Protein AF-0000000065883805 (afdb_homodimer)

Radius of gyration: 25.79 Å; Cα contacts (8 Å, |Δi|>4): 985; chains: 2; bounding box: 108×88×62 Å

InterPro domains:
  IPR001299 Ependymin [PF00811] (71-195)
  IPR001299 Ependymin [PR00317] (25-44)
  IPR001299 Ependymin [PR00317] (50-72)
  IPR001299 Ependymin [PR00317] (79-99)
  IPR001299 Ependymin [PR00317] (107-125)
  IPR001299 Ependymin [PR00317] (144-161)
  IPR001299 Ependymin [PR00317] (172-186)
  IPR001299 Ependymin [PR00317] (187-202)
  IPR001299 Ependymin [PTHR10697] (5-207)
  IPR001299 Ependymin [SM00026] (25-215)
  IPR018224 Ependymin, conserved site [PS00898] (91-102)
  IPR018224 Ependymin, conserved site [PS00899] (189-202)

Foldseek 3Di:
DDPPPPPPPPPPPPPPPPLPLPPDWFDWAFQKKKFWKWKAKPPRRTQFIFIKIAGRVQGKIWTWGDPVVPCPPDTFTWIDRLVQQKIWTADPVVRDIAIAGHQPRDDQQGDPRPWTWNDWDWDADPPDPPGIFTKTKTKDDDVLQQKIKMFIAGPPNRHGAKMWIGGPPMIMIMGGPPMDSDDPDPCSNPDDPSCVPHDYDDDDNNHHPVVSGDD/DDPDPPPPPPPPPPPPPPLPLPPDWFDWAFQKKKFWKWKAKPPRRGQFIFIKIAGRVQGKIWTWGDPVVPPDPDTFTWIDRLVQQKIWTADPVVGDIAIAGHQPRDDQQGDDRPWTWNDWDWDADPPDPPGTFTKTKTKDDDVVQQKIKMFIAGPPNRHGAKMWIGGPPMIMIMGGPPMDSDDPDPCSNPDDPSCVPHDYDDDDNNHHPVVSGDD

Organism: Cyprinus carpio (NCBI:txid7962)

Secondary structure (DSSP, 8-state):
-----------------------PPPP---SEEEEEEEEEEGGGEEEEEEEEEEETTTTEEEEEE-TTT--SSS--EEEEETTTTEEEEEETTTTEEEEEE--B---SSS--TTPEEEEEEEEE-SSSTTSEEEEEEEEEEEGGGTEEEEEEEETTT--EEEEEEE-SS-EEEEEEEEEES--S-GGGGS--GGGTTPPEEP--TT-BGGGGS--/-----------------------PPPP---SEEEEEEEEEEGGGEEEEEEEEEEETTTTEEEEEE-TTT--SS---EEEEETTTTEEEEEETTTTEEEEEE--B---SSS--TTPEEEEEEEEE-SSSTTSEEEEEEEEEEEGGGTEEEEEEEETTT--EEEEEEE-SS-EEEEEEEEEES--S-GGGGS--GGGTTPPEEP--TT-BGGGGS--

Structure (mmCIF, N/CA/C/O backbone):
data_AF-0000000065883805-model_v1
#
loop_
_entity.id
_entity.type
_entity.pdbx_description
1 polymer Ependymin
#
loop_
_atom_site.group_PDB
_atom_site.id
_atom_site.type_symbol
_atom_site.label_atom_id
_atom_site.label_alt_id
_atom_site.label_comp_id
_atom_site.label_asym_id
_atom_site.label_entity_id
_atom_site.label_seq_id
_atom_site.pdbx_PDB_ins_code
_atom_site.Cartn_x
_atom_site.Cartn_y
_atom_site.Cartn_z
_atom_site.occupancy
_atom_site.B_iso_or_equiv
_atom_site.auth_seq_id
_atom_site.auth_comp_id
_atom_site.auth_asym_id
_atom_site.auth_atom_id
_atom_site.pdbx_PDB_model_num
ATOM 1 N N . MET A 1 1 ? 60.625 23.484 33.406 1 34.31 1 MET A N 1
ATOM 2 C CA . MET A 1 1 ? 59.188 23.234 33.5 1 34.31 1 MET A CA 1
ATOM 3 C C . MET A 1 1 ? 58.531 23.359 32.125 1 34.31 1 MET A C 1
ATOM 5 O O . MET A 1 1 ? 58.375 24.453 31.609 1 34.31 1 MET A O 1
ATOM 9 N N . HIS A 1 2 ? 58.812 22.359 31.219 1 42.34 2 HIS A N 1
ATOM 10 C CA . HIS A 1 2 ? 58.375 22.156 29.844 1 42.34 2 HIS A CA 1
ATOM 11 C C . HIS A 1 2 ? 56.844 21.953 29.766 1 42.34 2 HIS A C 1
ATOM 13 O O . HIS A 1 2 ? 56.312 21.078 30.438 1 42.34 2 HIS A O 1
ATOM 19 N N . THR A 1 3 ? 56.094 22.969 29.516 1 40.97 3 THR A N 1
ATOM 20 C CA . THR A 1 3 ? 54.656 23.047 29.25 1 40.97 3 THR A CA 1
ATOM 21 C C . THR A 1 3 ? 54.281 22.188 28.031 1 40.97 3 THR A C 1
ATOM 23 O O . THR A 1 3 ? 54.75 22.438 26.922 1 40.97 3 THR A O 1
ATOM 26 N N . VAL A 1 4 ? 54.094 20.859 28.156 1 40.78 4 VAL A N 1
ATOM 27 C CA . VAL A 1 4 ? 53.531 19.938 27.156 1 40.78 4 VAL A CA 1
ATOM 28 C C . VAL A 1 4 ? 52.156 20.406 26.734 1 40.78 4 VAL A C 1
ATOM 30 O O . VAL A 1 4 ? 51.25 20.5 27.562 1 40.78 4 VAL A O 1
ATOM 33 N N . LYS A 1 5 ? 52.031 21.234 25.656 1 39.56 5 LYS A N 1
ATOM 34 C CA . LYS A 1 5 ? 50.781 21.562 25 1 39.56 5 LYS A CA 1
ATOM 35 C C . LYS A 1 5 ? 50.062 20.281 24.547 1 39.56 5 LYS A C 1
ATOM 37 O O . LYS A 1 5 ? 50.594 19.516 23.75 1 39.56 5 LYS A O 1
ATOM 42 N N . LEU A 1 6 ? 49.156 19.672 25.406 1 35.28 6 LEU A N 1
ATOM 43 C CA . LEU A 1 6 ? 48.25 18.594 25.031 1 35.28 6 LEU A CA 1
ATOM 44 C C . LEU A 1 6 ? 47.312 19.047 23.906 1 35.28 6 LEU A C 1
ATOM 46 O O . LEU A 1 6 ? 46.531 19.984 24.078 1 35.28 6 LEU A O 1
ATOM 50 N N . LEU A 1 7 ? 47.75 18.984 22.625 1 39.5 7 LEU A N 1
ATOM 51 C CA . LEU A 1 7 ? 46.906 19.172 21.453 1 39.5 7 LEU A CA 1
ATOM 52 C C . LEU A 1 7 ? 45.719 18.188 21.453 1 39.5 7 LEU A C 1
ATOM 54 O O . LEU A 1 7 ? 45.938 16.969 21.438 1 39.5 7 LEU A O 1
ATOM 58 N N . CYS A 1 8 ? 44.531 18.609 21.984 1 36.16 8 CYS A N 1
ATOM 59 C CA . CYS A 1 8 ? 43.25 17.922 21.875 1 36.16 8 CYS A CA 1
ATOM 60 C C . CYS A 1 8 ? 42.844 17.797 20.406 1 36.16 8 CYS A C 1
ATOM 62 O O . CYS A 1 8 ? 42.5 18.781 19.766 1 36.16 8 CYS A O 1
ATOM 64 N N . VAL A 1 9 ? 43.344 16.844 19.625 1 41.09 9 VAL A N 1
ATOM 65 C CA . VAL A 1 9 ? 42.781 16.484 18.312 1 41.09 9 VAL A CA 1
ATOM 66 C C . VAL A 1 9 ? 41.344 16.016 18.453 1 41.09 9 VAL A C 1
ATOM 68 O O . VAL A 1 9 ? 41.094 14.984 19.078 1 41.09 9 VAL A O 1
ATOM 71 N N . VAL A 1 10 ? 40.375 16.953 18.469 1 39.5 10 VAL A N 1
ATOM 72 C CA . VAL A 1 10 ? 38.969 16.656 18.328 1 39.5 10 VAL A CA 1
ATOM 73 C C . VAL A 1 10 ? 38.719 15.867 17.047 1 39.5 10 VAL A C 1
ATOM 75 O O . VAL A 1 10 ? 38.969 16.375 15.945 1 39.5 10 VAL A O 1
ATOM 78 N N . PHE A 1 11 ? 38.844 14.508 17.062 1 40.34 11 PHE A N 1
ATOM 79 C CA . PHE A 1 11 ? 38.375 13.609 16.016 1 40.34 11 PHE A CA 1
ATOM 80 C C . PHE A 1 11 ? 36.875 13.797 15.789 1 40.34 11 PHE A C 1
ATOM 82 O O . PHE A 1 11 ? 36.062 13.469 16.656 1 40.34 11 PHE A O 1
ATOM 89 N N . SER A 1 12 ? 36.531 14.828 15.031 1 33.94 12 SER A N 1
ATOM 90 C CA . SER A 1 12 ? 35.156 14.891 14.492 1 33.94 12 SER A CA 1
ATOM 91 C C . SER A 1 12 ? 34.781 13.578 13.812 1 33.94 12 SER A C 1
ATOM 93 O O . SER A 1 12 ? 35.406 13.188 12.82 1 33.94 12 SER A O 1
ATOM 95 N N . CYS A 1 13 ? 34.312 12.633 14.594 1 33.22 13 CYS A N 1
ATOM 96 C CA . CYS A 1 13 ? 33.562 11.477 14.07 1 33.22 13 CYS A CA 1
ATOM 97 C C . CYS A 1 13 ? 32.5 11.914 13.086 1 33.22 13 CYS A C 1
ATOM 99 O O . CYS A 1 13 ? 31.469 12.461 13.484 1 33.22 13 CYS A O 1
ATOM 101 N N . LEU A 1 14 ? 32.875 12.336 11.906 1 34.72 14 LEU A N 1
ATOM 102 C CA . LEU A 1 14 ? 31.906 12.43 10.812 1 34.72 14 LEU A CA 1
ATOM 103 C C . LEU A 1 14 ? 31.078 11.148 10.711 1 34.72 14 LEU A C 1
ATOM 105 O O . LEU A 1 14 ? 31.609 10.094 10.352 1 34.72 14 LEU A O 1
ATOM 109 N N . CYS A 1 15 ? 30.062 10.984 11.547 1 29.72 15 CYS A N 1
ATOM 110 C CA . CYS A 1 15 ? 29.016 9.992 11.336 1 29.72 15 CYS A CA 1
ATOM 111 C C . CYS A 1 15 ? 28.406 10.133 9.945 1 29.72 15 CYS A C 1
ATOM 113 O O . CYS A 1 15 ? 27.609 11.047 9.703 1 29.72 15 CYS A O 1
ATOM 115 N N . ALA A 1 16 ? 29.141 9.891 8.883 1 34.31 16 ALA A N 1
ATOM 116 C CA . ALA A 1 16 ? 28.453 9.695 7.609 1 34.31 16 ALA A CA 1
ATOM 117 C C . ALA A 1 16 ? 27.297 8.711 7.762 1 34.31 16 ALA A C 1
ATOM 119 O O . ALA A 1 16 ? 27.516 7.527 8.023 1 34.31 16 ALA A O 1
ATOM 120 N N . VAL A 1 17 ? 26.172 9.133 8.281 1 35.31 17 VAL A N 1
ATOM 121 C CA . VAL A 1 17 ? 24.984 8.344 8.039 1 35.31 17 VAL A CA 1
ATOM 122 C C . VAL A 1 17 ? 24.859 8.016 6.555 1 35.31 17 VAL A C 1
ATOM 124 O O . VAL A 1 17 ? 24.438 8.852 5.758 1 35.31 17 VAL A O 1
ATOM 127 N N . ALA A 1 18 ? 25.844 7.406 5.922 1 36.59 18 ALA A N 1
ATOM 128 C CA . ALA A 1 18 ? 25.625 6.852 4.59 1 36.59 18 ALA A CA 1
ATOM 129 C C . ALA A 1 18 ? 24.312 6.078 4.527 1 36.59 18 ALA A C 1
ATOM 131 O O . ALA A 1 18 ? 24.094 5.156 5.316 1 36.59 18 ALA A O 1
ATOM 132 N N . TRP A 1 19 ? 23.172 6.66 4.145 1 43.31 19 TRP A N 1
ATOM 133 C CA . TRP A 1 19 ? 22.125 5.797 3.621 1 43.31 19 TRP A CA 1
ATOM 134 C C . TRP A 1 19 ? 22.719 4.617 2.857 1 43.31 19 TRP A C 1
ATOM 136 O O . TRP A 1 19 ? 23.078 4.746 1.688 1 43.31 19 TRP A O 1
ATOM 146 N N . ALA A 1 20 ? 23.656 3.85 3.414 1 40.34 20 ALA A N 1
ATOM 147 C CA . ALA A 1 20 ? 24.234 2.641 2.828 1 40.34 20 ALA A CA 1
ATOM 148 C C . ALA A 1 20 ? 23.156 1.749 2.234 1 40.34 20 ALA A C 1
ATOM 150 O O . ALA A 1 20 ? 22.219 1.34 2.938 1 40.34 20 ALA A O 1
ATOM 151 N N . SER A 1 21 ? 22.688 1.895 1.042 1 53.09 21 SER A N 1
ATOM 152 C CA . SER A 1 21 ? 22.141 0.732 0.35 1 53.09 21 SER A CA 1
ATOM 153 C C . SER A 1 21 ? 22.766 -0.561 0.861 1 53.09 21 SER A C 1
ATOM 155 O O . SER A 1 21 ? 23.969 -0.783 0.695 1 53.09 21 SER A O 1
ATOM 157 N N . SER A 1 22 ? 22.453 -0.974 2.076 1 61.28 22 SER A N 1
ATOM 158 C CA . SER A 1 22 ? 23.031 -2.186 2.646 1 61.28 22 SER A CA 1
ATOM 159 C C . SER A 1 22 ? 22.953 -3.354 1.671 1 61.28 22 SER A C 1
ATOM 161 O O . SER A 1 22 ? 21.969 -3.473 0.924 1 61.28 22 SER A O 1
ATOM 163 N N . ASN A 1 23 ? 24.047 -3.805 1.188 1 76.56 23 ASN A N 1
ATOM 164 C CA . ASN A 1 23 ? 24.312 -5.02 0.429 1 76.56 23 ASN A CA 1
ATOM 165 C C . ASN A 1 23 ? 23.578 -6.223 1.023 1 76.56 23 ASN A C 1
ATOM 167 O O . ASN A 1 23 ? 24.125 -7.328 1.057 1 76.56 23 ASN A O 1
ATOM 171 N N . ARG A 1 24 ? 22.359 -5.902 1.463 1 89.06 24 ARG A N 1
ATOM 172 C CA . ARG A 1 24 ? 21.625 -7.027 2.031 1 89.06 24 ARG A CA 1
ATOM 173 C C . ARG A 1 24 ? 21.094 -7.941 0.934 1 89.06 24 ARG A C 1
ATOM 175 O O . ARG A 1 24 ? 20.609 -7.469 -0.097 1 89.06 24 ARG A O 1
ATOM 182 N N . GLN A 1 25 ? 21.25 -9.211 1.135 1 92.5 25 GLN A N 1
ATOM 183 C CA . GLN A 1 25 ? 20.75 -10.188 0.179 1 92.5 25 GLN A CA 1
ATOM 184 C C . GLN A 1 25 ? 19.266 -10.477 0.41 1 92.5 25 GLN A C 1
ATOM 186 O O . GLN A 1 25 ? 18.797 -10.484 1.552 1 92.5 25 GLN A O 1
ATOM 191 N N . PRO A 1 26 ? 18.578 -10.719 -0.641 1 95.31 26 PRO A N 1
ATOM 192 C CA . PRO A 1 26 ? 17.156 -11.07 -0.491 1 95.31 26 PRO A CA 1
ATOM 193 C C . PRO A 1 26 ? 16.953 -12.328 0.354 1 95.31 26 PRO A C 1
ATOM 195 O O . PRO A 1 26 ? 17.719 -13.281 0.246 1 95.31 26 PRO A O 1
ATOM 198 N N . CYS A 1 27 ? 15.922 -12.258 1.167 1 96.12 27 CYS A N 1
ATOM 199 C CA . CYS A 1 27 ? 15.555 -13.438 1.939 1 96.12 27 CYS A CA 1
ATOM 200 C C . CYS A 1 27 ? 14.734 -14.406 1.097 1 96.12 27 CYS A C 1
ATOM 202 O O . CYS A 1 27 ? 14.336 -14.086 -0.024 1 96.12 27 CYS A O 1
ATOM 204 N N . HIS A 1 28 ? 14.539 -15.625 1.657 1 94.44 28 HIS A N 1
ATOM 205 C CA . HIS A 1 28 ? 13.734 -16.625 0.975 1 94.44 28 HIS A CA 1
ATOM 206 C C . HIS A 1 28 ? 12.406 -16.844 1.691 1 94.44 28 HIS A C 1
ATOM 208 O O . HIS A 1 28 ? 12.367 -16.953 2.918 1 94.44 28 HIS A O 1
ATOM 214 N N . SER A 1 29 ? 11.391 -16.844 0.933 1 94.56 29 SER A N 1
ATOM 215 C CA . SER A 1 29 ? 10.078 -17.141 1.492 1 94.56 29 SER A CA 1
ATOM 216 C C . SER A 1 29 ? 10.031 -18.547 2.082 1 94.56 29 SER A C 1
ATOM 218 O O . SER A 1 29 ? 10.789 -19.422 1.676 1 94.56 29 SER A O 1
ATOM 220 N N . PRO A 1 30 ? 9.125 -18.734 3.053 1 96.69 30 PRO A N 1
ATOM 221 C CA . PRO A 1 30 ? 8.891 -20.125 3.473 1 96.69 30 PRO A CA 1
ATOM 222 C C . PRO A 1 30 ? 8.531 -21.031 2.307 1 96.69 30 PRO A C 1
ATOM 224 O O . PRO A 1 30 ? 8.055 -20.562 1.27 1 96.69 30 PRO A O 1
ATOM 227 N N . PRO A 1 31 ? 8.773 -22.344 2.475 1 97.75 31 PRO A N 1
ATOM 228 C CA . PRO A 1 31 ? 8.516 -23.281 1.369 1 97.75 31 PRO A CA 1
ATOM 229 C C . PRO A 1 31 ? 7.082 -23.188 0.85 1 97.75 31 PRO A C 1
ATOM 231 O O . PRO A 1 31 ? 6.855 -23.266 -0.36 1 97.75 31 PRO A O 1
ATOM 234 N N . LEU A 1 32 ? 6.145 -23.062 1.817 1 98.5 32 LEU A N 1
ATOM 235 C CA . LEU A 1 32 ? 4.738 -22.891 1.473 1 98.5 32 LEU A CA 1
ATOM 236 C C . LEU A 1 32 ? 4.168 -21.641 2.148 1 98.5 32 LEU A C 1
ATOM 238 O O . LEU A 1 32 ? 4.469 -21.375 3.311 1 98.5 32 LEU A O 1
ATOM 242 N N . THR A 1 33 ? 3.451 -20.906 1.403 1 98.31 33 THR A N 1
ATOM 243 C CA . THR A 1 33 ? 2.74 -19.75 1.936 1 98.31 33 THR A CA 1
ATOM 244 C C . THR A 1 33 ? 1.318 -19.688 1.386 1 98.31 33 THR A C 1
ATOM 246 O O . THR A 1 33 ? 1.075 -20.047 0.236 1 98.31 33 THR A O 1
ATOM 249 N N . SER A 1 34 ? 0.377 -19.297 2.205 1 98.75 34 SER A N 1
ATOM 250 C CA . SER A 1 34 ? -1.007 -19.094 1.79 1 98.75 34 SER A CA 1
ATOM 251 C C . SER A 1 34 ? -1.627 -17.906 2.51 1 98.75 34 SER A C 1
ATOM 253 O O . SER A 1 34 ? -1.074 -17.406 3.494 1 98.75 34 SER A O 1
ATOM 255 N N . GLY A 1 35 ? -2.721 -17.391 2.01 1 98.25 35 GLY A N 1
ATOM 256 C CA . GLY A 1 35 ? -3.449 -16.266 2.576 1 98.25 35 GLY A CA 1
ATOM 257 C C . GLY A 1 35 ? -4.406 -15.625 1.596 1 98.25 35 GLY A C 1
ATOM 258 O O . GLY A 1 35 ? -4.91 -16.281 0.686 1 98.25 35 GLY A O 1
ATOM 259 N N . THR A 1 36 ? -4.746 -14.414 1.866 1 97.62 36 THR A N 1
ATOM 260 C CA . THR A 1 36 ? -5.59 -13.625 0.976 1 97.62 36 THR A CA 1
ATOM 261 C C . THR A 1 36 ? -4.77 -12.57 0.245 1 97.62 36 THR A C 1
ATOM 263 O O . THR A 1 36 ? -3.9 -11.93 0.842 1 97.62 36 THR A O 1
ATOM 266 N N . MET A 1 37 ? -5.023 -12.438 -1.009 1 97.69 37 MET A N 1
ATOM 267 C CA . MET A 1 37 ? -4.336 -11.445 -1.832 1 97.69 37 MET A CA 1
ATOM 268 C C . MET A 1 37 ? -5.336 -10.5 -2.496 1 97.69 37 MET A C 1
ATOM 270 O O . MET A 1 37 ? -6.379 -10.938 -2.984 1 97.69 37 MET A O 1
ATOM 274 N N . LYS A 1 38 ? -5.082 -9.258 -2.43 1 96.25 38 LYS A N 1
ATOM 275 C CA . LYS A 1 38 ? -5.859 -8.242 -3.125 1 96.25 38 LYS A CA 1
ATOM 276 C C . LYS A 1 38 ? -5 -7.488 -4.137 1 96.25 38 LYS A C 1
ATOM 278 O O . LYS A 1 38 ? -3.848 -7.156 -3.855 1 96.25 38 LYS A O 1
ATOM 283 N N . VAL A 1 39 ? -5.535 -7.242 -5.355 1 96.88 39 VAL A N 1
ATOM 284 C CA . VAL A 1 39 ? -4.836 -6.492 -6.395 1 96.88 39 VAL A CA 1
ATOM 285 C C . VAL A 1 39 ? -5.68 -5.293 -6.824 1 96.88 39 VAL A C 1
ATOM 287 O O . VAL A 1 39 ? -6.848 -5.445 -7.191 1 96.88 39 VAL A O 1
ATOM 290 N N . VAL A 1 40 ? -5.102 -4.133 -6.684 1 96 40 VAL A N 1
ATOM 291 C CA . VAL A 1 40 ? -5.734 -2.887 -7.102 1 96 40 VAL A CA 1
ATOM 292 C C . VAL A 1 40 ? -4.914 -2.238 -8.211 1 96 40 VAL A C 1
ATOM 294 O O . VAL A 1 40 ? -3.682 -2.297 -8.203 1 96 40 VAL A O 1
ATOM 297 N N . SER A 1 41 ? -5.539 -1.655 -9.188 1 95.31 41 SER A N 1
ATOM 298 C CA . SER A 1 41 ? -4.824 -1.008 -10.281 1 95.31 41 SER A CA 1
ATOM 299 C C . SER A 1 41 ? -5.008 0.506 -10.242 1 95.31 41 SER A C 1
ATOM 301 O O . SER A 1 41 ? -5.586 1.042 -9.297 1 95.31 41 SER A O 1
ATOM 303 N N . THR A 1 42 ? -4.441 1.218 -11.281 1 91.62 42 THR A N 1
ATOM 304 C CA . THR A 1 42 ? -4.57 2.662 -11.445 1 91.62 42 THR A CA 1
ATOM 305 C C . THR A 1 42 ? -6.02 3.098 -11.273 1 91.62 42 THR A C 1
ATOM 307 O O . THR A 1 42 ? -6.934 2.443 -11.781 1 91.62 42 THR A O 1
ATOM 310 N N . GLY A 1 43 ? -6.203 4.141 -10.492 1 91.81 43 GLY A N 1
ATOM 311 C CA . GLY A 1 43 ? -7.543 4.652 -10.25 1 91.81 43 GLY A CA 1
ATOM 312 C C . GLY A 1 43 ? -8.258 3.943 -9.117 1 91.81 43 GLY A C 1
ATOM 313 O O . GLY A 1 43 ? -9.414 4.25 -8.812 1 91.81 43 GLY A O 1
ATOM 314 N N . GLY A 1 44 ? -7.551 2.982 -8.555 1 92.94 44 GLY A N 1
ATOM 315 C CA . GLY A 1 44 ? -8.141 2.258 -7.438 1 92.94 44 GLY A CA 1
ATOM 316 C C . GLY A 1 44 ? -9.109 1.172 -7.879 1 92.94 44 GLY A C 1
ATOM 317 O O . GLY A 1 44 ? -10.008 0.798 -7.129 1 92.94 44 GLY A O 1
ATOM 318 N N . HIS A 1 45 ? -9.008 0.695 -9.055 1 93.12 45 HIS A N 1
ATOM 319 C CA . HIS A 1 45 ? -9.867 -0.382 -9.531 1 93.12 45 HIS A CA 1
ATOM 320 C C . HIS A 1 45 ? -9.539 -1.699 -8.836 1 93.12 45 HIS A C 1
ATOM 322 O O . HIS A 1 45 ? -8.398 -2.164 -8.891 1 93.12 45 HIS A O 1
ATOM 328 N N . ASP A 1 46 ? -10.5 -2.232 -8.234 1 92.12 46 ASP A N 1
ATOM 329 C CA . ASP A 1 46 ? -10.352 -3.541 -7.598 1 92.12 46 ASP A CA 1
ATOM 330 C C . ASP A 1 46 ? -10.312 -4.652 -8.641 1 92.12 46 ASP A C 1
ATOM 332 O O . ASP A 1 46 ? -11.352 -5.035 -9.195 1 92.12 46 ASP A O 1
ATOM 336 N N . LEU A 1 47 ? -9.133 -5.207 -8.883 1 93.31 47 LEU A N 1
ATOM 337 C CA . LEU A 1 47 ? -8.969 -6.164 -9.977 1 93.31 47 LEU A CA 1
ATOM 338 C C . LEU A 1 47 ? -9.195 -7.59 -9.484 1 93.31 47 LEU A C 1
ATOM 340 O O . LEU A 1 47 ? -9.727 -8.43 -10.219 1 93.31 47 LEU A O 1
ATOM 344 N N . ALA A 1 48 ? -8.75 -7.883 -8.281 1 93.44 48 ALA A N 1
ATOM 345 C CA . ALA A 1 48 ? -8.836 -9.25 -7.785 1 93.44 48 ALA A CA 1
ATOM 346 C C . ALA A 1 48 ? -8.734 -9.297 -6.262 1 93.44 48 ALA A C 1
ATOM 348 O O . ALA A 1 48 ? -7.988 -8.516 -5.664 1 93.44 48 ALA A O 1
ATOM 349 N N . SER A 1 49 ? -9.445 -10.141 -5.656 1 94.75 49 SER A N 1
ATOM 350 C CA . SER A 1 49 ? -9.383 -10.5 -4.242 1 94.75 49 SER A CA 1
ATOM 351 C C . SER A 1 49 ? -9.727 -11.969 -4.027 1 94.75 49 SER A C 1
ATOM 353 O O . SER A 1 49 ? -10.75 -12.453 -4.52 1 94.75 49 SER A O 1
ATOM 355 N N . GLY A 1 50 ? -8.828 -12.656 -3.346 1 96.19 50 GLY A N 1
ATOM 356 C CA . GLY A 1 50 ? -9.062 -14.078 -3.148 1 96.19 50 GLY A CA 1
ATOM 357 C C . GLY A 1 50 ? -7.945 -14.773 -2.4 1 96.19 50 GLY A C 1
ATOM 358 O O . GLY A 1 50 ? -7.105 -14.117 -1.779 1 96.19 50 GLY A O 1
ATOM 359 N N . GLU A 1 51 ? -8.039 -16.078 -2.459 1 97.19 51 GLU A N 1
ATOM 360 C CA . GLU A 1 51 ? -7.059 -16.906 -1.758 1 97.19 51 GLU A CA 1
ATOM 361 C C . GLU A 1 51 ? -5.867 -17.234 -2.656 1 97.19 51 GLU A C 1
ATOM 363 O O . GLU A 1 51 ? -6.043 -17.594 -3.818 1 97.19 51 GLU A O 1
ATOM 368 N N . PHE A 1 52 ? -4.723 -17.062 -2.1 1 98.25 52 PHE A N 1
ATOM 369 C CA . PHE A 1 52 ? -3.533 -17.469 -2.842 1 98.25 52 PHE A CA 1
ATOM 370 C C . PHE A 1 52 ? -2.783 -18.562 -2.104 1 98.25 52 PHE A C 1
ATOM 372 O O . PHE A 1 52 ? -2.914 -18.703 -0.886 1 98.25 52 PHE A O 1
ATOM 379 N N . SER A 1 53 ? -2.088 -19.375 -2.773 1 98.75 53 SER A N 1
ATOM 380 C CA . SER A 1 53 ? -1.104 -20.359 -2.318 1 98.75 53 SER A CA 1
ATOM 381 C C . SER A 1 53 ? 0.169 -20.297 -3.156 1 98.75 53 SER A C 1
ATOM 383 O O . SER A 1 53 ? 0.107 -20.125 -4.375 1 98.75 53 SER A O 1
ATOM 385 N N . TYR A 1 54 ? 1.239 -20.359 -2.527 1 98.75 54 TYR A N 1
ATOM 386 C CA . TYR A 1 54 ? 2.521 -20.297 -3.221 1 98.75 54 TYR A CA 1
ATOM 387 C C . TYR A 1 54 ? 3.484 -21.359 -2.697 1 98.75 54 TYR A C 1
ATOM 389 O O . TYR A 1 54 ? 3.68 -21.469 -1.485 1 98.75 54 TYR A O 1
ATOM 397 N N . ASP A 1 55 ? 3.971 -22.156 -3.537 1 98.62 55 ASP A N 1
ATOM 398 C CA . ASP A 1 55 ? 5.047 -23.109 -3.299 1 98.62 55 ASP A CA 1
ATOM 399 C C . ASP A 1 55 ? 6.387 -22.562 -3.787 1 98.62 55 ASP A C 1
ATOM 401 O O . ASP A 1 55 ? 6.668 -22.578 -4.988 1 98.62 55 ASP A O 1
ATOM 405 N N . SER A 1 56 ? 7.195 -22.125 -2.855 1 97.56 56 SER A N 1
ATOM 406 C CA . SER A 1 56 ? 8.422 -21.438 -3.23 1 97.56 56 SER A CA 1
ATOM 407 C C . SER A 1 56 ? 9.469 -22.406 -3.76 1 97.56 56 SER A C 1
ATOM 409 O O . SER A 1 56 ? 10.344 -22.016 -4.543 1 97.56 56 SER A O 1
ATOM 411 N N . LYS A 1 57 ? 9.438 -23.594 -3.322 1 96.56 57 LYS A N 1
ATOM 412 C CA . LYS A 1 57 ? 10.398 -24.578 -3.803 1 96.56 57 LYS A CA 1
ATOM 413 C C . LYS A 1 57 ? 10.109 -24.969 -5.25 1 96.56 57 LYS A C 1
ATOM 415 O O . LYS A 1 57 ? 11.008 -24.984 -6.09 1 96.56 57 LYS A O 1
ATOM 420 N N . ALA A 1 58 ? 8.844 -25.25 -5.449 1 97.62 58 ALA A N 1
ATOM 421 C CA . ALA A 1 58 ? 8.469 -25.672 -6.797 1 97.62 58 ALA A CA 1
ATOM 422 C C . ALA A 1 58 ? 8.148 -24.453 -7.676 1 97.62 58 ALA A C 1
ATOM 424 O O . ALA A 1 58 ? 7.957 -24.594 -8.883 1 97.62 58 ALA A O 1
ATOM 425 N N . ASN A 1 59 ? 8.086 -23.266 -7.113 1 97.94 59 ASN A N 1
ATOM 426 C CA . ASN A 1 59 ? 7.777 -22.016 -7.801 1 97.94 59 ASN A CA 1
ATOM 427 C C . ASN A 1 59 ? 6.43 -22.094 -8.516 1 97.94 59 ASN A C 1
ATOM 429 O O . ASN A 1 59 ? 6.348 -21.828 -9.719 1 97.94 59 ASN A O 1
ATOM 433 N N . LYS A 1 60 ? 5.418 -22.422 -7.75 1 98.69 60 LYS A N 1
ATOM 434 C CA . LYS A 1 60 ? 4.047 -22.562 -8.234 1 98.69 60 LYS A CA 1
ATOM 435 C C . LYS A 1 60 ? 3.1 -21.656 -7.445 1 98.69 60 LYS A C 1
ATOM 437 O O . LYS A 1 60 ? 3.236 -21.516 -6.23 1 98.69 60 LYS A O 1
ATOM 442 N N . PHE A 1 61 ? 2.234 -21.109 -8.133 1 98.75 61 PHE A N 1
ATOM 443 C CA . PHE A 1 61 ? 1.313 -20.141 -7.562 1 98.75 61 PHE A CA 1
ATOM 444 C C . PHE A 1 61 ? -0.128 -20.484 -7.918 1 98.75 61 PHE A C 1
ATOM 446 O O . PHE A 1 61 ? -0.432 -20.781 -9.078 1 98.75 61 PHE A O 1
ATOM 453 N N . ARG A 1 62 ? -1.019 -20.516 -6.906 1 98.62 62 ARG A N 1
ATOM 454 C CA . ARG A 1 62 ? -2.453 -20.719 -7.082 1 98.62 62 ARG A CA 1
ATOM 455 C C . ARG A 1 62 ? -3.244 -19.516 -6.555 1 98.62 62 ARG A C 1
ATOM 457 O O . ARG A 1 62 ? -2.975 -19.031 -5.457 1 98.62 62 ARG A O 1
ATOM 464 N N . PHE A 1 63 ? -4.137 -19 -7.348 1 97.94 63 PHE A N 1
ATOM 465 C CA . PHE A 1 63 ? -5.023 -17.938 -6.91 1 97.94 63 PHE A CA 1
ATOM 466 C C . PHE A 1 63 ? -6.469 -18.234 -7.289 1 97.94 63 PHE A C 1
ATOM 468 O O . PHE A 1 63 ? -6.762 -18.562 -8.438 1 97.94 63 PHE A O 1
ATOM 475 N N . VAL A 1 64 ? -7.328 -18.188 -6.312 1 96.06 64 VAL A N 1
ATOM 476 C CA . VAL A 1 64 ? -8.758 -18.375 -6.516 1 96.06 64 VAL A CA 1
ATOM 477 C C . VAL A 1 64 ? -9.523 -17.156 -6.004 1 96.06 64 VAL A C 1
ATOM 479 O O . VAL A 1 64 ? -9.5 -16.859 -4.805 1 96.06 64 VAL A O 1
ATOM 482 N N . GLU A 1 65 ? -10.141 -16.5 -6.91 1 94.88 65 GLU A N 1
ATOM 483 C CA . GLU A 1 65 ? -10.875 -15.289 -6.566 1 94.88 65 GLU A CA 1
ATOM 484 C C . GLU A 1 65 ? -12.078 -15.602 -5.691 1 94.88 65 GLU A C 1
ATOM 486 O O . GLU A 1 65 ? -12.758 -16.609 -5.891 1 94.88 65 GLU A O 1
ATOM 491 N N . ASP A 1 66 ? -12.305 -14.664 -4.742 1 89.88 66 ASP A N 1
ATOM 492 C CA . ASP A 1 66 ? -13.492 -14.781 -3.896 1 89.88 66 ASP A CA 1
ATOM 493 C C . ASP A 1 66 ? -14.766 -14.547 -4.703 1 89.88 66 ASP A C 1
ATOM 495 O O . ASP A 1 66 ? -14.844 -13.594 -5.484 1 89.88 66 ASP A O 1
ATOM 499 N N . THR A 1 67 ? -15.68 -15.43 -4.562 1 72.44 67 THR A N 1
ATOM 500 C CA . THR A 1 67 ? -16.922 -15.336 -5.309 1 72.44 67 THR A CA 1
ATOM 501 C C . THR A 1 67 ? -17.688 -14.07 -4.93 1 72.44 67 THR A C 1
ATOM 503 O O . THR A 1 67 ? -18.422 -13.508 -5.75 1 72.44 67 THR A O 1
ATOM 506 N N . ALA A 1 68 ? -17.641 -13.648 -3.695 1 63.84 68 ALA A N 1
ATOM 507 C CA . ALA A 1 68 ? -18.359 -12.461 -3.238 1 63.84 68 ALA A CA 1
ATOM 508 C C . ALA A 1 68 ? -17.828 -11.203 -3.918 1 63.84 68 ALA A C 1
ATOM 510 O O . ALA A 1 68 ? -18.547 -10.211 -4.043 1 63.84 68 ALA A O 1
ATOM 511 N N . HIS A 1 69 ? -16.672 -11.07 -4.148 1 57.88 69 HIS A N 1
ATOM 512 C CA . HIS A 1 69 ? -16.047 -9.922 -4.812 1 57.88 69 HIS A CA 1
ATOM 513 C C . HIS A 1 69 ? -16.578 -9.758 -6.23 1 57.88 69 HIS A C 1
ATOM 515 O O . HIS A 1 69 ? -16.656 -8.633 -6.738 1 57.88 69 HIS A O 1
ATOM 521 N N . ALA A 1 70 ? -16.875 -10.906 -6.836 1 53.41 70 ALA A N 1
ATOM 522 C CA . ALA A 1 70 ? -17.125 -10.93 -8.273 1 53.41 70 ALA A CA 1
ATOM 523 C C . ALA A 1 70 ? -18.594 -10.664 -8.586 1 53.41 70 ALA A C 1
ATOM 525 O O . ALA A 1 70 ? -19.453 -11.484 -8.297 1 53.41 70 ALA A O 1
ATOM 526 N N . ASN A 1 71 ? -19.031 -9.438 -8.25 1 52.94 71 ASN A N 1
ATOM 527 C CA . ASN A 1 71 ? -20.328 -9.328 -8.922 1 52.94 71 ASN A CA 1
ATOM 528 C C . ASN A 1 71 ? -20.25 -9.867 -10.352 1 52.94 71 ASN A C 1
ATOM 530 O O . ASN A 1 71 ? -20.984 -9.414 -11.227 1 52.94 71 ASN A O 1
ATOM 534 N N . LYS A 1 72 ? -19.141 -10.539 -10.594 1 58.28 72 LYS A N 1
ATOM 535 C CA . LYS A 1 72 ? -18.938 -10.977 -11.969 1 58.28 72 LYS A CA 1
ATOM 536 C C . LYS A 1 72 ? -19.312 -12.445 -12.141 1 58.28 72 LYS A C 1
ATOM 538 O O . LYS A 1 72 ? -19.297 -13.211 -11.172 1 58.28 72 LYS A O 1
ATOM 543 N N . THR A 1 73 ? -19.969 -12.75 -13.133 1 54.47 73 THR A N 1
ATOM 544 C CA . THR A 1 73 ? -20.359 -14.086 -13.578 1 54.47 73 THR A CA 1
ATOM 545 C C . THR A 1 73 ? -19.141 -15.008 -13.609 1 54.47 73 THR A C 1
ATOM 547 O O . THR A 1 73 ? -19.281 -16.219 -13.43 1 54.47 73 THR A O 1
ATOM 550 N N . SER A 1 74 ? -17.984 -14.438 -13.797 1 62.62 74 SER A N 1
ATOM 551 C CA . SER A 1 74 ? -16.812 -15.297 -13.875 1 62.62 74 SER A CA 1
ATOM 552 C C . SER A 1 74 ? -15.789 -14.922 -12.805 1 62.62 74 SER A C 1
ATOM 554 O O . SER A 1 74 ? -15.664 -13.75 -12.438 1 62.62 74 SER A O 1
ATOM 556 N N . HIS A 1 75 ? -15.352 -16.016 -12.008 1 83.38 75 HIS A N 1
ATOM 557 C CA . HIS A 1 75 ? -14.328 -15.789 -11 1 83.38 75 HIS A CA 1
ATOM 558 C C . HIS A 1 75 ? -12.969 -16.297 -11.469 1 83.38 75 HIS A C 1
ATOM 560 O O . HIS A 1 75 ? -12.891 -17.312 -12.18 1 83.38 75 HIS A O 1
ATOM 566 N N . MET A 1 76 ? -11.969 -15.602 -11.25 1 91.19 76 MET A N 1
ATOM 567 C CA . MET A 1 76 ? -10.602 -15.953 -11.609 1 91.19 76 MET A CA 1
ATOM 568 C C . MET A 1 76 ? -10.109 -17.156 -10.805 1 91.19 76 MET A C 1
ATOM 570 O O . MET A 1 76 ? -10.242 -17.172 -9.578 1 91.19 76 MET A O 1
ATOM 574 N N . ASP A 1 77 ? -9.727 -18.188 -11.438 1 95.94 77 ASP A N 1
ATOM 575 C CA . ASP A 1 77 ? -9.062 -19.359 -10.898 1 95.94 77 ASP A CA 1
ATOM 576 C C . ASP A 1 77 ? -7.852 -19.75 -11.742 1 95.94 77 ASP A C 1
ATOM 578 O O . ASP A 1 77 ? -7.996 -20.297 -12.836 1 95.94 77 ASP A O 1
ATOM 582 N N . VAL A 1 78 ? -6.641 -19.469 -11.148 1 97.5 78 VAL A N 1
ATOM 583 C CA . VAL A 1 78 ? -5.453 -19.625 -11.984 1 97.5 78 VAL A CA 1
ATOM 584 C C . VAL A 1 78 ? -4.387 -20.422 -11.227 1 97.5 78 VAL A C 1
ATOM 586 O O . VAL A 1 78 ? -4.273 -20.297 -10.008 1 97.5 78 VAL A O 1
ATOM 589 N N . LEU A 1 79 ? -3.719 -21.219 -11.938 1 98.38 79 LEU A N 1
ATOM 590 C CA . LEU A 1 79 ? -2.533 -21.938 -11.492 1 98.38 79 LEU A CA 1
ATOM 591 C C . LEU A 1 79 ? -1.335 -21.625 -12.383 1 98.38 79 LEU A C 1
ATOM 593 O O . LEU A 1 79 ? -1.418 -21.734 -13.609 1 98.38 79 LEU A O 1
ATOM 597 N N . VAL A 1 80 ? -0.23 -21.188 -11.766 1 98.38 80 VAL A N 1
ATOM 598 C CA . VAL A 1 80 ? 0.953 -20.828 -12.539 1 98.38 80 VAL A CA 1
ATOM 599 C C . VAL A 1 80 ? 2.131 -21.703 -12.125 1 98.38 80 VAL A C 1
ATOM 601 O O . VAL A 1 80 ? 2.479 -21.766 -10.938 1 98.38 80 VAL A O 1
ATOM 604 N N . HIS A 1 81 ? 2.645 -22.406 -13.016 1 97.88 81 HIS A N 1
ATOM 605 C CA . HIS A 1 81 ? 3.924 -23.094 -12.867 1 97.88 81 HIS A CA 1
ATOM 606 C C . HIS A 1 81 ? 5.059 -22.266 -13.477 1 97.88 81 HIS A C 1
ATOM 608 O O . HIS A 1 81 ? 5.391 -22.438 -14.648 1 97.88 81 HIS A O 1
ATOM 614 N N . PHE A 1 82 ? 5.719 -21.5 -12.664 1 97.5 82 PHE A N 1
ATOM 615 C CA . PHE A 1 82 ? 6.668 -20.516 -13.164 1 97.5 82 PHE A CA 1
ATOM 616 C C . PHE A 1 82 ? 7.879 -21.203 -13.789 1 97.5 82 PHE A C 1
ATOM 618 O O . PHE A 1 82 ? 8.398 -20.75 -14.812 1 97.5 82 PHE A O 1
ATOM 625 N N . GLU A 1 83 ? 8.344 -22.266 -13.156 1 96.12 83 GLU A N 1
ATOM 626 C CA . GLU A 1 83 ? 9.516 -22.938 -13.68 1 96.12 83 GLU A CA 1
ATOM 627 C C . GLU A 1 83 ? 9.258 -23.5 -15.078 1 96.12 83 GLU A C 1
ATOM 629 O O . GLU A 1 83 ? 10.117 -23.391 -15.961 1 96.12 83 GLU A O 1
ATOM 634 N N . GLU A 1 84 ? 8.094 -23.984 -15.25 1 94.88 84 GLU A N 1
ATOM 635 C CA . GLU A 1 84 ? 7.734 -24.594 -16.531 1 94.88 84 GLU A CA 1
ATOM 636 C C . GLU A 1 84 ? 7.242 -23.547 -17.516 1 94.88 84 GLU A C 1
ATOM 638 O O . GLU A 1 84 ? 7.148 -23.812 -18.719 1 94.88 84 GLU A O 1
ATOM 643 N N . GLY A 1 85 ? 6.875 -22.422 -17.016 1 94.94 85 GLY A N 1
ATOM 644 C CA . GLY A 1 85 ? 6.355 -21.359 -17.875 1 94.94 85 GLY A CA 1
ATOM 645 C C . GLY A 1 85 ? 4.957 -21.641 -18.375 1 94.94 85 GLY A C 1
ATOM 646 O O . GLY A 1 85 ? 4.672 -21.469 -19.562 1 94.94 85 GLY A O 1
ATOM 647 N N . VAL A 1 86 ? 4.086 -22.141 -17.5 1 96 86 VAL A N 1
ATOM 648 C CA . VAL A 1 86 ? 2.729 -22.5 -17.906 1 96 86 VAL A CA 1
ATOM 649 C C . VAL A 1 86 ? 1.721 -21.828 -16.984 1 96 86 VAL A C 1
ATOM 651 O O . VAL A 1 86 ? 1.891 -21.828 -15.758 1 96 86 VAL A O 1
ATOM 654 N N . LEU A 1 87 ? 0.746 -21.234 -17.531 1 97.12 87 LEU A N 1
ATOM 655 C CA . LEU A 1 87 ? -0.395 -20.656 -16.828 1 97.12 87 LEU A CA 1
ATOM 656 C C . LEU A 1 87 ? -1.674 -21.422 -17.141 1 97.12 87 LEU A C 1
ATOM 658 O O . LEU A 1 87 ? -2.002 -21.641 -18.312 1 97.12 87 LEU A O 1
ATOM 662 N N . TYR A 1 88 ? -2.371 -21.875 -16.156 1 97.12 88 TYR A N 1
ATOM 663 C CA . TYR A 1 88 ? -3.668 -22.531 -16.281 1 97.12 88 TYR A CA 1
ATOM 664 C C . TYR A 1 88 ? -4.793 -21.609 -15.812 1 97.12 88 TYR A C 1
ATOM 666 O O . TYR A 1 88 ? -4.73 -21.062 -14.719 1 97.12 88 TYR A O 1
ATOM 674 N N . GLU A 1 89 ? -5.754 -21.422 -16.625 1 96.06 89 GLU A N 1
ATOM 675 C CA . GLU A 1 89 ? -7.039 -20.875 -16.188 1 96.06 89 GLU A CA 1
ATOM 676 C C . GLU A 1 89 ? -8.062 -22 -16 1 96.06 89 GLU A C 1
ATOM 678 O O . GLU A 1 89 ? -8.391 -22.703 -16.953 1 96.06 89 GLU A O 1
ATOM 683 N N . ILE A 1 90 ? -8.578 -22.031 -14.812 1 96.31 90 ILE A N 1
ATOM 684 C CA . ILE A 1 90 ? -9.375 -23.203 -14.453 1 96.31 90 ILE A CA 1
ATOM 685 C C . ILE A 1 90 ? -10.82 -22.797 -14.195 1 96.31 90 ILE A C 1
ATOM 687 O O . ILE A 1 90 ? -11.078 -21.797 -13.516 1 96.31 90 ILE A O 1
ATOM 691 N N . ASP A 1 91 ? -11.719 -23.453 -14.812 1 93.56 91 ASP A N 1
ATOM 692 C CA . ASP A 1 91 ? -13.148 -23.359 -14.539 1 93.56 91 ASP A CA 1
ATOM 693 C C . ASP A 1 91 ? -13.688 -24.688 -13.984 1 93.56 91 ASP A C 1
ATOM 695 O O . ASP A 1 91 ? -14.094 -25.562 -14.742 1 93.56 91 ASP A O 1
ATOM 699 N N . SER A 1 92 ? -13.688 -24.703 -12.734 1 90.19 92 SER A N 1
ATOM 700 C CA . SER A 1 92 ? -14.055 -25.953 -12.086 1 90.19 92 SER A CA 1
ATOM 701 C C . SER A 1 92 ? -15.539 -26.266 -12.273 1 90.19 92 SER A C 1
ATOM 703 O O . SER A 1 92 ? -15.945 -27.422 -12.297 1 90.19 92 SER A O 1
ATOM 705 N N . LYS A 1 93 ? -16.344 -25.25 -12.344 1 88.62 93 LYS A N 1
ATOM 706 C CA . LYS A 1 93 ? -17.781 -25.438 -12.531 1 88.62 93 LYS A CA 1
ATOM 707 C C . LYS A 1 93 ? -18.062 -26.203 -13.828 1 88.62 93 LYS A C 1
ATOM 709 O O . LYS A 1 93 ? -18.875 -27.141 -13.844 1 88.62 93 LYS A O 1
ATOM 714 N N . ASN A 1 94 ? -17.391 -25.828 -14.844 1 92.38 94 ASN A N 1
ATOM 715 C CA . ASN A 1 94 ? -17.609 -26.438 -16.156 1 92.38 94 ASN A CA 1
ATOM 716 C C . ASN A 1 94 ? -16.531 -27.453 -16.5 1 92.38 94 ASN A C 1
ATOM 718 O O . ASN A 1 94 ? -16.5 -27.969 -17.609 1 92.38 94 ASN A O 1
ATOM 722 N N . GLU A 1 95 ? -15.656 -27.672 -15.586 1 93.5 95 GLU A N 1
ATOM 723 C CA . GLU A 1 95 ? -14.539 -28.609 -15.773 1 93.5 95 GLU A CA 1
ATOM 724 C C . GLU A 1 95 ? -13.797 -28.312 -17.078 1 93.5 95 GLU A C 1
ATOM 726 O O . GLU A 1 95 ? -13.57 -29.219 -17.875 1 93.5 95 GLU A O 1
ATOM 731 N N . SER A 1 96 ? -13.484 -27.031 -17.281 1 94.94 96 SER A N 1
ATOM 732 C CA . SER A 1 96 ? -12.703 -26.609 -18.453 1 94.94 96 SER A CA 1
ATOM 733 C C . SER A 1 96 ? -11.438 -25.875 -18.031 1 94.94 96 SER A C 1
ATOM 735 O O . SER A 1 96 ? -11.328 -25.422 -16.891 1 94.94 96 SER A O 1
ATOM 737 N N . CYS A 1 97 ? -10.562 -25.906 -19 1 95.5 97 CYS A N 1
ATOM 738 C CA . CYS A 1 97 ? -9.234 -25.375 -18.703 1 95.5 97 CYS A CA 1
ATOM 739 C C . CYS A 1 97 ? -8.641 -24.672 -19.922 1 95.5 97 CYS A C 1
ATOM 741 O O . CYS A 1 97 ? -8.875 -25.094 -21.062 1 95.5 97 CYS A O 1
ATOM 743 N N . LYS A 1 98 ? -7.973 -23.547 -19.672 1 95.44 98 LYS A N 1
ATOM 744 C CA . LYS A 1 98 ? -7.121 -22.922 -20.672 1 95.44 98 LYS A CA 1
ATOM 745 C C . LYS A 1 98 ? -5.652 -22.969 -20.266 1 95.44 98 LYS A C 1
ATOM 747 O O . LYS A 1 98 ? -5.324 -22.781 -19.094 1 95.44 98 LYS A O 1
ATOM 752 N N . LYS A 1 99 ? -4.863 -23.25 -21.25 1 95.56 99 LYS A N 1
ATOM 753 C CA . LYS A 1 99 ? -3.422 -23.312 -21.016 1 95.56 99 LYS A CA 1
ATOM 754 C C . LYS A 1 99 ? -2.686 -22.281 -21.859 1 95.56 99 LYS A C 1
ATOM 756 O O . LYS A 1 99 ? -2.918 -22.172 -23.078 1 95.56 99 LYS A O 1
ATOM 761 N N . GLU A 1 100 ? -1.823 -21.531 -21.203 1 95.44 100 GLU A N 1
ATOM 762 C CA . GLU A 1 100 ? -1.042 -20.531 -21.906 1 95.44 100 GLU A CA 1
ATOM 763 C C . GLU A 1 100 ? 0.435 -20.609 -21.531 1 95.44 100 GLU A C 1
ATOM 765 O O . GLU A 1 100 ? 0.776 -20.969 -20.406 1 95.44 100 GLU A O 1
ATOM 770 N N . THR A 1 101 ? 1.25 -20.297 -22.531 1 93.31 101 THR A N 1
ATOM 771 C CA . THR A 1 101 ? 2.674 -20.188 -22.234 1 93.31 101 THR A CA 1
ATOM 772 C C . THR A 1 101 ? 2.982 -18.875 -21.516 1 93.31 101 THR A C 1
ATOM 774 O O . THR A 1 101 ? 2.445 -17.828 -21.859 1 93.31 101 THR A O 1
ATOM 777 N N . LEU A 1 102 ? 3.783 -18.969 -20.5 1 93.38 102 LEU A N 1
ATOM 778 C CA . LEU A 1 102 ? 4.281 -17.828 -19.766 1 93.38 102 LEU A CA 1
ATOM 779 C C . LEU A 1 102 ? 5.777 -17.625 -20 1 93.38 102 LEU A C 1
ATOM 781 O O . LEU A 1 102 ? 6.602 -18.203 -19.281 1 93.38 102 LEU A O 1
ATOM 785 N N . GLN A 1 103 ? 6.113 -16.781 -20.922 1 88 103 GLN A N 1
ATOM 786 C CA . GLN A 1 103 ? 7.516 -16.625 -21.297 1 88 103 GLN A CA 1
ATOM 787 C C . GLN A 1 103 ? 8.258 -15.766 -20.266 1 88 103 GLN A C 1
ATOM 789 O O . GLN A 1 103 ? 9.422 -16.031 -19.969 1 88 103 GLN A O 1
ATOM 794 N N . PHE A 1 104 ? 7.582 -14.766 -19.859 1 91.5 104 PHE A N 1
ATOM 795 C CA . PHE A 1 104 ? 8.18 -13.969 -18.797 1 91.5 104 PHE A CA 1
ATOM 796 C C . PHE A 1 104 ? 7.805 -14.539 -17.422 1 91.5 104 PHE A C 1
ATOM 798 O O . PHE A 1 104 ? 6.664 -14.398 -16.984 1 91.5 104 PHE A O 1
ATOM 805 N N . ARG A 1 105 ? 8.734 -15.016 -16.688 1 92.06 105 ARG A N 1
ATOM 806 C CA . ARG A 1 105 ? 8.422 -15.883 -15.547 1 92.06 105 ARG A CA 1
ATOM 807 C C . ARG A 1 105 ? 8.672 -15.156 -14.227 1 92.06 105 ARG A C 1
ATOM 809 O O . ARG A 1 105 ? 8.375 -15.695 -13.156 1 92.06 105 ARG A O 1
ATOM 816 N N . LYS A 1 106 ? 9.195 -13.906 -14.297 1 93.69 106 LYS A N 1
ATOM 817 C CA . LYS A 1 106 ? 9.375 -13.148 -13.062 1 93.69 106 LYS A CA 1
ATOM 818 C C . LYS A 1 106 ? 8.031 -12.758 -12.453 1 93.69 106 LYS A C 1
ATOM 820 O O . LYS A 1 106 ? 7.074 -12.484 -13.18 1 93.69 106 LYS A O 1
ATOM 825 N N . HIS A 1 107 ? 7.973 -12.758 -11.148 1 95.75 107 HIS A N 1
ATOM 826 C CA . HIS A 1 107 ? 6.762 -12.438 -10.406 1 95.75 107 HIS A CA 1
ATOM 827 C C . HIS A 1 107 ? 7.094 -11.812 -9.055 1 95.75 107 HIS A C 1
ATOM 829 O O . HIS A 1 107 ? 8.266 -11.586 -8.742 1 95.75 107 HIS A O 1
ATOM 835 N N . LEU A 1 108 ? 6.008 -11.5 -8.258 1 95.19 108 LEU A N 1
ATOM 836 C CA . LEU A 1 108 ? 6.246 -10.773 -7.023 1 95.19 108 LEU A CA 1
ATOM 837 C C . LEU A 1 108 ? 5.961 -11.648 -5.809 1 95.19 108 LEU A C 1
ATOM 839 O O . LEU A 1 108 ? 5.844 -11.148 -4.688 1 95.19 108 LEU A O 1
ATOM 843 N N . MET A 1 109 ? 5.812 -12.984 -6.039 1 96.5 109 MET A N 1
ATOM 844 C CA . MET A 1 109 ? 5.551 -13.875 -4.91 1 96.5 109 MET A CA 1
ATOM 845 C C . MET A 1 109 ? 6.836 -14.18 -4.148 1 96.5 109 MET A C 1
ATOM 847 O O . MET A 1 109 ? 6.793 -14.695 -3.029 1 96.5 109 MET A O 1
ATOM 851 N N . GLU A 1 110 ? 7.926 -13.922 -4.703 1 93.56 110 GLU A N 1
ATOM 852 C CA . GLU A 1 110 ? 9.234 -14.008 -4.059 1 93.56 110 GLU A CA 1
ATOM 853 C C . GLU A 1 110 ? 10.109 -12.82 -4.426 1 93.56 110 GLU A C 1
ATOM 855 O O . GLU A 1 110 ? 9.914 -12.195 -5.473 1 93.56 110 GLU A O 1
ATOM 860 N N . ILE A 1 111 ? 11.016 -12.492 -3.586 1 96.62 111 ILE A N 1
ATOM 861 C CA . ILE A 1 111 ? 11.93 -11.398 -3.875 1 96.62 111 ILE A CA 1
ATOM 862 C C . ILE A 1 111 ? 12.898 -11.805 -4.984 1 96.62 111 ILE A C 1
ATOM 864 O O . ILE A 1 111 ? 13.664 -12.758 -4.824 1 96.62 111 ILE A O 1
ATOM 868 N N . PRO A 1 112 ? 12.867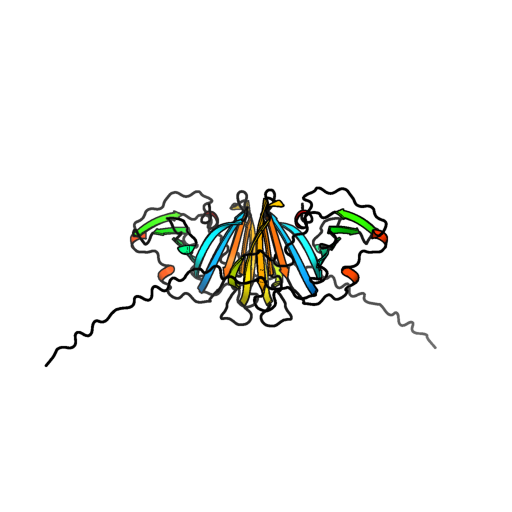 -11.102 -6.113 1 95 112 PRO A N 1
ATOM 869 C CA . PRO A 1 112 ? 13.852 -11.43 -7.148 1 95 112 PRO A CA 1
ATOM 870 C C . PRO A 1 112 ? 15.289 -11.352 -6.641 1 95 112 PRO A C 1
ATOM 872 O O . PRO A 1 112 ? 15.617 -10.492 -5.82 1 95 112 PRO A O 1
ATOM 875 N N . PRO A 1 113 ? 16.172 -12.227 -7.117 1 93.19 113 PRO A N 1
ATOM 876 C CA . PRO A 1 113 ? 17.547 -12.289 -6.613 1 93.19 113 PRO A CA 1
ATOM 877 C C . PRO A 1 113 ? 18.312 -10.984 -6.832 1 93.19 113 PRO A C 1
ATOM 879 O O . PRO A 1 113 ? 19.266 -10.695 -6.109 1 93.19 113 PRO A O 1
ATOM 882 N N . ASP A 1 114 ? 17.938 -10.172 -7.777 1 94 114 ASP A N 1
ATOM 883 C CA . ASP A 1 114 ? 18.672 -8.953 -8.102 1 94 114 ASP A CA 1
ATOM 884 C C . ASP A 1 114 ? 17.984 -7.727 -7.5 1 94 114 ASP A C 1
ATOM 886 O O . ASP A 1 114 ? 18.297 -6.59 -7.871 1 94 114 ASP A O 1
ATOM 890 N N . ALA A 1 115 ? 17.062 -7.957 -6.613 1 96.75 115 ALA A N 1
ATOM 891 C CA . ALA A 1 115 ? 16.391 -6.844 -5.957 1 96.75 115 ALA A CA 1
ATOM 892 C C . ALA A 1 115 ? 17.344 -6.07 -5.055 1 96.75 115 ALA A C 1
ATOM 894 O O . ALA A 1 115 ? 18.312 -6.633 -4.535 1 96.75 115 ALA A O 1
ATOM 895 N N . THR A 1 116 ? 17.109 -4.82 -4.879 1 97 116 THR A N 1
ATOM 896 C CA . THR A 1 116 ? 17.891 -3.951 -4.02 1 97 116 THR A CA 1
ATOM 897 C C . THR A 1 116 ? 17.156 -3.682 -2.705 1 97 116 THR A C 1
ATOM 899 O O . THR A 1 116 ? 15.984 -3.314 -2.707 1 97 116 THR A O 1
ATOM 902 N N . HIS A 1 117 ? 17.891 -3.891 -1.661 1 97.25 117 HIS A N 1
ATOM 903 C CA . HIS A 1 117 ? 17.328 -3.572 -0.356 1 97.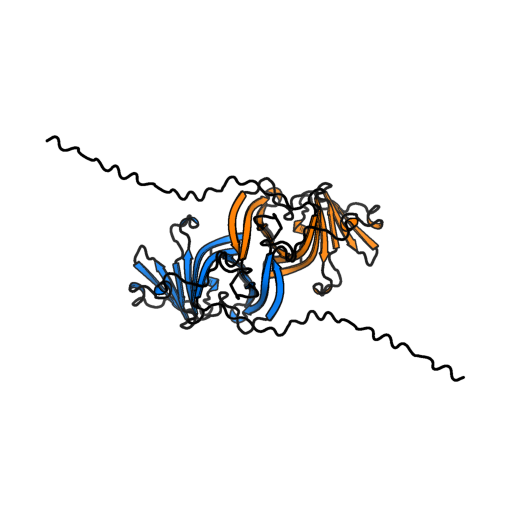25 117 HIS A CA 1
ATOM 904 C C . HIS A 1 117 ? 17.188 -2.064 -0.17 1 97.25 117 HIS A C 1
ATOM 906 O O . HIS A 1 117 ? 18.141 -1.315 -0.38 1 97.25 117 HIS A O 1
ATOM 912 N N . GLU A 1 118 ? 16.016 -1.666 0.182 1 94.62 118 GLU A N 1
ATOM 913 C CA . GLU A 1 118 ? 15.781 -0.238 0.361 1 94.62 118 GLU A CA 1
ATOM 914 C C . GLU A 1 118 ? 15.805 0.145 1.838 1 94.62 118 GLU A C 1
ATOM 916 O O . GLU A 1 118 ? 16.484 1.1 2.229 1 94.62 118 GLU A O 1
ATOM 921 N N . SER A 1 119 ? 15.047 -0.542 2.613 1 94.88 119 SER A N 1
ATOM 922 C CA . SER A 1 119 ? 14.914 -0.142 4.012 1 94.88 119 SER A CA 1
ATOM 923 C C . SER A 1 119 ? 14.367 -1.281 4.863 1 94.88 119 SER A C 1
ATOM 925 O O . SER A 1 119 ? 13.828 -2.254 4.336 1 94.88 119 SER A O 1
ATOM 927 N N . GLU A 1 120 ? 14.656 -1.24 6.086 1 96.94 120 GLU A N 1
ATOM 928 C CA . GLU A 1 120 ? 13.992 -1.986 7.148 1 96.94 120 GLU A CA 1
ATOM 929 C C . GLU A 1 120 ? 13.336 -1.045 8.156 1 96.94 120 GLU A C 1
ATOM 931 O O . GLU A 1 120 ? 14.016 -0.237 8.789 1 96.94 120 GLU A O 1
ATOM 936 N N . ILE A 1 121 ? 12.047 -1.151 8.297 1 97.25 121 ILE A N 1
ATOM 937 C CA . ILE A 1 121 ? 11.32 -0.1 9.008 1 97.25 121 ILE A CA 1
ATOM 938 C C . ILE A 1 121 ? 10.016 -0.66 9.57 1 97.25 121 ILE A C 1
ATOM 940 O O . ILE A 1 121 ? 9.57 -1.734 9.156 1 97.25 121 ILE A O 1
ATOM 944 N N . TYR A 1 122 ? 9.406 -0.015 10.562 1 98.19 122 TYR A N 1
ATOM 945 C CA . TYR A 1 122 ? 8.164 -0.465 11.188 1 98.19 122 TYR A CA 1
ATOM 946 C C . TYR A 1 122 ? 6.957 0.196 10.531 1 98.19 122 TYR A C 1
ATOM 948 O O . TYR A 1 122 ? 6.855 1.425 10.5 1 98.19 122 TYR A O 1
ATOM 956 N N . MET A 1 123 ? 6.059 -0.617 9.953 1 98.06 123 MET A N 1
ATOM 957 C CA . MET A 1 123 ? 4.695 -0.144 9.727 1 98.06 123 MET A CA 1
ATOM 958 C C . MET A 1 123 ? 3.93 -0.034 11.039 1 98.06 123 MET A C 1
ATOM 960 O O . MET A 1 123 ? 3.938 -0.964 11.852 1 98.06 123 MET A O 1
ATOM 964 N N . GLY A 1 124 ? 3.295 1.097 11.266 1 97.56 124 GLY A N 1
ATOM 965 C CA . GLY A 1 124 ? 2.771 1.344 12.602 1 97.56 124 GLY A CA 1
ATOM 966 C C . GLY A 1 124 ? 3.84 1.766 13.594 1 97.56 124 GLY A C 1
ATOM 967 O O . GLY A 1 124 ? 4.73 2.551 13.258 1 97.56 124 GLY A O 1
ATOM 968 N N . SER A 1 125 ? 3.678 1.258 14.797 1 98.19 125 SER A N 1
ATOM 969 C CA . SER A 1 125 ? 4.551 1.743 15.859 1 98.19 125 SER A CA 1
ATOM 970 C C . SER A 1 125 ? 5.605 0.704 16.219 1 98.19 125 SER A C 1
ATOM 972 O O . SER A 1 125 ? 5.285 -0.469 16.422 1 98.19 125 SER A O 1
ATOM 974 N N . PRO A 1 126 ? 6.855 1.135 16.328 1 96.94 126 PRO A N 1
ATOM 975 C CA . PRO A 1 126 ? 7.867 0.223 16.875 1 96.94 126 PRO A CA 1
ATOM 976 C C . PRO A 1 126 ? 7.773 0.062 18.391 1 96.94 126 PRO A C 1
ATOM 978 O O . PRO A 1 126 ? 8.344 -0.879 18.953 1 96.94 126 PRO A O 1
ATOM 981 N N . SER A 1 127 ? 7.039 1 19.062 1 96 127 SER A N 1
ATOM 982 C CA . SER A 1 127 ? 7.137 1.087 20.516 1 96 127 SER A CA 1
ATOM 983 C C . SER A 1 127 ? 5.871 0.569 21.188 1 96 127 SER A C 1
ATOM 985 O O . SER A 1 127 ? 5.855 0.329 22.391 1 96 127 SER A O 1
ATOM 987 N N . ILE A 1 128 ? 4.82 0.489 20.484 1 95 128 ILE A N 1
ATOM 988 C CA . ILE A 1 128 ? 3.562 0.047 21.078 1 95 128 ILE A CA 1
ATOM 989 C C . ILE A 1 128 ? 3.287 -1.402 20.672 1 95 128 ILE A C 1
ATOM 991 O O . ILE A 1 128 ? 3.236 -1.729 19.484 1 95 128 ILE A O 1
ATOM 995 N N . THR A 1 129 ? 3.037 -2.248 21.672 1 92.94 129 THR A N 1
ATOM 996 C CA . THR A 1 129 ? 2.842 -3.68 21.469 1 92.94 129 THR A CA 1
ATOM 997 C C . THR A 1 129 ? 1.662 -3.934 20.531 1 92.94 129 THR A C 1
ATOM 999 O O . THR A 1 129 ? 0.611 -3.303 20.672 1 92.94 129 THR A O 1
ATOM 1002 N N . GLU A 1 130 ? 1.827 -4.812 19.516 1 92.94 130 GLU A N 1
ATOM 1003 C CA . GLU A 1 130 ? 0.819 -5.324 18.594 1 92.94 130 GLU A CA 1
ATOM 1004 C C . GLU A 1 130 ? 0.331 -4.227 17.656 1 92.94 130 GLU A C 1
ATOM 1006 O O . GLU A 1 130 ? -0.733 -4.352 17.047 1 92.94 130 GLU A O 1
ATOM 1011 N N . GLN A 1 131 ? 1.122 -3.182 17.609 1 96 131 GLN A N 1
ATOM 1012 C CA . GLN A 1 131 ? 0.704 -2.088 16.734 1 96 131 GLN A CA 1
ATOM 1013 C C . GLN A 1 131 ? 1.797 -1.739 15.727 1 96 131 GLN A C 1
ATOM 1015 O O . GLN A 1 131 ? 1.856 -0.611 15.234 1 96 131 GLN A O 1
ATOM 1020 N N . GLY A 1 132 ? 2.682 -2.68 15.555 1 97.5 132 GLY A N 1
ATOM 1021 C CA . GLY A 1 132 ? 3.742 -2.51 14.57 1 97.5 132 GLY A CA 1
ATOM 1022 C C . GLY A 1 132 ? 4.145 -3.807 13.891 1 97.5 132 GLY A C 1
ATOM 1023 O O . GLY A 1 132 ? 4.039 -4.883 14.492 1 97.5 132 GLY A O 1
ATOM 1024 N N . LEU A 1 133 ? 4.566 -3.717 12.719 1 98.25 133 LEU A N 1
ATOM 1025 C CA . LEU A 1 133 ? 5.125 -4.809 11.93 1 98.25 133 LEU A CA 1
ATOM 1026 C C . LEU A 1 133 ? 6.422 -4.383 11.258 1 98.25 133 LEU A C 1
ATOM 1028 O O . LEU A 1 133 ? 6.422 -3.488 10.406 1 98.25 133 LEU A O 1
ATOM 1032 N N . ARG A 1 134 ? 7.5 -4.969 11.664 1 98.25 134 ARG A N 1
ATOM 1033 C CA . ARG A 1 134 ? 8.781 -4.672 11.023 1 98.25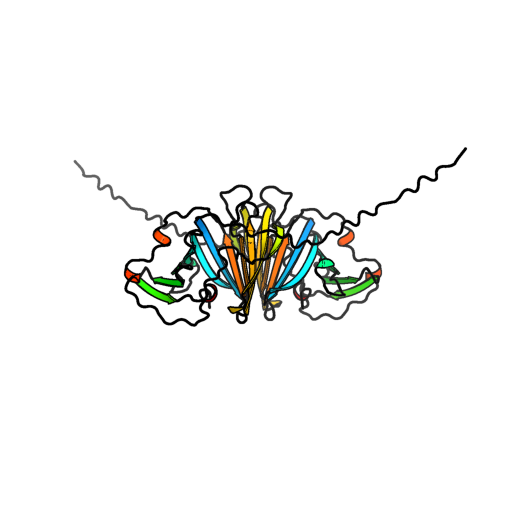 134 ARG A CA 1
ATOM 1034 C C . ARG A 1 134 ? 8.859 -5.297 9.641 1 98.25 134 ARG A C 1
ATOM 1036 O O . ARG A 1 134 ? 8.664 -6.504 9.484 1 98.25 134 ARG A O 1
ATOM 1043 N N . VAL A 1 135 ? 9.133 -4.441 8.625 1 98.19 135 VAL A N 1
ATOM 1044 C CA . VAL A 1 135 ? 9.148 -4.93 7.25 1 98.19 135 VAL A CA 1
ATOM 1045 C C . VAL A 1 135 ? 10.469 -4.559 6.582 1 98.19 135 VAL A C 1
ATOM 1047 O O . VAL A 1 135 ? 11.156 -3.633 7.023 1 98.19 135 VAL A O 1
ATOM 1050 N N . ARG A 1 136 ? 10.812 -5.297 5.609 1 97.69 136 ARG A N 1
ATOM 1051 C CA . ARG A 1 136 ? 11.883 -4.949 4.688 1 97.69 136 ARG A CA 1
ATOM 1052 C C . ARG A 1 136 ? 11.336 -4.621 3.305 1 97.69 136 ARG A C 1
ATOM 1054 O O . ARG A 1 136 ? 10.438 -5.305 2.807 1 97.69 136 ARG A O 1
ATOM 1061 N N . VAL A 1 137 ? 11.836 -3.574 2.764 1 97.44 137 VAL A N 1
ATOM 1062 C CA . VAL A 1 137 ? 11.375 -3.102 1.463 1 97.44 137 VAL A CA 1
ATOM 1063 C C . VAL A 1 137 ? 12.469 -3.314 0.419 1 97.44 137 VAL A C 1
ATOM 1065 O O . VAL A 1 137 ? 13.633 -2.99 0.657 1 97.44 137 VAL A O 1
ATOM 1068 N N . TRP A 1 138 ? 12.078 -3.871 -0.695 1 97.31 138 TRP A N 1
ATOM 1069 C CA . TRP A 1 138 ? 12.961 -4.172 -1.815 1 97.31 138 TRP A CA 1
ATOM 1070 C C . TRP A 1 138 ? 12.453 -3.529 -3.102 1 97.31 138 TRP A C 1
ATOM 1072 O O . TRP A 1 138 ? 11.242 -3.383 -3.291 1 97.31 138 TRP A O 1
ATOM 1082 N N . ASN A 1 139 ? 13.312 -3.086 -3.916 1 97.12 139 ASN A N 1
ATOM 1083 C CA . ASN A 1 139 ? 12.922 -2.549 -5.215 1 97.12 139 ASN A CA 1
ATOM 1084 C C . ASN A 1 139 ? 13.781 -3.117 -6.34 1 97.12 139 ASN A C 1
ATOM 1086 O O . ASN A 1 139 ? 14.82 -3.721 -6.086 1 97.12 139 ASN A O 1
ATOM 1090 N N . GLY A 1 140 ? 13.25 -3.016 -7.531 1 97.31 140 GLY A N 1
ATOM 1091 C CA . GLY A 1 140 ? 13.984 -3.463 -8.703 1 97.31 140 GLY A CA 1
ATOM 1092 C C . GLY A 1 140 ? 13.305 -3.094 -10.008 1 97.31 140 GLY A C 1
ATOM 1093 O O . GLY A 1 140 ? 12.305 -2.379 -10.016 1 97.31 140 GLY A O 1
ATOM 1094 N N . LYS A 1 141 ? 13.977 -3.541 -11.078 1 97.06 141 LYS A N 1
ATOM 1095 C CA . LYS A 1 141 ? 13.484 -3.266 -12.422 1 97.06 141 LYS A CA 1
ATOM 1096 C C . LYS A 1 141 ? 13.141 -4.559 -13.156 1 97.06 141 LYS A C 1
ATOM 1098 O O . LYS A 1 141 ? 13.664 -5.625 -12.828 1 97.06 141 LYS A O 1
ATOM 1103 N N . LEU A 1 142 ? 12.18 -4.438 -14.008 1 95.62 142 LEU A N 1
ATOM 1104 C CA . LEU A 1 142 ? 11.828 -5.453 -14.992 1 95.62 142 LEU A CA 1
ATOM 1105 C C . LEU A 1 142 ? 11.953 -4.906 -16.406 1 95.62 142 LEU A C 1
ATOM 1107 O O . LEU A 1 142 ? 10.945 -4.617 -17.062 1 95.62 142 LEU A O 1
ATOM 1111 N N . PRO A 1 143 ? 13.156 -4.891 -16.875 1 94.06 143 PRO A N 1
ATOM 1112 C CA . PRO A 1 143 ? 13.414 -4.215 -18.141 1 94.06 143 PRO A CA 1
ATOM 1113 C C . PRO A 1 143 ? 12.609 -4.801 -19.297 1 94.06 143 PRO A C 1
ATOM 1115 O O . PRO A 1 143 ? 12.148 -4.066 -20.172 1 94.06 143 PRO A O 1
ATOM 1118 N N . GLU A 1 144 ? 12.438 -6.059 -19.281 1 91.31 144 GLU A N 1
ATOM 1119 C CA . GLU A 1 144 ? 11.719 -6.719 -20.375 1 91.31 144 GLU A CA 1
ATOM 1120 C C . GLU A 1 144 ? 10.266 -6.258 -20.438 1 91.31 144 GLU A C 1
ATOM 1122 O O . GLU A 1 144 ? 9.633 -6.336 -21.484 1 91.31 144 GLU A O 1
ATOM 1127 N N . LEU A 1 145 ? 9.742 -5.844 -19.328 1 93.25 145 LEU A N 1
ATOM 1128 C CA . LEU A 1 145 ? 8.359 -5.383 -19.266 1 93.25 145 LEU A CA 1
ATOM 1129 C C . LEU A 1 145 ? 8.297 -3.861 -19.188 1 93.25 145 LEU A C 1
ATOM 1131 O O . LEU A 1 145 ? 7.215 -3.287 -19.031 1 93.25 145 LEU A O 1
ATOM 1135 N N . HIS A 1 146 ? 9.469 -3.18 -19.281 1 94.5 146 HIS A N 1
ATOM 1136 C CA . HIS A 1 146 ? 9.555 -1.734 -19.109 1 94.5 146 HIS A CA 1
ATOM 1137 C C . HIS A 1 146 ? 8.852 -1.291 -17.828 1 94.5 146 HIS A C 1
ATOM 1139 O O . HIS A 1 146 ? 8.039 -0.364 -17.844 1 94.5 146 HIS A O 1
ATOM 1145 N N . ALA A 1 147 ? 9.18 -2.066 -16.797 1 96.62 147 ALA A N 1
ATOM 1146 C CA . ALA A 1 147 ? 8.492 -1.843 -15.531 1 96.62 147 ALA A CA 1
ATOM 1147 C C . ALA A 1 147 ? 9.484 -1.862 -14.367 1 96.62 147 ALA A C 1
ATOM 1149 O O . ALA A 1 147 ? 10.641 -2.254 -14.531 1 96.62 147 ALA A O 1
ATOM 1150 N N . HIS A 1 148 ? 9.133 -1.301 -13.258 1 97.81 148 HIS A N 1
ATOM 1151 C CA . HIS A 1 148 ? 9.844 -1.45 -11.992 1 97.81 148 HIS A CA 1
ATOM 1152 C C . HIS A 1 148 ? 8.898 -1.853 -10.867 1 97.81 148 HIS A C 1
ATOM 1154 O O . HIS A 1 148 ? 7.68 -1.806 -11.031 1 97.81 148 HIS A O 1
ATOM 1160 N N . TYR A 1 149 ? 9.445 -2.377 -9.859 1 97.75 149 TYR A N 1
ATOM 1161 C CA . TYR A 1 149 ? 8.617 -2.926 -8.789 1 97.75 149 TYR A CA 1
ATOM 1162 C C . TYR A 1 149 ? 9.18 -2.576 -7.422 1 97.75 149 TYR A C 1
ATOM 1164 O O . TYR A 1 149 ? 10.336 -2.15 -7.309 1 97.75 149 TYR A O 1
ATOM 1172 N N . SER A 1 150 ? 8.359 -2.609 -6.434 1 97.62 150 SER A N 1
ATOM 1173 C CA . SER A 1 150 ? 8.711 -2.602 -5.02 1 97.62 150 SER A CA 1
ATOM 1174 C C . SER A 1 150 ? 8 -3.717 -4.262 1 97.62 150 SER A C 1
ATOM 1176 O O . SER A 1 150 ? 6.855 -4.055 -4.578 1 97.62 150 SER A O 1
ATOM 1178 N N . LEU A 1 151 ? 8.672 -4.328 -3.316 1 97.62 151 LEU A N 1
ATOM 1179 C CA . LEU A 1 151 ? 8.117 -5.398 -2.496 1 97.62 151 LEU A CA 1
ATOM 1180 C C . LEU A 1 151 ? 8.453 -5.184 -1.024 1 97.62 151 LEU A C 1
ATOM 1182 O O . LEU A 1 151 ? 9.516 -4.66 -0.696 1 97.62 151 LEU A O 1
ATOM 1186 N N . SER A 1 152 ? 7.531 -5.617 -0.205 1 98 152 SER A N 1
ATOM 1187 C CA . SER A 1 152 ? 7.828 -5.637 1.224 1 98 152 SER A CA 1
ATOM 1188 C C . SER A 1 152 ? 7.52 -7 1.836 1 98 152 SER A C 1
ATOM 1190 O O . SER A 1 152 ? 6.543 -7.648 1.456 1 98 152 SER A O 1
ATOM 1192 N N . THR A 1 153 ? 8.344 -7.445 2.689 1 98.38 153 THR A N 1
ATOM 1193 C CA . THR A 1 153 ? 8.188 -8.672 3.461 1 98.38 153 THR A CA 1
ATOM 1194 C C . THR A 1 153 ? 8.359 -8.398 4.953 1 98.38 153 THR A C 1
ATOM 1196 O O . THR A 1 153 ? 8.898 -7.363 5.34 1 98.38 153 THR A O 1
ATOM 1199 N N . THR A 1 154 ? 7.789 -9.352 5.699 1 98.19 154 THR A N 1
ATOM 1200 C CA . THR A 1 154 ? 8.156 -9.281 7.109 1 98.19 154 THR A CA 1
ATOM 1201 C C . THR A 1 154 ? 9.672 -9.438 7.281 1 98.19 154 THR A C 1
ATOM 1203 O O . THR A 1 154 ? 10.305 -10.188 6.539 1 98.19 154 THR A O 1
ATOM 1206 N N . SER A 1 155 ? 10.281 -8.766 8.227 1 95.38 155 SER A N 1
ATOM 1207 C CA . SER A 1 155 ? 11.727 -8.727 8.422 1 95.38 155 SER A CA 1
ATOM 1208 C C . SER A 1 155 ? 12.25 -10.07 8.906 1 95.38 155 SER A C 1
ATOM 1210 O O . SER A 1 155 ? 13.344 -10.5 8.516 1 95.38 155 SER A O 1
ATOM 1212 N N . CYS A 1 156 ? 11.625 -10.805 9.773 1 89.69 156 CYS A N 1
ATOM 1213 C CA . CYS A 1 156 ? 12.133 -12.055 10.328 1 89.69 156 CYS A CA 1
ATOM 1214 C C . CYS A 1 156 ? 11.648 -13.25 9.516 1 89.69 156 CYS A C 1
ATOM 1216 O O . CYS A 1 156 ? 12.438 -14.125 9.172 1 89.69 156 CYS A O 1
ATOM 1218 N N . GLY A 1 157 ? 10.477 -13.32 9 1 94.38 157 GLY A N 1
ATOM 1219 C CA . GLY A 1 157 ? 9.883 -14.516 8.406 1 94.38 157 GLY A CA 1
ATOM 1220 C C . GLY A 1 157 ? 9.773 -14.438 6.898 1 94.38 157 GLY A C 1
ATOM 1221 O O . GLY A 1 157 ? 9.453 -15.43 6.242 1 94.38 157 GLY A O 1
ATOM 1222 N N . CYS A 1 158 ? 10.141 -13.359 6.363 1 97.31 158 CYS A N 1
ATOM 1223 C CA . CYS A 1 158 ? 10.102 -13.141 4.922 1 97.31 158 CYS A CA 1
ATOM 1224 C C . CYS A 1 158 ? 8.727 -13.453 4.352 1 97.31 158 CYS A C 1
ATOM 1226 O O . CYS A 1 158 ? 8.617 -14.078 3.295 1 97.31 158 CYS A O 1
ATOM 1228 N N . LEU A 1 159 ? 7.691 -13.148 5.09 1 98.44 159 LEU A N 1
ATOM 1229 C CA . LEU A 1 159 ? 6.324 -13.273 4.602 1 98.44 159 LEU A CA 1
ATOM 1230 C C . LEU A 1 159 ? 5.941 -12.086 3.727 1 98.44 159 LEU A C 1
ATOM 1232 O O . LEU A 1 159 ? 6.297 -10.945 4.035 1 98.44 159 LEU A O 1
ATOM 1236 N N . PRO A 1 160 ? 5.266 -12.359 2.629 1 98.5 160 PRO A N 1
ATOM 1237 C CA . PRO A 1 160 ? 4.859 -11.219 1.806 1 98.5 160 PRO A CA 1
ATOM 1238 C C . PRO A 1 160 ? 3.908 -10.273 2.539 1 98.5 160 PRO A C 1
ATOM 1240 O O . PRO A 1 160 ? 3.031 -10.719 3.279 1 98.5 160 PRO A O 1
ATOM 1243 N N . VAL A 1 161 ? 4.102 -8.984 2.348 1 98.44 161 VAL A N 1
ATOM 1244 C CA . VAL A 1 161 ? 3.24 -7.98 2.963 1 98.44 161 VAL A CA 1
ATOM 1245 C C . VAL A 1 161 ? 2.562 -7.145 1.88 1 98.44 161 VAL A C 1
ATOM 1247 O O . VAL A 1 161 ? 1.341 -6.984 1.885 1 98.44 161 VAL A O 1
ATOM 1250 N N . SER A 1 162 ? 3.326 -6.613 0.942 1 98.06 162 SER A N 1
ATOM 1251 C CA . SER A 1 162 ? 2.775 -5.832 -0.16 1 98.06 162 SER A CA 1
ATOM 1252 C C . SER A 1 162 ? 3.729 -5.805 -1.351 1 98.06 162 SER A C 1
ATOM 1254 O O . SER A 1 162 ? 4.895 -6.191 -1.229 1 98.06 162 SER A O 1
ATOM 1256 N N . GLY A 1 163 ? 3.219 -5.484 -2.506 1 97.88 163 GLY A N 1
ATOM 1257 C CA . GLY A 1 163 ? 3.99 -5.312 -3.727 1 97.88 163 GLY A CA 1
ATOM 1258 C C . GLY A 1 163 ? 3.371 -4.316 -4.688 1 97.88 163 GLY A C 1
ATOM 1259 O O . GLY A 1 163 ? 2.16 -4.086 -4.656 1 97.88 163 GLY A O 1
ATOM 1260 N N . SER A 1 164 ? 4.25 -3.703 -5.426 1 98.31 164 SER A N 1
ATOM 1261 C CA . SER A 1 164 ? 3.789 -2.807 -6.48 1 98.31 164 SER A CA 1
ATOM 1262 C C . SER A 1 164 ? 4.52 -3.074 -7.793 1 98.31 164 SER A C 1
ATOM 1264 O O . SER A 1 164 ? 5.711 -3.393 -7.793 1 98.31 164 SER A O 1
ATOM 1266 N N . TYR A 1 165 ? 3.775 -3.033 -8.82 1 97.75 165 TYR A N 1
ATOM 1267 C CA . TYR A 1 165 ? 4.254 -3.129 -10.195 1 97.75 165 TYR A CA 1
ATOM 1268 C C . TYR A 1 165 ? 3.859 -1.895 -11 1 97.75 165 TYR A C 1
ATOM 1270 O O . TYR A 1 165 ? 2.676 -1.567 -11.109 1 97.75 165 TYR A O 1
ATOM 1278 N N . TYR A 1 166 ? 4.824 -1.189 -11.5 1 97.38 166 TYR A N 1
ATOM 1279 C CA . TYR A 1 166 ? 4.598 0.006 -12.312 1 97.38 166 TYR A CA 1
ATOM 1280 C C . TYR A 1 166 ? 5.055 -0.212 -13.75 1 97.38 166 TYR A C 1
ATOM 1282 O O . TYR A 1 166 ? 6.25 -0.157 -14.039 1 97.38 166 TYR A O 1
ATOM 1290 N N . GLY A 1 167 ? 4.094 -0.464 -14.555 1 94.38 167 GLY A N 1
ATOM 1291 C CA . GLY A 1 167 ? 4.367 -0.681 -15.961 1 94.38 167 GLY A CA 1
ATOM 1292 C C . GLY A 1 167 ? 3.934 0.48 -16.844 1 94.38 167 GLY A C 1
ATOM 1293 O O . GLY A 1 167 ? 3.486 1.512 -16.328 1 94.38 167 GLY A O 1
ATOM 1294 N N . ASP A 1 168 ? 4.074 0.294 -18.188 1 88.5 168 ASP A N 1
ATOM 1295 C CA . ASP A 1 168 ? 3.76 1.353 -19.141 1 88.5 168 ASP A CA 1
ATOM 1296 C C . ASP A 1 168 ? 2.258 1.631 -19.172 1 88.5 168 ASP A C 1
ATOM 1298 O O . ASP A 1 168 ? 1.838 2.781 -19.297 1 88.5 168 ASP A O 1
ATOM 1302 N N . LYS A 1 169 ? 1.53 0.562 -18.953 1 84.69 169 LYS A N 1
ATOM 1303 C CA . LYS A 1 169 ? 0.097 0.712 -19.188 1 84.69 169 LYS A CA 1
ATOM 1304 C C . LYS A 1 169 ? -0.671 0.803 -17.875 1 84.69 169 LYS A C 1
ATOM 1306 O O . LYS A 1 169 ? -1.735 1.421 -17.812 1 84.69 169 LYS A O 1
ATOM 1311 N N . LYS A 1 170 ? -0.17 0.171 -16.891 1 90.44 170 LYS A N 1
ATOM 1312 C CA . LYS A 1 170 ? -0.935 0.14 -15.648 1 90.44 170 LYS A CA 1
ATOM 1313 C C . LYS A 1 170 ? -0.017 -0.045 -14.445 1 90.44 170 LYS A C 1
ATOM 1315 O O . LYS A 1 170 ? 1.075 -0.602 -14.57 1 90.44 170 LYS A O 1
ATOM 1320 N N . ASP A 1 171 ? -0.498 0.434 -13.367 1 95.94 171 ASP A N 1
ATOM 1321 C CA . ASP A 1 171 ? 0.079 0.106 -12.07 1 95.94 171 ASP A CA 1
ATOM 1322 C C . ASP A 1 171 ? -0.721 -0.992 -11.375 1 95.94 171 ASP A C 1
ATOM 1324 O O . ASP A 1 171 ? -1.948 -1.037 -11.484 1 95.94 171 ASP A O 1
ATOM 1328 N N . LEU A 1 172 ? -0.05 -1.932 -10.734 1 97.69 172 LEU A N 1
ATOM 1329 C CA . LEU A 1 172 ? -0.682 -2.957 -9.914 1 97.69 172 LEU A CA 1
ATOM 1330 C C . LEU A 1 172 ? -0.186 -2.881 -8.469 1 97.69 172 LEU A C 1
ATOM 1332 O O . LEU A 1 172 ? 1.021 -2.814 -8.227 1 97.69 172 LEU A O 1
ATOM 1336 N N . LEU A 1 173 ? -1.115 -2.836 -7.582 1 97.88 173 LEU A N 1
ATOM 1337 C CA . LEU A 1 173 ? -0.8 -2.85 -6.156 1 97.88 173 LEU A CA 1
ATOM 1338 C C . LEU A 1 173 ? -1.295 -4.137 -5.504 1 97.88 173 LEU A C 1
ATOM 1340 O O . LEU A 1 173 ? -2.492 -4.43 -5.531 1 97.88 173 LEU A O 1
ATOM 1344 N N . PHE A 1 174 ? -0.369 -4.883 -4.941 1 98.06 174 PHE A N 1
ATOM 1345 C CA . PHE A 1 174 ? -0.665 -6.148 -4.277 1 98.06 174 PHE A CA 1
ATOM 1346 C C . PHE A 1 174 ? -0.646 -5.984 -2.764 1 98.06 174 PHE A C 1
ATOM 1348 O O . PHE A 1 174 ? 0.227 -5.305 -2.219 1 98.06 174 PHE A O 1
ATOM 1355 N N . SER A 1 175 ? -1.568 -6.531 -2.078 1 97.94 175 SER A N 1
ATOM 1356 C CA . SER A 1 175 ? -1.587 -6.641 -0.624 1 97.94 175 SER A CA 1
ATOM 1357 C C . SER A 1 175 ? -1.856 -8.078 -0.184 1 97.94 175 SER A C 1
ATOM 1359 O O . SER A 1 175 ? -2.699 -8.766 -0.769 1 97.94 175 SER A O 1
ATOM 1361 N N . PHE A 1 176 ? -1.166 -8.508 0.8 1 98.38 176 PHE A N 1
ATOM 1362 C CA . PHE A 1 176 ? -1.292 -9.867 1.299 1 98.38 176 PHE A CA 1
ATOM 1363 C C . PHE A 1 176 ? -1.734 -9.875 2.758 1 98.38 176 PHE A C 1
ATOM 1365 O O . PHE A 1 176 ? -1.186 -9.133 3.58 1 98.38 176 PHE A O 1
ATOM 1372 N N . PHE A 1 177 ? -2.662 -10.719 3.076 1 98.38 177 PHE A N 1
ATOM 1373 C CA . PHE A 1 177 ? -3.244 -10.719 4.414 1 98.38 177 PHE A CA 1
ATOM 1374 C C . PHE A 1 177 ? -3.377 -12.141 4.941 1 98.38 177 PHE A C 1
ATOM 1376 O O . PHE A 1 177 ? -3.51 -13.086 4.164 1 98.38 177 PHE A O 1
ATOM 1383 N N . GLY A 1 178 ? -3.395 -12.211 6.266 1 98.31 178 GLY A N 1
ATOM 1384 C CA . GLY A 1 178 ? -3.609 -13.508 6.883 1 98.31 178 GLY A CA 1
ATOM 1385 C C . GLY A 1 178 ? -2.648 -14.57 6.391 1 98.31 178 GLY A C 1
ATOM 1386 O O . GLY A 1 178 ? -3.053 -15.703 6.117 1 98.31 178 GLY A O 1
ATOM 1387 N N . VAL A 1 179 ? -1.432 -14.242 6.258 1 98.56 179 VAL A N 1
ATOM 1388 C CA . VAL A 1 179 ? -0.459 -15.117 5.605 1 98.56 179 VAL A CA 1
ATOM 1389 C C . VAL A 1 179 ? -0.052 -16.234 6.551 1 98.56 179 VAL A C 1
ATOM 1391 O O . VAL A 1 179 ? 0.274 -15.992 7.715 1 98.56 179 VAL A O 1
ATOM 1394 N N . GLU A 1 180 ? -0.125 -17.438 6.074 1 98.31 180 GLU A N 1
ATOM 1395 C CA . GLU A 1 180 ? 0.309 -18.641 6.785 1 98.31 180 GLU A CA 1
ATOM 1396 C C . GLU A 1 180 ? 1.475 -19.312 6.066 1 98.31 180 GLU A C 1
ATOM 1398 O O . GLU A 1 180 ? 1.659 -19.125 4.863 1 98.31 180 GLU A O 1
ATOM 1403 N N . THR A 1 181 ? 2.223 -20.094 6.84 1 98.06 181 THR A N 1
ATOM 1404 C CA . THR A 1 181 ? 3.381 -20.766 6.262 1 98.06 181 THR A CA 1
ATOM 1405 C C . THR A 1 181 ? 3.051 -22.203 5.918 1 98.06 181 THR A C 1
ATOM 1407 O O . THR A 1 181 ? 3.918 -23.078 5.992 1 98.06 181 THR A O 1
ATOM 1410 N N . GLU A 1 182 ? 1.83 -22.422 5.723 1 97.88 182 GLU A N 1
ATOM 1411 C CA . GLU A 1 182 ? 1.338 -23.734 5.316 1 97.88 182 GLU A CA 1
ATOM 1412 C C . GLU A 1 182 ? 0.264 -23.625 4.238 1 97.88 182 GLU A C 1
ATOM 1414 O O . GLU A 1 182 ? -0.33 -22.547 4.062 1 97.88 182 GLU A O 1
ATOM 1419 N N . VAL A 1 183 ? 0.129 -24.594 3.475 1 98.06 183 VAL A N 1
ATOM 1420 C CA . VAL A 1 183 ? -0.959 -24.781 2.52 1 98.06 183 VAL A CA 1
ATOM 1421 C C . VAL A 1 183 ? -1.74 -26.047 2.855 1 98.06 183 VAL A C 1
ATOM 1423 O O . VAL A 1 183 ? -1.172 -27.141 2.896 1 98.06 183 VAL A O 1
ATOM 1426 N N . ASP A 1 184 ? -3.014 -25.922 3.08 1 95.81 184 ASP A N 1
ATOM 1427 C CA . ASP A 1 184 ? -3.83 -27.031 3.588 1 95.81 184 ASP A CA 1
ATOM 1428 C C . ASP A 1 184 ? -3.852 -28.188 2.605 1 95.81 184 ASP A C 1
ATOM 1430 O O . ASP A 1 184 ? -3.707 -29.359 3.006 1 95.81 184 ASP A O 1
ATOM 1434 N N . ASP A 1 185 ? -4.055 -27.922 1.34 1 96.31 185 ASP A N 1
ATOM 1435 C CA . ASP A 1 185 ? -4.145 -28.953 0.303 1 96.31 185 ASP A CA 1
ATOM 1436 C C . ASP A 1 185 ? -3.09 -28.734 -0.778 1 96.31 185 ASP A C 1
ATOM 1438 O O . ASP A 1 185 ? -3.301 -27.953 -1.71 1 96.31 185 ASP A O 1
ATOM 1442 N N . PRO A 1 186 ? -2.043 -29.5 -0.726 1 95.19 186 PRO A N 1
ATOM 1443 C CA . PRO A 1 186 ? -0.989 -29.312 -1.728 1 95.19 186 PRO A CA 1
ATOM 1444 C C . PRO A 1 186 ? -1.47 -29.609 -3.148 1 95.19 186 PRO A C 1
ATOM 1446 O O . PRO A 1 186 ? -0.792 -29.266 -4.117 1 95.19 186 PRO A O 1
ATOM 1449 N N . GLN A 1 187 ? -2.666 -30.203 -3.264 1 96.75 187 GLN A N 1
ATOM 1450 C CA . GLN A 1 187 ? -3.201 -30.531 -4.582 1 96.75 187 GLN A CA 1
ATOM 1451 C C . GLN A 1 187 ? -3.578 -29.266 -5.344 1 96.75 187 GLN A C 1
ATOM 1453 O O . GLN A 1 187 ? -3.82 -29.297 -6.551 1 96.75 187 GLN A O 1
ATOM 1458 N N . VAL A 1 188 ? -3.541 -28.156 -4.656 1 98.12 188 VAL A N 1
ATOM 1459 C CA . VAL A 1 188 ? -3.895 -26.891 -5.309 1 98.12 188 VAL A CA 1
ATOM 1460 C C . VAL A 1 188 ? -2.855 -26.562 -6.375 1 98.12 188 VAL A C 1
ATOM 1462 O O . VAL A 1 188 ? -3.113 -25.75 -7.266 1 98.12 188 VAL A O 1
ATOM 1465 N N . PHE A 1 189 ? -1.639 -27.203 -6.289 1 98.62 189 PHE A N 1
ATOM 1466 C CA . PHE A 1 189 ? -0.555 -26.875 -7.211 1 98.62 189 PHE A CA 1
ATOM 1467 C C . PHE A 1 189 ? -0.512 -27.891 -8.359 1 98.62 189 PHE A C 1
ATOM 1469 O O . PHE A 1 189 ? 0.42 -27.875 -9.164 1 98.62 189 PHE A O 1
ATOM 1476 N N . VAL A 1 190 ? -1.499 -28.766 -8.367 1 98.12 190 VAL A N 1
ATOM 1477 C CA . VAL A 1 190 ? -1.6 -29.766 -9.43 1 98.12 190 VAL A CA 1
ATOM 1478 C C . VAL A 1 190 ? -2.777 -29.438 -10.336 1 98.12 190 VAL A C 1
ATOM 1480 O O . VAL A 1 190 ? -3.912 -29.297 -9.875 1 98.12 190 VAL A O 1
ATOM 1483 N N . PRO A 1 191 ? -2.469 -29.234 -11.617 1 97.69 191 PRO A N 1
ATOM 1484 C CA . PRO A 1 191 ? -3.607 -28.984 -12.5 1 97.69 191 PRO A CA 1
ATOM 1485 C C . PRO A 1 191 ? -4.633 -30.109 -12.492 1 97.69 191 PRO A C 1
ATOM 1487 O O . PRO A 1 191 ? -4.262 -31.281 -12.406 1 97.69 191 PRO A O 1
ATOM 1490 N N . PRO A 1 192 ? -5.852 -29.766 -12.547 1 97.25 192 PRO A N 1
ATOM 1491 C CA . PRO A 1 192 ? -6.875 -30.812 -12.664 1 97.25 192 PRO A CA 1
ATOM 1492 C C . PRO A 1 192 ? -6.672 -31.703 -13.883 1 97.25 192 PRO A C 1
ATOM 1494 O O . PRO A 1 192 ? -6.062 -31.281 -14.867 1 97.25 192 PRO A O 1
ATOM 1497 N N . ALA A 1 193 ? -7.32 -32.812 -13.82 1 96.44 193 ALA A N 1
ATOM 1498 C CA . ALA A 1 193 ? -7.117 -33.844 -14.859 1 96.44 193 ALA A CA 1
ATOM 1499 C C . ALA A 1 193 ? -7.594 -33.312 -16.219 1 96.44 193 ALA A C 1
ATOM 1501 O O . ALA A 1 193 ? -6.984 -33.625 -17.25 1 96.44 193 ALA A O 1
ATOM 1502 N N . TYR A 1 194 ? -8.633 -32.531 -16.219 1 96.62 194 TYR A N 1
ATOM 1503 C CA . TYR A 1 194 ? -9.219 -32.094 -17.484 1 96.62 194 TYR A CA 1
ATOM 1504 C C . TYR A 1 194 ? -8.352 -31.031 -18.141 1 96.62 194 TYR A C 1
ATOM 1506 O O . TYR A 1 194 ? -8.633 -30.594 -19.266 1 96.62 194 TYR A O 1
ATOM 1514 N N . CYS A 1 195 ? -7.262 -30.609 -17.469 1 96.81 195 CYS A N 1
ATOM 1515 C CA . CYS A 1 195 ? -6.328 -29.672 -18.078 1 96.81 195 CYS A CA 1
ATOM 1516 C C . CYS A 1 195 ? -5.27 -30.406 -18.891 1 96.81 195 CYS A C 1
ATOM 1518 O O . CYS A 1 195 ? -4.562 -29.781 -19.688 1 96.81 195 CYS A O 1
ATOM 1520 N N . GLU A 1 196 ? -5.023 -31.656 -18.703 1 92.5 196 GLU A N 1
ATOM 1521 C CA . GLU A 1 196 ? -3.906 -32.438 -19.234 1 92.5 196 GLU A CA 1
ATOM 1522 C C . GLU A 1 196 ? -3.893 -32.406 -20.766 1 92.5 196 GLU A C 1
ATOM 1524 O O . GLU A 1 196 ? -2.857 -32.125 -21.375 1 92.5 196 GLU A O 1
ATOM 1529 N N . ALA A 1 197 ? -4.996 -32.625 -21.375 1 91.19 197 ALA A N 1
ATOM 1530 C CA . ALA A 1 197 ? -5.023 -32.781 -22.828 1 91.19 197 ALA A CA 1
ATOM 1531 C C . ALA A 1 197 ? -5.277 -31.453 -23.531 1 91.19 197 ALA A C 1
ATOM 1533 O O . ALA A 1 197 ? -5.371 -31.391 -24.75 1 91.19 197 ALA A O 1
ATOM 1534 N N . VAL A 1 198 ? -5.348 -30.422 -22.75 1 94.75 198 VAL A N 1
ATOM 1535 C CA . VAL A 1 198 ? -5.66 -29.125 -23.344 1 94.75 198 VAL A CA 1
ATOM 1536 C C . VAL A 1 198 ? -4.418 -28.547 -24.016 1 94.75 198 VAL A C 1
ATOM 1538 O O . VAL A 1 198 ? -3.316 -28.609 -23.469 1 94.75 198 VAL A O 1
ATOM 1541 N N . ALA A 1 199 ? -4.582 -28.078 -25.281 1 93.88 199 ALA A N 1
ATOM 1542 C CA . ALA A 1 199 ? -3.471 -27.516 -26.031 1 93.88 199 ALA A CA 1
ATOM 1543 C C . ALA A 1 199 ? -3.146 -26.109 -25.547 1 93.88 199 ALA A C 1
ATOM 1545 O O . ALA A 1 199 ? -4.027 -25.391 -25.047 1 93.88 199 ALA A O 1
ATOM 1546 N N . PHE A 1 200 ? -1.913 -25.719 -25.766 1 93.75 200 PHE A N 1
ATOM 1547 C CA . PHE A 1 200 ? -1.477 -24.375 -25.391 1 93.75 200 PHE A CA 1
ATOM 1548 C C . PHE A 1 200 ? -2.109 -23.344 -26.297 1 93.75 200 PHE A C 1
ATOM 1550 O O . PHE A 1 200 ? -2.197 -23.531 -27.516 1 93.75 200 PHE A O 1
ATOM 1557 N N . GLU A 1 201 ? -2.596 -22.375 -25.672 1 90.75 201 GLU A N 1
ATOM 1558 C CA . GLU A 1 201 ? -3.062 -21.234 -26.438 1 90.75 201 GLU A CA 1
ATOM 1559 C C . GLU A 1 201 ? -1.929 -20.25 -26.703 1 90.75 201 GLU A C 1
ATOM 1561 O O . GLU A 1 201 ? -1.038 -20.078 -25.875 1 90.75 201 GLU A O 1
ATOM 1566 N N . GLU A 1 202 ? -1.972 -19.641 -27.844 1 83.56 202 GLU A N 1
ATOM 1567 C CA . GLU A 1 202 ? -0.978 -18.625 -28.188 1 83.56 202 GLU A CA 1
ATOM 1568 C C . GLU A 1 202 ? -1.027 -17.453 -27.219 1 83.56 202 GLU A C 1
ATOM 1570 O O . GLU A 1 202 ? -2.107 -16.953 -26.906 1 83.56 202 GLU A O 1
ATOM 1575 N N . ALA A 1 203 ? 0.117 -17.156 -26.672 1 85.62 203 ALA A N 1
ATOM 1576 C CA . ALA A 1 203 ? 0.247 -15.977 -25.812 1 85.62 203 ALA A CA 1
ATOM 1577 C C . ALA A 1 203 ? 1.386 -15.078 -26.281 1 85.62 203 ALA A C 1
ATOM 1579 O O . ALA A 1 203 ? 2.344 -15.547 -26.891 1 85.62 203 ALA A O 1
ATOM 1580 N N . PRO A 1 204 ? 1.189 -13.789 -26.109 1 84.12 204 PRO A N 1
ATOM 1581 C CA . PRO A 1 204 ? 2.279 -12.898 -26.5 1 84.12 204 PRO A CA 1
ATOM 1582 C C . PRO A 1 204 ? 3.6 -13.234 -25.812 1 84.12 204 PRO A C 1
ATOM 1584 O O . PRO A 1 204 ? 3.604 -13.859 -24.75 1 84.12 204 PRO A O 1
ATOM 1587 N N . ASP A 1 205 ? 4.715 -12.773 -26.453 1 81.25 205 ASP A N 1
ATOM 1588 C CA . ASP A 1 205 ? 6.051 -13.062 -25.938 1 81.25 205 ASP A CA 1
ATOM 1589 C C . ASP A 1 205 ? 6.262 -12.422 -24.578 1 81.25 205 ASP A C 1
ATOM 1591 O O . ASP A 1 205 ? 7.07 -12.898 -23.781 1 81.25 205 ASP A O 1
ATOM 1595 N N . ASP A 1 206 ? 5.504 -11.414 -24.328 1 82.19 206 ASP A N 1
ATOM 1596 C CA . ASP A 1 206 ? 5.707 -10.711 -23.062 1 82.19 206 ASP A CA 1
ATOM 1597 C C . ASP A 1 206 ? 4.582 -11.031 -22.078 1 82.19 206 ASP A C 1
ATOM 1599 O O . ASP A 1 206 ? 4.367 -10.289 -21.109 1 82.19 206 ASP A O 1
ATOM 1603 N N . HIS A 1 207 ? 3.891 -12.164 -22.359 1 89.06 207 HIS A N 1
ATOM 1604 C CA . HIS A 1 207 ? 2.877 -12.602 -21.406 1 89.06 207 HIS A CA 1
ATOM 1605 C C . HIS A 1 207 ? 3.488 -12.875 -20.031 1 89.06 207 HIS A C 1
ATOM 1607 O O . HIS A 1 207 ? 4.504 -13.562 -19.922 1 89.06 207 HIS A O 1
ATOM 1613 N N . SER A 1 208 ? 2.941 -12.219 -19.031 1 92.5 208 SER A N 1
ATOM 1614 C CA . SER A 1 208 ? 3.551 -12.258 -17.703 1 92.5 208 SER A CA 1
ATOM 1615 C C . SER A 1 208 ? 2.502 -12.477 -16.609 1 92.5 208 SER A C 1
ATOM 1617 O O . SER A 1 208 ? 1.301 -12.375 -16.875 1 92.5 208 SER A O 1
ATOM 1619 N N . PHE A 1 209 ? 2.93 -12.789 -15.445 1 95.38 209 PHE A N 1
ATOM 1620 C CA . PHE A 1 209 ? 2.139 -12.867 -14.227 1 95.38 209 PHE A CA 1
ATOM 1621 C C . PHE A 1 209 ? 1.274 -11.625 -14.055 1 95.38 209 PHE A C 1
ATOM 1623 O O . PHE A 1 209 ? 0.117 -11.719 -13.641 1 95.38 209 PHE A O 1
ATOM 1630 N N . PHE A 1 210 ? 1.764 -10.523 -14.422 1 95.81 210 PHE A N 1
ATOM 1631 C CA . PHE A 1 210 ? 1.11 -9.234 -14.211 1 95.81 210 PHE A CA 1
ATOM 1632 C C . PHE A 1 210 ? -0.061 -9.062 -15.164 1 95.81 210 PHE A C 1
ATOM 1634 O O . PHE A 1 210 ? -0.973 -8.273 -14.898 1 95.81 210 PHE A O 1
ATOM 1641 N N . ASP A 1 211 ? -0.087 -9.82 -16.203 1 93.38 211 ASP A N 1
ATOM 1642 C CA . ASP A 1 211 ? -1.15 -9.75 -17.188 1 93.38 211 ASP A CA 1
ATOM 1643 C C . ASP A 1 211 ? -2.414 -10.445 -16.703 1 93.38 211 ASP A C 1
ATOM 1645 O O . ASP A 1 211 ? -3.492 -10.273 -17.266 1 93.38 211 ASP A O 1
ATOM 1649 N N . LEU A 1 212 ? -2.289 -11.242 -15.648 1 92.69 212 LEU A N 1
ATOM 1650 C CA . LEU A 1 212 ? -3.43 -11.93 -15.055 1 92.69 212 LEU A CA 1
ATOM 1651 C C . LEU A 1 212 ? -4.445 -10.93 -14.516 1 92.69 212 LEU A C 1
ATOM 1653 O O . LEU A 1 212 ? -5.645 -11.219 -14.469 1 92.69 212 LEU A O 1
ATOM 1657 N N . PHE A 1 213 ? -3.932 -9.773 -14.102 1 92.69 213 PHE A N 1
ATOM 1658 C CA . PHE A 1 213 ? -4.773 -8.805 -13.414 1 92.69 213 PHE A CA 1
ATOM 1659 C C . PHE A 1 213 ? -5.141 -7.648 -14.344 1 92.69 213 PHE A C 1
ATOM 1661 O O . PHE A 1 213 ? -4.363 -6.707 -14.508 1 92.69 213 PHE A O 1
ATOM 1668 N N . HIS A 1 214 ? -6.234 -7.805 -15.008 1 82.31 214 HIS A N 1
ATOM 1669 C CA . HIS A 1 214 ? -6.719 -6.801 -15.945 1 82.31 214 HIS A CA 1
ATOM 1670 C C . HIS A 1 214 ? -8.227 -6.598 -15.805 1 82.31 214 HIS A C 1
ATOM 1672 O O . HIS A 1 214 ? -8.914 -7.418 -15.195 1 82.31 214 HIS A O 1
ATOM 1678 N N . ASP A 1 215 ? -8.688 -5.363 -16.172 1 67.94 215 ASP A N 1
ATOM 1679 C CA . ASP A 1 215 ? -10.102 -5.02 -16.125 1 67.94 215 ASP A CA 1
ATOM 1680 C C . ASP A 1 215 ? -10.898 -5.824 -17.156 1 67.94 215 ASP A C 1
ATOM 1682 O O . ASP A 1 215 ? -10.359 -6.207 -18.188 1 67.94 215 ASP A O 1
ATOM 1686 N N . MET B 1 1 ? -49.375 -48.812 20.969 1 34.16 1 MET B N 1
ATOM 1687 C CA . MET B 1 1 ? -48.062 -48.75 20.391 1 34.16 1 MET B CA 1
ATOM 1688 C C . MET B 1 1 ? -47.969 -47.656 19.328 1 34.16 1 MET B C 1
ATOM 1690 O O . MET B 1 1 ? -48.25 -47.906 18.156 1 34.16 1 MET B O 1
ATOM 1694 N N . HIS B 1 2 ? -48.438 -46.406 19.672 1 44.44 2 HIS B N 1
ATOM 1695 C CA . HIS B 1 2 ? -48.5 -45.188 18.844 1 44.44 2 HIS B CA 1
ATOM 1696 C C . HIS B 1 2 ? -47.125 -44.719 18.438 1 44.44 2 HIS B C 1
ATOM 1698 O O . HIS B 1 2 ? -46.25 -44.562 19.297 1 44.44 2 HIS B O 1
ATOM 1704 N N . THR B 1 3 ? -46.656 -45.062 17.234 1 41.56 3 THR B N 1
ATOM 1705 C CA . THR B 1 3 ? -45.469 -44.625 16.5 1 41.56 3 THR B CA 1
ATOM 1706 C C . THR B 1 3 ? -45.375 -43.125 16.422 1 41.56 3 THR B C 1
ATOM 1708 O O . THR B 1 3 ? -46.281 -42.469 15.906 1 41.56 3 THR B O 1
ATOM 1711 N N . VAL B 1 4 ? -44.656 -42.406 17.375 1 40.06 4 VAL B N 1
ATOM 1712 C CA . VAL B 1 4 ? -44.219 -41.031 17.438 1 40.06 4 VAL B CA 1
ATOM 1713 C C . VAL B 1 4 ? -43.406 -40.656 16.203 1 40.06 4 VAL B C 1
ATOM 1715 O O . VAL B 1 4 ? -42.375 -41.281 15.93 1 40.06 4 VAL B O 1
ATOM 1718 N N . LYS B 1 5 ? -44.062 -40.094 15.148 1 41.25 5 LYS B N 1
ATOM 1719 C CA . LYS B 1 5 ? -43.438 -39.5 13.977 1 41.25 5 LYS B CA 1
ATOM 1720 C C . LYS B 1 5 ? -42.438 -38.406 14.391 1 41.25 5 LYS B C 1
ATOM 1722 O O . LYS B 1 5 ? -42.844 -37.344 14.914 1 41.25 5 LYS B O 1
ATOM 1727 N N . LEU B 1 6 ? -41.156 -38.781 14.836 1 34.41 6 LEU B N 1
ATOM 1728 C CA . LEU B 1 6 ? -40.125 -37.781 15.062 1 34.41 6 LEU B CA 1
ATOM 1729 C C . LEU B 1 6 ? -39.812 -37 13.781 1 34.41 6 LEU B C 1
ATOM 1731 O O . LEU B 1 6 ? -39.312 -37.562 12.805 1 34.41 6 LEU B O 1
ATOM 1735 N N . LEU B 1 7 ? -40.656 -36.062 13.352 1 39.56 7 LEU B N 1
ATOM 1736 C CA . LEU B 1 7 ? -40.344 -35.125 12.266 1 39.56 7 LEU B CA 1
ATOM 1737 C C . LEU B 1 7 ? -39.062 -34.344 12.555 1 39.56 7 LEU B C 1
ATOM 1739 O O . LEU B 1 7 ? -38.969 -33.594 13.531 1 39.56 7 LEU B O 1
ATOM 1743 N N . CYS B 1 8 ? -37.875 -34.844 12.055 1 34.66 8 CYS B N 1
ATOM 1744 C CA . CYS B 1 8 ? -36.594 -34.156 12.031 1 34.66 8 CYS B CA 1
ATOM 1745 C C . CYS B 1 8 ? -36.656 -32.906 11.172 1 34.66 8 CYS B C 1
ATOM 1747 O O . CYS B 1 8 ? -36.781 -32.969 9.945 1 34.66 8 CYS B O 1
ATOM 1749 N N . VAL B 1 9 ? -37.25 -31.797 11.609 1 41 9 VAL B N 1
ATOM 1750 C CA . VAL B 1 9 ? -37.125 -30.5 10.945 1 41 9 VAL B CA 1
ATOM 1751 C C . VAL B 1 9 ? -35.656 -30.078 10.906 1 41 9 VAL B C 1
ATOM 1753 O O . VAL B 1 9 ? -35.031 -29.859 11.953 1 41 9 VAL B O 1
ATOM 1756 N N . VAL B 1 10 ? -34.906 -30.516 9.859 1 39.31 10 VAL B N 1
ATOM 1757 C CA . VAL B 1 10 ? -33.562 -30 9.531 1 39.31 10 VAL B CA 1
ATOM 1758 C C . VAL B 1 10 ? -33.656 -28.484 9.32 1 39.31 10 VAL B C 1
ATOM 1760 O O . VAL B 1 10 ? -34.281 -28.016 8.383 1 39.31 10 VAL B O 1
ATOM 1763 N N . PHE B 1 11 ? -33.562 -27.656 10.383 1 41.09 11 PHE B N 1
ATOM 1764 C CA . PHE B 1 11 ? -33.312 -26.219 10.312 1 41.09 11 PHE B CA 1
ATOM 1765 C C . PHE B 1 11 ? -31.984 -25.938 9.594 1 41.09 11 PHE B C 1
ATOM 1767 O O . PHE B 1 11 ? -30.906 -26.266 10.109 1 41.09 11 PHE B O 1
ATOM 1774 N N . SER B 1 12 ? -32.031 -25.969 8.25 1 35.19 12 SER B N 1
ATOM 1775 C CA . SER B 1 12 ? -30.922 -25.406 7.484 1 35.19 12 SER B CA 1
ATOM 1776 C C . SER B 1 12 ? -30.562 -24.016 7.977 1 35.19 12 SER B C 1
ATOM 1778 O O . SER B 1 12 ? -31.375 -23.094 7.902 1 35.19 12 SER B O 1
ATOM 1780 N N . CYS B 1 13 ? -29.734 -23.922 8.992 1 34.03 13 CYS B N 1
ATOM 1781 C CA . CYS B 1 13 ? -29.016 -22.703 9.359 1 34.03 13 CYS B CA 1
ATOM 1782 C C . CYS B 1 13 ? -28.344 -22.078 8.148 1 34.03 13 CYS B C 1
ATOM 1784 O O . CYS B 1 13 ? -27.312 -22.562 7.68 1 34.03 13 CYS B O 1
ATOM 1786 N N . LEU B 1 14 ? -29.125 -21.531 7.23 1 35.19 14 LEU B N 1
ATOM 1787 C CA . LEU B 1 14 ? -28.547 -20.625 6.254 1 35.19 14 LEU B CA 1
ATOM 1788 C C . LEU B 1 14 ? -27.656 -19.578 6.941 1 35.19 14 LEU B C 1
ATOM 1790 O O . LEU B 1 14 ? -28.156 -18.703 7.641 1 35.19 14 LEU B O 1
ATOM 1794 N N . CYS B 1 15 ? -26.438 -19.938 7.344 1 29.89 15 CYS B N 1
ATOM 1795 C CA . CYS B 1 15 ? -25.406 -18.969 7.676 1 29.89 15 CYS B CA 1
ATOM 1796 C C . CYS B 1 15 ? -25.219 -17.953 6.555 1 29.89 15 CYS B C 1
ATOM 1798 O O . CYS B 1 15 ? -24.609 -18.266 5.527 1 29.89 15 CYS B O 1
ATOM 1800 N N . ALA B 1 16 ? -26.188 -17.109 6.277 1 34.06 16 ALA B N 1
ATOM 1801 C CA . ALA B 1 16 ? -25.859 -15.945 5.453 1 34.06 16 ALA B CA 1
ATOM 1802 C C . ALA B 1 16 ? -24.594 -15.25 5.965 1 34.06 16 ALA B C 1
ATOM 1804 O O . ALA B 1 16 ? -24.594 -14.703 7.07 1 34.06 16 ALA B O 1
ATOM 1805 N N . VAL B 1 17 ? -23.406 -15.742 5.676 1 35.22 17 VAL B N 1
ATOM 1806 C CA . VAL B 1 17 ? -22.234 -14.883 5.797 1 35.22 17 VAL B CA 1
ATOM 1807 C C . VAL B 1 17 ? -22.531 -13.531 5.133 1 35.22 17 VAL B C 1
ATOM 1809 O O . VAL B 1 17 ? -22.453 -13.406 3.908 1 35.22 17 VAL B O 1
ATOM 1812 N N . ALA B 1 18 ? -23.547 -12.797 5.527 1 36.56 18 ALA B N 1
ATOM 1813 C CA . ALA B 1 18 ? -23.625 -11.406 5.094 1 36.56 18 ALA B CA 1
ATOM 1814 C C . ALA B 1 18 ? -22.281 -10.703 5.27 1 36.56 18 ALA B C 1
ATOM 1816 O O . ALA B 1 18 ? -21.719 -10.664 6.371 1 36.56 18 ALA B O 1
ATOM 1817 N N . TRP B 1 19 ? -21.375 -10.656 4.289 1 43.09 19 TRP B N 1
ATOM 1818 C CA . TRP B 1 19 ? -20.375 -9.586 4.32 1 43.09 19 TRP B CA 1
ATOM 1819 C C . TRP B 1 19 ? -20.969 -8.312 4.922 1 43.09 19 TRP B C 1
ATOM 1821 O O . TRP B 1 19 ? -21.688 -7.566 4.238 1 43.09 19 TRP B O 1
ATOM 1831 N N . ALA B 1 20 ? -21.594 -8.359 6.113 1 40.28 20 ALA B N 1
ATOM 1832 C CA . ALA B 1 20 ? -22.094 -7.195 6.84 1 40.28 20 ALA B CA 1
ATOM 1833 C C . ALA B 1 20 ? -21.094 -6.039 6.785 1 40.28 20 ALA B C 1
ATOM 1835 O O . ALA B 1 20 ? -19.953 -6.18 7.223 1 40.28 20 ALA B O 1
ATOM 1836 N N . SER B 1 21 ? -21.031 -5.203 5.824 1 52.97 21 SER B N 1
ATOM 1837 C CA . SER B 1 21 ? -20.531 -3.854 6.078 1 52.97 21 SER B CA 1
ATOM 1838 C C . SER B 1 21 ? -20.781 -3.439 7.523 1 52.97 21 SER B C 1
ATOM 1840 O O . SER B 1 21 ? -21.922 -3.316 7.953 1 52.97 21 SER B O 1
ATOM 1842 N N . SER B 1 22 ? -20.078 -4.012 8.469 1 61.34 22 SER B N 1
ATOM 1843 C CA . SER B 1 22 ? -20.281 -3.703 9.883 1 61.34 22 SER B CA 1
ATOM 1844 C C . SER B 1 22 ? -20.328 -2.197 10.117 1 61.34 22 SER B C 1
ATOM 1846 O O . SER B 1 22 ? -19.609 -1.438 9.469 1 61.34 22 SER B O 1
ATOM 1848 N N . ASN B 1 23 ? -21.469 -1.695 10.484 1 76.75 23 ASN B N 1
ATOM 1849 C CA . ASN B 1 23 ? -21.781 -0.366 11 1 76.75 23 ASN B CA 1
ATOM 1850 C C . ASN B 1 23 ? -20.75 0.099 12.016 1 76.75 23 ASN B C 1
ATOM 1852 O O . ASN B 1 23 ? -21.094 0.745 13.008 1 76.75 23 ASN B O 1
ATOM 1856 N N . ARG B 1 24 ? -19.516 -0.268 11.703 1 89.25 24 ARG B N 1
ATOM 1857 C CA . ARG B 1 24 ? -18.5 0.168 12.656 1 89.25 24 ARG B CA 1
ATOM 1858 C C . ARG B 1 24 ? -18.188 1.651 12.484 1 89.25 24 ARG B C 1
ATOM 1860 O O . ARG B 1 24 ? -18.109 2.148 11.359 1 89.25 24 ARG B O 1
ATOM 1867 N N . GLN B 1 25 ? -18.094 2.334 13.578 1 92.62 25 GLN B N 1
ATOM 1868 C CA . GLN B 1 25 ? -17.766 3.756 13.555 1 92.62 25 GLN B CA 1
ATOM 1869 C C . GLN B 1 25 ? -16.266 3.979 13.469 1 92.62 25 GLN B C 1
ATOM 1871 O O . GLN B 1 25 ? -15.484 3.211 14.039 1 92.62 25 GLN B O 1
ATOM 1876 N N . PRO B 1 26 ? -15.883 4.992 12.797 1 95.38 26 PRO B N 1
ATOM 1877 C CA . PRO B 1 26 ? -14.453 5.316 12.727 1 95.38 26 PRO B CA 1
ATOM 1878 C C . PRO B 1 26 ? -13.836 5.566 14.102 1 95.38 26 PRO B C 1
ATOM 1880 O O . PRO B 1 26 ? -14.477 6.18 14.969 1 95.38 26 PRO B O 1
ATOM 1883 N N . CYS B 1 27 ? -12.625 5.078 14.242 1 96.19 27 CYS B N 1
ATOM 1884 C CA . CYS B 1 27 ? -11.891 5.359 15.469 1 96.19 27 CYS B CA 1
ATOM 1885 C C . CYS B 1 27 ? -11.234 6.734 15.414 1 96.19 27 CYS B C 1
ATOM 1887 O O . CYS B 1 27 ? -11.242 7.383 14.367 1 96.19 27 CYS B O 1
ATOM 1889 N N . HIS B 1 28 ? -10.727 7.164 16.578 1 94.44 28 HIS B N 1
ATOM 1890 C CA . HIS B 1 28 ? -10.031 8.445 16.656 1 94.44 28 HIS B CA 1
ATOM 1891 C C . HIS B 1 28 ? -8.531 8.25 16.859 1 94.44 28 HIS B C 1
ATOM 1893 O O . HIS B 1 28 ? -8.117 7.434 17.688 1 94.44 28 HIS B O 1
ATOM 1899 N N . SER B 1 29 ? -7.801 8.938 16.094 1 94.5 29 SER B N 1
ATOM 1900 C CA . SER B 1 29 ? -6.352 8.898 16.266 1 94.5 29 SER B CA 1
ATOM 1901 C C . SER B 1 29 ? -5.941 9.422 17.625 1 94.5 29 SER B C 1
ATOM 1903 O O . SER B 1 29 ? -6.664 10.203 18.25 1 94.5 29 SER B O 1
ATOM 1905 N N . PRO B 1 30 ? -4.766 8.969 18.094 1 96.75 30 PRO B N 1
ATOM 1906 C CA . PRO B 1 30 ? -4.234 9.617 19.297 1 96.75 30 PRO B CA 1
ATOM 1907 C C . PRO B 1 30 ? -4.117 11.133 19.141 1 96.75 30 PRO B C 1
ATOM 1909 O O . PRO B 1 30 ? -4.039 11.641 18.016 1 96.75 30 PRO B O 1
ATOM 1912 N N . PRO B 1 31 ? -4.121 11.859 20.266 1 97.75 31 PRO B N 1
ATOM 1913 C CA . PRO B 1 31 ? -4.078 13.32 20.188 1 97.75 31 PRO B CA 1
ATOM 1914 C C . PRO B 1 31 ? -2.891 13.836 19.375 1 97.75 31 PRO B C 1
ATOM 1916 O O . PRO B 1 31 ? -3.025 14.797 18.625 1 97.75 31 PRO B O 1
ATOM 1919 N N . LEU B 1 32 ? -1.739 13.18 19.625 1 98.5 32 LEU B N 1
ATOM 1920 C CA . LEU B 1 32 ? -0.536 13.5 18.859 1 98.5 32 LEU B CA 1
ATOM 1921 C C . LEU B 1 32 ? 0.041 12.25 18.203 1 98.5 32 LEU B C 1
ATOM 1923 O O . LEU B 1 32 ? 0.069 11.18 18.812 1 98.5 32 LEU B O 1
ATOM 1927 N N . THR B 1 33 ? 0.401 12.391 16.969 1 98.31 33 THR B N 1
ATOM 1928 C CA . THR B 1 33 ? 1.07 11.312 16.25 1 98.31 33 THR B CA 1
ATOM 1929 C C . THR B 1 33 ? 2.242 11.867 15.438 1 98.31 33 THR B C 1
ATOM 1931 O O . THR B 1 33 ? 2.178 12.977 14.914 1 98.31 33 THR B O 1
ATOM 1934 N N . SER B 1 34 ? 3.324 11.141 15.391 1 98.69 34 SER B N 1
ATOM 1935 C CA . SER B 1 34 ? 4.48 11.484 14.57 1 98.69 34 SER B CA 1
ATOM 1936 C C . SER B 1 34 ? 5.121 10.242 13.961 1 98.69 34 SER B C 1
ATOM 1938 O O . SER B 1 34 ? 4.82 9.117 14.375 1 98.69 34 SER B O 1
ATOM 1940 N N . GLY B 1 35 ? 5.934 10.414 12.969 1 98.25 35 GLY B N 1
ATOM 1941 C CA . GLY B 1 35 ? 6.641 9.344 12.281 1 98.25 35 GLY B CA 1
ATOM 1942 C C . GLY B 1 35 ? 7.168 9.758 10.914 1 98.25 35 GLY B C 1
ATOM 1943 O O . GLY B 1 35 ? 7.457 10.938 10.688 1 98.25 35 GLY B O 1
ATOM 1944 N N . THR B 1 36 ? 7.406 8.789 10.102 1 97.56 36 THR B N 1
ATOM 1945 C CA . THR B 1 36 ? 7.832 9.031 8.727 1 97.56 36 THR B CA 1
ATOM 1946 C C . THR B 1 36 ? 6.695 8.742 7.754 1 97.56 36 THR B C 1
ATOM 1948 O O . THR B 1 36 ? 5.965 7.758 7.918 1 97.56 36 THR B O 1
ATOM 1951 N N . MET B 1 37 ? 6.547 9.594 6.805 1 97.69 37 MET B N 1
ATOM 1952 C CA . MET B 1 37 ? 5.523 9.438 5.777 1 97.69 37 MET B CA 1
ATOM 1953 C C . MET B 1 37 ? 6.141 9.43 4.383 1 97.69 37 MET B C 1
ATOM 1955 O O . MET B 1 37 ? 7.039 10.219 4.094 1 97.69 37 MET B O 1
ATOM 1959 N N . LYS B 1 38 ? 5.75 8.516 3.58 1 96.19 38 LYS B N 1
ATOM 1960 C CA . LYS B 1 38 ? 6.141 8.438 2.178 1 96.19 38 LYS B CA 1
ATOM 1961 C C . LYS B 1 38 ? 4.93 8.555 1.26 1 96.19 38 LYS B C 1
ATOM 1963 O O . LYS B 1 38 ? 3.879 7.965 1.53 1 96.19 38 LYS B O 1
ATOM 1968 N N . VAL B 1 39 ? 5.035 9.352 0.181 1 96.88 39 VAL B N 1
ATOM 1969 C CA . VAL B 1 39 ? 3.963 9.516 -0.797 1 96.88 39 VAL B CA 1
ATOM 1970 C C . VAL B 1 39 ? 4.469 9.133 -2.188 1 96.88 39 VAL B C 1
ATOM 1972 O O . VAL B 1 39 ? 5.48 9.672 -2.652 1 96.88 39 VAL B O 1
ATOM 1975 N N . VAL B 1 40 ? 3.814 8.172 -2.777 1 96 40 VAL B N 1
ATOM 1976 C CA . VAL B 1 40 ? 4.121 7.727 -4.129 1 96 40 VAL B CA 1
ATOM 1977 C C . VAL B 1 40 ? 2.928 7.988 -5.047 1 96 40 VAL B C 1
ATOM 1979 O O . VAL B 1 40 ? 1.775 7.852 -4.629 1 96 40 VAL B O 1
ATOM 1982 N N . SER B 1 41 ? 3.145 8.391 -6.254 1 95.31 41 SER B N 1
ATOM 1983 C CA . SER B 1 41 ? 2.061 8.656 -7.191 1 95.31 41 SER B CA 1
ATOM 1984 C C . SER B 1 41 ? 2.047 7.633 -8.32 1 95.31 41 SER B C 1
ATOM 1986 O O . SER B 1 41 ? 2.803 6.656 -8.297 1 95.31 41 SER B O 1
ATOM 1988 N N . THR B 1 42 ? 1.104 7.82 -9.312 1 91.5 42 THR B N 1
ATOM 1989 C CA . THR B 1 42 ? 0.988 6.984 -10.508 1 91.5 42 THR B CA 1
ATOM 1990 C C . THR B 1 42 ? 2.355 6.773 -11.148 1 91.5 42 THR B C 1
ATOM 1992 O O . THR B 1 42 ? 3.148 7.707 -11.258 1 91.5 42 THR B O 1
ATOM 1995 N N . GLY B 1 43 ? 2.615 5.531 -11.492 1 91.69 43 GLY B N 1
ATOM 1996 C CA . GLY B 1 43 ? 3.889 5.199 -12.109 1 91.69 43 GLY B CA 1
ATOM 1997 C C . GLY B 1 43 ? 4.992 4.941 -11.109 1 91.69 43 GLY B C 1
ATOM 1998 O O . GLY B 1 43 ? 6.133 4.664 -11.484 1 91.69 43 GLY B O 1
ATOM 1999 N N . GLY B 1 44 ? 4.625 5.082 -9.859 1 92.81 44 GLY B N 1
ATOM 2000 C CA . GLY B 1 44 ? 5.613 4.836 -8.82 1 92.81 44 GLY B CA 1
ATOM 2001 C C . GLY B 1 44 ? 6.539 6.012 -8.578 1 92.81 44 GLY B C 1
ATOM 2002 O O . GLY B 1 44 ? 7.668 5.84 -8.117 1 92.81 44 GLY B O 1
ATOM 2003 N N . HIS B 1 45 ? 6.16 7.188 -8.922 1 93 45 HIS B N 1
ATOM 2004 C CA . HIS B 1 45 ? 6.973 8.375 -8.688 1 93 45 HIS B CA 1
ATOM 2005 C C . HIS B 1 45 ? 7.047 8.711 -7.203 1 93 45 HIS B C 1
ATOM 2007 O O . HIS B 1 45 ? 6.016 8.898 -6.555 1 93 45 HIS B O 1
ATOM 2013 N N . ASP B 1 46 ? 8.211 8.75 -6.723 1 92 46 ASP B N 1
ATOM 2014 C CA . ASP B 1 46 ? 8.438 9.148 -5.336 1 92 46 ASP B CA 1
ATOM 2015 C C . ASP B 1 46 ? 8.234 10.648 -5.156 1 92 46 ASP B C 1
ATOM 2017 O O . ASP B 1 46 ? 9.109 11.445 -5.512 1 92 46 ASP B O 1
ATOM 2021 N N . LEU B 1 47 ? 7.113 11.039 -4.559 1 93.25 47 LEU B N 1
ATOM 2022 C CA . LEU B 1 47 ? 6.762 12.453 -4.488 1 93.25 47 LEU B CA 1
ATOM 2023 C C . LEU B 1 47 ? 7.312 13.086 -3.217 1 93.25 47 LEU B C 1
ATOM 2025 O O . LEU B 1 47 ? 7.715 14.25 -3.223 1 93.25 47 LEU B O 1
ATOM 2029 N N . ALA B 1 48 ? 7.289 12.359 -2.127 1 93.5 48 ALA B N 1
ATOM 2030 C CA . ALA B 1 48 ? 7.703 12.93 -0.848 1 93.5 48 ALA B CA 1
ATOM 2031 C C . ALA B 1 48 ? 8.062 11.836 0.152 1 93.5 48 ALA B C 1
ATOM 2033 O O . ALA B 1 48 ? 7.418 10.781 0.184 1 93.5 48 ALA B O 1
ATOM 2034 N N . SER B 1 49 ? 9.031 12.047 0.926 1 94.69 49 SER B N 1
ATOM 2035 C CA . SER B 1 49 ? 9.438 11.242 2.076 1 94.69 49 SER B CA 1
ATOM 2036 C C . SER B 1 49 ? 10.031 12.117 3.178 1 94.69 49 SER B C 1
ATOM 2038 O O . SER B 1 49 ? 10.914 12.93 2.92 1 94.69 49 SER B O 1
ATOM 2040 N N . GLY B 1 50 ? 9.477 11.953 4.383 1 96.12 50 GLY B N 1
ATOM 2041 C CA . GLY B 1 50 ? 9.953 12.789 5.473 1 96.12 50 GLY B CA 1
ATOM 2042 C C . GLY B 1 50 ? 9.211 12.562 6.773 1 96.12 50 GLY B C 1
ATOM 2043 O O . GLY B 1 50 ? 8.523 11.555 6.93 1 96.12 50 GLY B O 1
ATOM 2044 N N . GLU B 1 51 ? 9.453 13.5 7.66 1 97.12 51 GLU B N 1
ATOM 2045 C CA . GLU B 1 51 ? 8.844 13.406 8.984 1 97.12 51 GLU B CA 1
ATOM 2046 C C . GLU B 1 51 ? 7.496 14.117 9.016 1 97.12 51 GLU B C 1
ATOM 2048 O O . GLU B 1 51 ? 7.367 15.242 8.523 1 97.12 51 GLU B O 1
ATOM 2053 N N . PHE B 1 52 ? 6.559 13.445 9.586 1 98.19 52 PHE B N 1
ATOM 2054 C CA . PHE B 1 52 ? 5.27 14.102 9.773 1 98.19 52 PHE B CA 1
ATOM 2055 C C . PHE B 1 52 ? 4.93 14.203 11.258 1 98.19 52 PHE B C 1
ATOM 2057 O O . PHE B 1 52 ? 5.438 13.43 12.07 1 98.19 52 PHE B O 1
ATOM 2064 N N . SER B 1 53 ? 4.191 15.148 11.641 1 98.75 53 SER B N 1
ATOM 2065 C CA . SER B 1 53 ? 3.527 15.344 12.93 1 98.75 53 SER B CA 1
ATOM 2066 C C . SER B 1 53 ? 2.068 15.742 12.742 1 98.75 53 SER B C 1
ATOM 2068 O O . SER B 1 53 ? 1.741 16.531 11.852 1 98.75 53 SER B O 1
ATOM 2070 N N . TYR B 1 54 ? 1.253 15.18 13.508 1 98.75 54 TYR B N 1
ATOM 2071 C CA . TYR B 1 54 ? -0.174 15.469 13.406 1 98.75 54 TYR B CA 1
ATOM 2072 C C . TYR B 1 54 ? -0.787 15.664 14.789 1 98.75 54 TYR B C 1
ATOM 2074 O O . TYR B 1 54 ? -0.596 14.844 15.688 1 98.75 54 TYR B O 1
ATOM 2082 N N . ASP B 1 55 ? -1.377 16.766 15 1 98.62 55 ASP B N 1
ATOM 2083 C CA . ASP B 1 55 ? -2.195 17.078 16.172 1 98.62 55 ASP B CA 1
ATOM 2084 C C . ASP B 1 55 ? -3.68 16.891 15.867 1 98.62 55 ASP B C 1
ATOM 2086 O O . ASP B 1 55 ? -4.301 17.734 15.211 1 98.62 55 ASP B O 1
ATOM 2090 N N . SER B 1 56 ? -4.246 15.805 16.359 1 97.5 56 SER B N 1
ATOM 2091 C CA . SER B 1 56 ? -5.605 15.445 15.984 1 97.5 56 SER B CA 1
ATOM 2092 C C . SER B 1 56 ? -6.629 16.344 16.672 1 97.5 56 SER B C 1
ATOM 2094 O O . SER B 1 56 ? -7.734 16.531 16.172 1 97.5 56 SER B O 1
ATOM 2096 N N . LYS B 1 57 ? -6.309 16.828 17.812 1 96.56 57 LYS B N 1
ATOM 2097 C CA . LYS B 1 57 ? -7.234 17.719 18.516 1 96.56 57 LYS B CA 1
ATOM 2098 C C . LYS B 1 57 ? -7.336 19.078 17.812 1 96.56 57 LYS B C 1
ATOM 2100 O O . LYS B 1 57 ? -8.438 19.562 17.562 1 96.56 57 LYS B O 1
ATOM 2105 N N . ALA B 1 58 ? -6.156 19.578 17.531 1 97.62 58 ALA B N 1
ATOM 2106 C CA . ALA B 1 58 ? -6.145 20.891 16.891 1 97.62 58 ALA B CA 1
ATOM 2107 C C . ALA B 1 58 ? -6.273 20.75 15.375 1 97.62 58 ALA B C 1
ATOM 2109 O O . ALA B 1 58 ? -6.441 21.75 14.672 1 97.62 58 ALA B O 1
ATOM 2110 N N . ASN B 1 59 ? -6.199 19.562 14.836 1 97.94 59 ASN B N 1
ATOM 2111 C CA . ASN B 1 59 ? -6.277 19.266 13.406 1 97.94 59 ASN B CA 1
ATOM 2112 C C . ASN B 1 59 ? -5.211 20.016 12.617 1 97.94 59 ASN B C 1
ATOM 2114 O O . ASN B 1 59 ? -5.527 20.734 11.664 1 97.94 59 ASN B O 1
ATOM 2118 N N . LYS B 1 60 ? -3.977 19.812 13.031 1 98.69 60 LYS B N 1
ATOM 2119 C CA . LYS B 1 60 ? -2.809 20.438 12.422 1 98.69 60 LYS B CA 1
ATOM 2120 C C . LYS B 1 60 ? -1.798 19.391 11.969 1 98.69 60 LYS B C 1
ATOM 2122 O O . LYS B 1 60 ? -1.584 18.391 12.656 1 98.69 60 LYS B O 1
ATOM 2127 N N . PHE B 1 61 ? -1.266 19.641 10.898 1 98.75 61 PHE B N 1
ATOM 2128 C CA . PHE B 1 61 ? -0.357 18.688 10.258 1 98.75 61 PHE B CA 1
ATOM 2129 C C . PHE B 1 61 ? 0.946 19.375 9.859 1 98.75 61 PHE B C 1
ATOM 2131 O O . PHE B 1 61 ? 0.931 20.469 9.289 1 98.75 61 PHE B O 1
ATOM 2138 N N . ARG B 1 62 ? 2.096 18.781 10.242 1 98.62 62 ARG B N 1
ATOM 2139 C CA . ARG B 1 62 ? 3.426 19.25 9.852 1 98.62 62 ARG B CA 1
ATOM 2140 C C . ARG B 1 62 ? 4.172 18.156 9.078 1 98.62 62 ARG B C 1
ATOM 2142 O O . ARG B 1 62 ? 4.176 17 9.477 1 98.62 62 ARG B O 1
ATOM 2149 N N . PHE B 1 63 ? 4.711 18.516 7.949 1 97.88 63 PHE B N 1
ATOM 2150 C CA . PHE B 1 63 ? 5.535 17.594 7.172 1 97.88 63 PHE B CA 1
ATOM 2151 C C . PHE B 1 63 ? 6.828 18.266 6.734 1 97.88 63 PHE B C 1
ATOM 2153 O O . PHE B 1 63 ? 6.809 19.359 6.172 1 97.88 63 PHE B O 1
ATOM 2160 N N . VAL B 1 64 ? 7.918 17.625 7.031 1 96.06 64 VAL B N 1
ATOM 2161 C CA . VAL B 1 64 ? 9.234 18.094 6.617 1 96.06 64 VAL B CA 1
ATOM 2162 C C . VAL B 1 64 ? 9.945 17 5.816 1 96.06 64 VAL B C 1
ATOM 2164 O O . VAL B 1 64 ? 10.234 15.93 6.348 1 96.06 64 VAL B O 1
ATOM 2167 N N . GLU B 1 65 ? 10.188 17.297 4.602 1 94.81 65 GLU B N 1
ATOM 2168 C CA . GLU B 1 65 ? 10.82 16.344 3.703 1 94.81 65 GLU B CA 1
ATOM 2169 C C . GLU B 1 65 ? 12.266 16.062 4.113 1 94.81 65 GLU B C 1
ATOM 2171 O O . GLU B 1 65 ? 12.977 16.984 4.527 1 94.81 65 GLU B O 1
ATOM 2176 N N . ASP B 1 66 ? 12.625 14.766 3.951 1 89.56 66 ASP B N 1
ATOM 2177 C CA . ASP B 1 66 ? 14.008 14.383 4.211 1 89.56 66 ASP B CA 1
ATOM 2178 C C . ASP B 1 66 ? 14.953 14.977 3.168 1 89.56 66 ASP B C 1
ATOM 2180 O O . ASP B 1 66 ? 14.664 14.93 1.97 1 89.56 66 ASP B O 1
ATOM 2184 N N . THR B 1 67 ? 15.969 15.547 3.656 1 72.12 67 THR B N 1
ATOM 2185 C CA . THR B 1 67 ? 16.922 16.188 2.766 1 72.12 67 THR B CA 1
ATOM 2186 C C . THR B 1 67 ? 17.578 15.172 1.843 1 72.12 67 THR B C 1
ATOM 2188 O O . THR B 1 67 ? 17.969 15.5 0.722 1 72.12 67 THR B O 1
ATOM 2191 N N . ALA B 1 68 ? 17.828 13.977 2.334 1 65.31 68 ALA B N 1
ATOM 2192 C CA . ALA B 1 68 ? 18.484 12.938 1.537 1 65.31 68 ALA B CA 1
ATOM 2193 C C . ALA B 1 68 ? 17.609 12.531 0.354 1 65.31 68 ALA B C 1
ATOM 2195 O O . ALA B 1 68 ? 18.109 12.039 -0.66 1 65.31 68 ALA B O 1
ATOM 2196 N N . HIS B 1 69 ? 16.391 12.445 0.45 1 55.88 69 HIS B N 1
ATOM 2197 C CA . HIS B 1 69 ? 15.461 12.102 -0.62 1 55.88 69 HIS B CA 1
ATOM 2198 C C . HIS B 1 69 ? 15.531 13.109 -1.761 1 55.88 69 HIS B C 1
ATOM 2200 O O . HIS B 1 69 ? 15.312 12.766 -2.922 1 55.88 69 HIS B O 1
ATOM 2206 N N . ALA B 1 70 ? 15.789 14.383 -1.374 1 55.19 70 ALA B N 1
ATOM 2207 C CA . ALA B 1 70 ? 15.594 15.492 -2.307 1 55.19 70 ALA B CA 1
ATOM 2208 C C . ALA B 1 70 ? 16.844 15.719 -3.154 1 55.19 70 ALA B C 1
ATOM 2210 O O . ALA B 1 70 ? 17.891 16.094 -2.631 1 55.19 70 ALA B O 1
ATOM 2211 N N . ASN B 1 71 ? 17.125 14.727 -4.008 1 53.25 71 ASN B N 1
ATOM 2212 C CA . ASN B 1 71 ? 18.125 15.273 -4.906 1 53.25 71 ASN B CA 1
ATOM 2213 C C . ASN B 1 71 ? 17.75 16.672 -5.395 1 53.25 71 ASN B C 1
ATOM 2215 O O . ASN B 1 71 ? 18.141 17.078 -6.492 1 53.25 71 ASN B O 1
ATOM 2219 N N . LYS B 1 72 ? 16.75 17.188 -4.723 1 58.72 72 LYS B N 1
ATOM 2220 C CA . LYS B 1 72 ? 16.25 18.469 -5.199 1 58.72 72 LYS B CA 1
ATOM 2221 C C . LYS B 1 72 ? 16.766 19.625 -4.332 1 58.72 72 LYS B C 1
ATOM 2223 O O . LYS B 1 72 ? 17.156 19.406 -3.18 1 58.72 72 LYS B O 1
ATOM 2228 N N . THR B 1 73 ? 17.078 20.641 -4.922 1 54.75 73 THR B N 1
ATOM 2229 C CA . THR B 1 73 ? 17.484 21.906 -4.328 1 54.75 73 THR B CA 1
ATOM 2230 C C . THR B 1 73 ? 16.453 22.391 -3.312 1 54.75 73 THR B C 1
ATOM 2232 O O . THR B 1 73 ? 16.797 23.094 -2.355 1 54.75 73 THR B O 1
ATOM 2235 N N . SER B 1 74 ? 15.227 22 -3.508 1 62.78 74 SER B N 1
ATOM 2236 C CA . SER B 1 74 ? 14.195 22.469 -2.586 1 62.78 74 SER B CA 1
ATOM 2237 C C . SER B 1 74 ? 13.508 21.297 -1.884 1 62.78 74 SER B C 1
ATOM 2239 O O . SER B 1 74 ? 13.352 20.219 -2.463 1 62.78 74 SER B O 1
ATOM 2241 N N . HIS B 1 75 ? 13.492 21.422 -0.484 1 83.81 75 HIS B N 1
ATOM 2242 C CA . HIS B 1 75 ? 12.812 20.406 0.317 1 83.81 75 HIS B CA 1
ATOM 2243 C C . HIS B 1 75 ? 11.453 20.906 0.801 1 83.81 75 HIS B C 1
ATOM 2245 O O . HIS B 1 75 ? 11.297 22.078 1.112 1 83.81 75 HIS B O 1
ATOM 2251 N N . MET B 1 76 ? 10.484 20.141 0.734 1 91.38 76 MET B N 1
ATOM 2252 C CA . MET B 1 76 ? 9.133 20.453 1.175 1 91.38 76 MET B CA 1
ATOM 2253 C C . MET B 1 76 ? 9.078 20.609 2.691 1 91.38 76 MET B C 1
ATOM 2255 O O . MET B 1 76 ? 9.57 19.75 3.424 1 91.38 76 MET B O 1
ATOM 2259 N N . ASP B 1 77 ? 8.664 21.688 3.168 1 95.88 77 ASP B N 1
ATOM 2260 C CA . ASP B 1 77 ? 8.359 22 4.559 1 95.88 77 ASP B CA 1
ATOM 2261 C C . ASP B 1 77 ? 7.016 22.703 4.684 1 95.88 77 ASP B C 1
ATOM 2263 O O . ASP B 1 77 ? 6.898 23.891 4.363 1 95.88 77 ASP B O 1
ATOM 2267 N N . VAL B 1 78 ? 6.012 21.938 5.199 1 97.5 78 VAL B N 1
ATOM 2268 C CA . VAL B 1 78 ? 4.66 22.484 5.148 1 97.5 78 VAL B CA 1
ATOM 2269 C C . VAL B 1 78 ? 3.982 22.312 6.504 1 97.5 78 VAL B C 1
ATOM 2271 O O . VAL B 1 78 ? 4.223 21.328 7.211 1 97.5 78 VAL B O 1
ATOM 2274 N N . LEU B 1 79 ? 3.256 23.281 6.859 1 98.38 79 LEU B N 1
ATOM 2275 C CA . LEU B 1 79 ? 2.363 23.297 8.008 1 98.38 79 LEU B CA 1
ATOM 2276 C C . LEU B 1 79 ? 0.925 23.562 7.582 1 98.38 79 LEU B C 1
ATOM 2278 O O . LEU B 1 79 ? 0.653 24.547 6.883 1 98.38 79 LEU B O 1
ATOM 2282 N N . VAL B 1 80 ? -0.001 22.688 7.98 1 98.38 80 VAL B N 1
ATOM 2283 C CA . VAL B 1 80 ? -1.397 22.844 7.594 1 98.38 80 VAL B CA 1
ATOM 2284 C C . VAL B 1 80 ? -2.271 22.969 8.836 1 98.38 80 VAL B C 1
ATOM 2286 O O . VAL B 1 80 ? -2.238 22.094 9.711 1 98.38 80 VAL B O 1
ATOM 2289 N N . HIS B 1 81 ? -2.924 24.016 8.953 1 97.88 81 HIS B N 1
ATOM 2290 C CA . HIS B 1 81 ? -3.998 24.203 9.922 1 97.88 81 HIS B CA 1
ATOM 2291 C C . HIS B 1 81 ? -5.359 23.938 9.289 1 97.88 81 HIS B C 1
ATOM 2293 O O . HIS B 1 81 ? -6.004 24.875 8.789 1 97.88 81 HIS B O 1
ATOM 2299 N N . PHE B 1 82 ? -5.848 22.734 9.414 1 97.5 82 PHE B N 1
ATOM 2300 C CA . PHE B 1 82 ? -7.027 22.312 8.672 1 97.5 82 PHE B CA 1
ATOM 2301 C C . PHE B 1 82 ? -8.266 23.062 9.148 1 97.5 82 PHE B C 1
ATOM 2303 O O . PHE B 1 82 ? -9.117 23.438 8.336 1 97.5 82 PHE B O 1
ATOM 2310 N N . GLU B 1 83 ? -8.367 23.25 10.453 1 96.12 83 GLU B N 1
ATOM 2311 C CA . GLU B 1 83 ? -9.547 23.938 10.977 1 96.12 83 GLU B CA 1
ATOM 2312 C C . GLU B 1 83 ? -9.641 25.359 1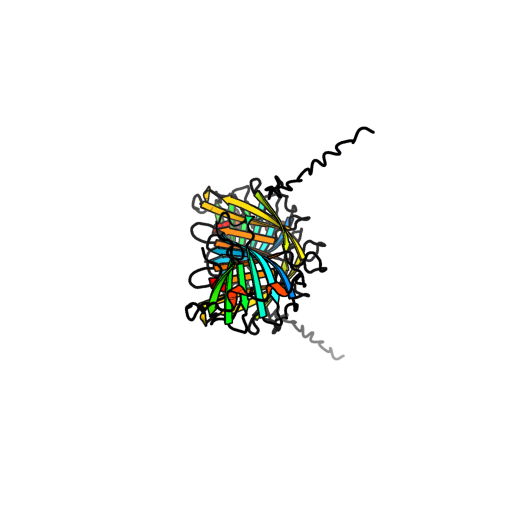0.445 1 96.12 83 GLU B C 1
ATOM 2314 O O . GLU B 1 83 ? -10.727 25.828 10.078 1 96.12 83 GLU B O 1
ATOM 2319 N N . GLU B 1 84 ? -8.531 25.969 10.344 1 94.81 84 GLU B N 1
ATOM 2320 C CA . GLU B 1 84 ? -8.484 27.359 9.898 1 94.81 84 GLU B CA 1
ATOM 2321 C C . GLU B 1 84 ? -8.461 27.453 8.375 1 94.81 84 GLU B C 1
ATOM 2323 O O . GLU B 1 84 ? -8.695 28.516 7.809 1 94.81 84 GLU B O 1
ATOM 2328 N N . GLY B 1 85 ? -8.117 26.375 7.754 1 94.94 85 GLY B N 1
ATOM 2329 C CA . GLY B 1 85 ? -8.023 26.359 6.301 1 94.94 85 GLY B CA 1
ATOM 2330 C C . GLY B 1 85 ? -6.812 27.109 5.773 1 94.94 85 GLY B C 1
ATOM 2331 O O . GLY B 1 85 ? -6.926 27.891 4.824 1 94.94 85 GLY B O 1
ATOM 2332 N N . VAL B 1 86 ? -5.664 26.922 6.426 1 95.94 86 VAL B N 1
ATOM 2333 C CA . VAL B 1 86 ? -4.453 27.625 6.031 1 95.94 86 VAL B CA 1
ATOM 2334 C C . VAL B 1 86 ? -3.316 26.625 5.809 1 95.94 86 VAL B C 1
ATOM 2336 O O . VAL B 1 86 ? -3.113 25.719 6.613 1 95.94 86 VAL B O 1
ATOM 2339 N N . LEU B 1 87 ? -2.645 26.781 4.746 1 97.06 87 LEU B N 1
ATOM 2340 C CA . LEU B 1 87 ? -1.436 26.031 4.418 1 97.06 87 LEU B CA 1
ATOM 2341 C C . LEU B 1 87 ? -0.217 26.938 4.395 1 97.06 87 LEU B C 1
ATOM 2343 O O . LEU B 1 87 ? -0.226 27.969 3.725 1 97.06 87 LEU B O 1
ATOM 2347 N N . TYR B 1 88 ? 0.808 26.625 5.133 1 97.12 88 TYR B N 1
ATOM 2348 C CA . TYR B 1 88 ? 2.082 27.328 5.141 1 97.12 88 TYR B CA 1
ATOM 2349 C C . TYR B 1 88 ? 3.16 26.516 4.426 1 97.12 88 TYR B C 1
ATOM 2351 O O . TYR B 1 88 ? 3.354 25.344 4.719 1 97.12 88 TYR B O 1
ATOM 2359 N N . GLU B 1 89 ? 3.793 27.094 3.494 1 96 89 GLU B N 1
ATOM 2360 C CA . GLU B 1 89 ? 5.066 26.594 2.99 1 96 89 GLU B CA 1
ATOM 2361 C C . GLU B 1 89 ? 6.242 27.344 3.607 1 96 89 GLU B C 1
ATOM 2363 O O . GLU B 1 89 ? 6.359 28.562 3.447 1 96 89 GLU B O 1
ATOM 2368 N N . ILE B 1 90 ? 7.09 26.578 4.223 1 96.25 90 ILE B N 1
ATOM 2369 C CA . ILE B 1 90 ? 8.102 27.203 5.062 1 96.25 90 ILE B CA 1
ATOM 2370 C C . ILE B 1 90 ? 9.492 26.938 4.484 1 96.25 90 ILE B C 1
ATOM 2372 O O . ILE B 1 90 ? 9.805 25.812 4.105 1 96.25 90 ILE B O 1
ATOM 2376 N N . ASP B 1 91 ? 10.242 27.953 4.32 1 93.5 91 ASP B N 1
ATOM 2377 C CA . ASP B 1 91 ? 11.664 27.891 4 1 93.5 91 ASP B CA 1
ATOM 2378 C C . ASP B 1 91 ? 12.516 28.422 5.145 1 93.5 91 ASP B C 1
ATOM 2380 O O . ASP B 1 91 ? 12.797 29.625 5.203 1 93.5 91 ASP B O 1
ATOM 2384 N N . SER B 1 92 ? 12.898 27.547 5.93 1 89.94 92 SER B N 1
ATOM 2385 C CA . SER B 1 92 ? 13.609 27.953 7.137 1 89.94 92 SER B CA 1
ATOM 2386 C C . SER B 1 92 ? 14.992 28.5 6.809 1 89.94 92 SER B C 1
ATOM 2388 O O . SER B 1 92 ? 15.523 29.344 7.531 1 89.94 92 SER B O 1
ATOM 2390 N N . LYS B 1 93 ? 15.602 27.969 5.789 1 88.44 93 LYS B N 1
ATOM 2391 C CA . LYS B 1 93 ? 16.922 28.438 5.387 1 88.44 93 LYS B CA 1
ATOM 2392 C C . LYS B 1 93 ? 16.906 29.922 5.059 1 88.44 93 LYS B C 1
ATOM 2394 O O . LYS B 1 93 ? 17.781 30.672 5.492 1 88.44 93 LYS B O 1
ATOM 2399 N N . ASN B 1 94 ? 15.922 30.344 4.359 1 92.38 94 ASN B N 1
ATOM 2400 C CA . ASN B 1 94 ? 15.828 31.734 3.926 1 92.38 94 ASN B CA 1
ATOM 2401 C C . ASN B 1 94 ? 14.828 32.531 4.777 1 92.38 94 ASN B C 1
ATOM 2403 O O . ASN B 1 94 ? 14.547 33.688 4.488 1 92.38 94 ASN B O 1
ATOM 2407 N N . GLU B 1 95 ? 14.297 31.859 5.766 1 93.56 95 GLU B N 1
ATOM 2408 C CA . GLU B 1 95 ? 13.312 32.469 6.656 1 93.56 95 GLU B CA 1
ATOM 2409 C C . GLU B 1 95 ? 12.188 33.125 5.871 1 93.56 95 GLU B C 1
ATOM 2411 O O . GLU B 1 95 ? 11.852 34.281 6.105 1 93.56 95 GLU B O 1
ATOM 2416 N N . SER B 1 96 ? 11.648 32.375 4.883 1 94.88 96 SER B N 1
ATOM 2417 C CA . SER B 1 96 ? 10.516 32.844 4.102 1 94.88 96 SER B CA 1
ATOM 2418 C C . SER B 1 96 ? 9.344 31.875 4.191 1 94.88 96 SER B C 1
ATOM 2420 O O . SER B 1 96 ? 9.516 30.719 4.602 1 94.88 96 SER B O 1
ATOM 2422 N N . CYS B 1 97 ? 8.227 32.5 3.885 1 95.44 97 CYS B N 1
ATOM 2423 C CA . CYS B 1 97 ? 6.992 31.734 4.074 1 95.44 97 CYS B CA 1
ATOM 2424 C C . CYS B 1 97 ? 5.973 32.094 2.992 1 95.44 97 CYS B C 1
ATOM 2426 O O . CYS B 1 97 ? 5.91 33.219 2.535 1 95.44 97 CYS B O 1
ATOM 2428 N N . LYS B 1 98 ? 5.285 31.047 2.521 1 95.38 98 LYS B N 1
ATOM 2429 C CA . LYS B 1 98 ? 4.098 31.25 1.693 1 95.38 98 LYS B CA 1
ATOM 2430 C C . LYS B 1 98 ? 2.838 30.781 2.42 1 95.38 98 LYS B C 1
ATOM 2432 O O . LYS B 1 98 ? 2.85 29.75 3.096 1 95.38 98 LYS B O 1
ATOM 2437 N N . LYS B 1 99 ? 1.831 31.594 2.26 1 95.5 99 LYS B N 1
ATOM 2438 C CA . LYS B 1 99 ? 0.545 31.266 2.875 1 95.5 99 LYS B CA 1
ATOM 2439 C C . LYS B 1 99 ? -0.541 31.094 1.818 1 95.5 99 LYS B C 1
ATOM 2441 O O . LYS B 1 99 ? -0.693 31.938 0.929 1 95.5 99 LYS B O 1
ATOM 2446 N N . GLU B 1 100 ? -1.265 29.984 1.95 1 95.38 100 GLU B N 1
ATOM 2447 C CA . GLU B 1 100 ? -2.352 29.734 1.01 1 95.38 100 GLU B CA 1
ATOM 2448 C C . GLU B 1 100 ? -3.625 29.312 1.739 1 95.38 100 GLU B C 1
ATOM 2450 O O . GLU B 1 100 ? -3.562 28.688 2.795 1 95.38 100 GLU B O 1
ATOM 2455 N N . THR B 1 101 ? -4.727 29.719 1.142 1 93.38 101 THR B N 1
ATOM 2456 C CA . THR B 1 101 ? -6 29.25 1.672 1 93.38 101 THR B CA 1
ATOM 2457 C C . THR B 1 101 ? -6.25 27.797 1.253 1 93.38 101 THR B C 1
ATOM 2459 O O . THR B 1 101 ? -5.992 27.422 0.107 1 93.38 101 THR B O 1
ATOM 2462 N N . LEU B 1 102 ? -6.684 27.016 2.182 1 93.38 102 LEU B N 1
ATOM 2463 C CA . LEU B 1 102 ? -7.09 25.625 1.948 1 93.38 102 LEU B CA 1
ATOM 2464 C C . LEU B 1 102 ? -8.594 25.484 2.1 1 93.38 102 LEU B C 1
ATOM 2466 O O . LEU B 1 102 ? -9.094 25.234 3.201 1 93.38 102 LEU B O 1
ATOM 2470 N N . GLN B 1 103 ? -9.297 25.531 0.999 1 88.06 103 GLN B N 1
ATOM 2471 C CA . GLN B 1 103 ? -10.758 25.516 1.062 1 88.06 103 GLN B CA 1
ATOM 2472 C C . GLN B 1 103 ? -11.273 24.094 1.297 1 88.06 103 GLN B C 1
ATOM 2474 O O . GLN B 1 103 ? -12.25 23.891 2.023 1 88.06 103 GLN B O 1
ATOM 2479 N N . PHE B 1 104 ? -10.656 23.203 0.614 1 91.5 104 PHE B N 1
ATOM 2480 C CA . PHE B 1 104 ? -11.008 21.828 0.875 1 91.5 104 PHE B CA 1
ATOM 2481 C C . PHE B 1 104 ? -10.172 21.25 2.018 1 91.5 104 PHE B C 1
ATOM 2483 O O . PHE B 1 104 ? -8.984 20.984 1.849 1 91.5 104 PHE B O 1
ATOM 2490 N N . ARG B 1 105 ? -10.758 20.906 3.111 1 91.94 105 ARG B N 1
ATOM 2491 C CA . ARG B 1 105 ? -10.008 20.688 4.348 1 91.94 105 ARG B CA 1
ATOM 2492 C C . ARG B 1 105 ? -9.953 19.219 4.711 1 91.94 105 ARG B C 1
ATOM 2494 O O . ARG B 1 105 ? -9.297 18.828 5.684 1 91.94 105 ARG B O 1
ATOM 2501 N N . LYS B 1 106 ? -10.633 18.359 3.912 1 93.69 106 LYS B N 1
ATOM 2502 C CA . LYS B 1 106 ? -10.539 16.922 4.18 1 93.69 106 LYS B CA 1
ATOM 2503 C C . LYS B 1 106 ? -9.141 16.391 3.871 1 93.69 106 LYS B C 1
ATOM 2505 O O . LYS B 1 106 ? -8.484 16.875 2.939 1 93.69 106 LYS B O 1
ATOM 2510 N N . HIS B 1 107 ? -8.703 15.445 4.648 1 95.81 107 HIS B N 1
ATOM 2511 C CA . HIS B 1 107 ? -7.379 14.852 4.52 1 95.81 107 HIS B CA 1
ATOM 2512 C C . HIS B 1 107 ? -7.379 13.398 5 1 95.81 107 HIS B C 1
ATOM 2514 O O . HIS B 1 107 ? -8.422 12.867 5.383 1 95.81 107 HIS B O 1
ATOM 2520 N N . LEU B 1 108 ? -6.156 12.766 4.941 1 95.12 108 LEU B N 1
ATOM 2521 C CA . LEU B 1 108 ? -6.117 11.336 5.246 1 95.12 108 LEU B CA 1
ATOM 2522 C C . LEU B 1 108 ? -5.359 11.086 6.547 1 95.12 108 LEU B C 1
ATOM 2524 O O . LEU B 1 108 ? -4.977 9.945 6.832 1 95.12 108 LEU B O 1
ATOM 2528 N N . MET B 1 109 ? -5.117 12.156 7.336 1 96.5 109 MET B N 1
ATOM 2529 C CA . MET B 1 109 ? -4.414 11.969 8.602 1 96.5 109 MET B CA 1
ATOM 2530 C C . MET B 1 109 ? -5.363 11.453 9.68 1 96.5 109 MET B C 1
ATOM 2532 O O . MET B 1 109 ? -4.922 10.992 10.734 1 96.5 109 MET B O 1
ATOM 2536 N N . GLU B 1 110 ? -6.59 11.547 9.469 1 93.44 110 GLU B N 1
ATOM 2537 C CA . GLU B 1 110 ? -7.621 10.961 10.32 1 93.44 110 GLU B CA 1
ATOM 2538 C C . GLU B 1 110 ? -8.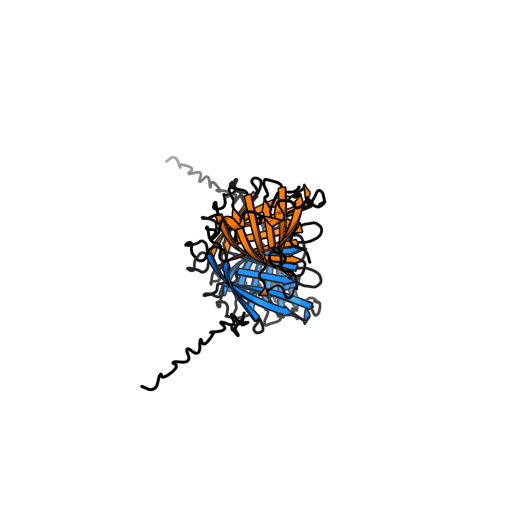719 10.312 9.484 1 93.44 110 GLU B C 1
ATOM 2540 O O . GLU B 1 110 ? -8.93 10.68 8.32 1 93.44 110 GLU B O 1
ATOM 2545 N N . ILE B 1 111 ? -9.367 9.352 10.039 1 96.62 111 ILE B N 1
ATOM 2546 C CA . ILE B 1 111 ? -10.469 8.703 9.336 1 96.62 111 ILE B CA 1
ATOM 2547 C C . ILE B 1 111 ? -11.656 9.656 9.242 1 96.62 111 ILE B C 1
ATOM 2549 O O . ILE B 1 111 ? -12.203 10.078 10.266 1 96.62 111 ILE B O 1
ATOM 2553 N N . PRO B 1 112 ? -12.07 10.016 8.039 1 95 112 PRO B N 1
ATOM 2554 C CA . PRO B 1 112 ? -13.266 10.859 7.938 1 95 112 PRO B CA 1
ATOM 2555 C C . PRO B 1 112 ? -14.477 10.234 8.617 1 95 112 PRO B C 1
ATOM 2557 O O . PRO B 1 112 ? -14.656 9.016 8.586 1 95 112 PRO B O 1
ATOM 2560 N N . PRO B 1 113 ? -15.336 11.055 9.227 1 93.12 113 PRO B N 1
ATOM 2561 C CA . PRO B 1 113 ? -16.484 10.531 9.984 1 93.12 113 PRO B CA 1
ATOM 2562 C C . PRO B 1 113 ? -17.438 9.727 9.125 1 93.12 113 PRO B C 1
ATOM 2564 O O . PRO B 1 113 ? -18.172 8.867 9.641 1 93.12 113 PRO B O 1
ATOM 2567 N N . ASP B 1 114 ? -17.484 9.922 7.836 1 94.06 114 ASP B N 1
ATOM 2568 C CA . ASP B 1 114 ? -18.438 9.242 6.961 1 94.06 114 ASP B CA 1
ATOM 2569 C C . ASP B 1 114 ? -17.781 8.078 6.23 1 94.06 114 ASP B C 1
ATOM 2571 O O . ASP B 1 114 ? -18.328 7.543 5.27 1 94.06 114 ASP B O 1
ATOM 2575 N N . ALA B 1 115 ? -16.609 7.703 6.668 1 96.81 115 ALA B N 1
ATOM 2576 C CA . ALA B 1 115 ? -15.922 6.57 6.055 1 96.81 115 ALA B CA 1
ATOM 2577 C C . ALA B 1 115 ? -16.656 5.262 6.332 1 96.81 115 ALA B C 1
ATOM 2579 O O . ALA B 1 115 ? -17.344 5.133 7.352 1 96.81 115 ALA B O 1
ATOM 2580 N N . THR B 1 116 ? -16.547 4.336 5.457 1 97.06 116 THR B N 1
ATOM 2581 C CA . THR B 1 116 ? -17.156 3.018 5.586 1 97.06 116 THR B CA 1
ATOM 2582 C C . THR B 1 116 ? -16.109 1.979 5.98 1 97.06 116 THR B C 1
ATOM 2584 O O . THR B 1 116 ? -15.047 1.896 5.363 1 97.06 116 THR B O 1
ATOM 2587 N N . HIS B 1 117 ? -16.469 1.247 6.988 1 97.31 117 HIS B N 1
ATOM 2588 C CA . HIS B 1 117 ? -15.578 0.159 7.391 1 97.31 117 HIS B CA 1
ATOM 2589 C C . HIS B 1 117 ? -15.586 -0.967 6.363 1 97.31 117 HIS B C 1
ATOM 2591 O O . HIS B 1 117 ? -16.656 -1.447 5.973 1 97.31 117 HIS B O 1
ATOM 2597 N N . GLU B 1 118 ? -14.438 -1.336 5.941 1 94.75 118 GLU B N 1
ATOM 2598 C CA . GLU B 1 118 ? -14.344 -2.391 4.938 1 94.75 118 GLU B CA 1
ATOM 2599 C C . GLU B 1 118 ? -13.977 -3.727 5.57 1 94.75 118 GLU B C 1
ATOM 2601 O O . GLU B 1 118 ? -14.617 -4.746 5.309 1 94.75 118 GLU B O 1
ATOM 2606 N N . SER B 1 119 ? -12.938 -3.729 6.332 1 95 119 SER B N 1
ATOM 2607 C CA . SER B 1 119 ? -12.453 -5 6.859 1 95 119 SER B CA 1
ATOM 2608 C C . SER B 1 119 ? -11.531 -4.785 8.055 1 95 119 SER B C 1
ATOM 2610 O O . SER B 1 119 ? -11.047 -3.672 8.281 1 95 119 SER B O 1
ATOM 2612 N N . GLU B 1 120 ? -11.445 -5.742 8.867 1 97 120 GLU B N 1
ATOM 2613 C CA . GLU B 1 120 ? -10.398 -5.926 9.867 1 97 120 GLU B CA 1
ATOM 2614 C C . GLU B 1 120 ? -9.602 -7.203 9.609 1 97 120 GLU B C 1
ATOM 2616 O O . GLU B 1 120 ? -10.164 -8.297 9.617 1 97 120 GLU B O 1
ATOM 2621 N N . ILE B 1 121 ? -8.328 -7.062 9.391 1 97.25 121 ILE B N 1
ATOM 2622 C CA . ILE B 1 121 ? -7.57 -8.188 8.844 1 97.25 121 ILE B CA 1
ATOM 2623 C C . ILE B 1 121 ? -6.098 -8.047 9.211 1 97.25 121 ILE B C 1
ATOM 2625 O O . ILE B 1 121 ? -5.648 -6.965 9.609 1 97.25 121 ILE B O 1
ATOM 2629 N N . TYR B 1 122 ? -5.312 -9.117 9.18 1 98.19 122 TYR B N 1
ATOM 2630 C CA . TYR B 1 122 ? -3.893 -9.102 9.523 1 98.19 122 TYR B CA 1
ATOM 2631 C C . TYR B 1 122 ? -3.037 -8.898 8.281 1 98.19 122 TYR B C 1
ATOM 2633 O O . TYR B 1 122 ? -3.107 -9.695 7.336 1 98.19 122 TYR B O 1
ATOM 2641 N N . MET B 1 123 ? -2.26 -7.812 8.234 1 98.06 123 MET B N 1
ATOM 2642 C CA . MET B 1 123 ? -1.104 -7.781 7.34 1 98.06 123 MET B CA 1
ATOM 2643 C C . MET B 1 123 ? -0.004 -8.711 7.84 1 98.06 123 MET B C 1
ATOM 2645 O O . MET B 1 123 ? 0.354 -8.68 9.016 1 98.06 123 MET B O 1
ATOM 2649 N N . GLY B 1 124 ? 0.519 -9.555 6.965 1 97.62 124 GLY B N 1
ATOM 2650 C CA . GLY B 1 124 ? 1.378 -10.617 7.445 1 97.62 124 GLY B CA 1
ATOM 2651 C C . GLY B 1 124 ? 0.609 -11.766 8.078 1 97.62 124 GLY B C 1
ATOM 2652 O O . GLY B 1 124 ? -0.442 -12.164 7.57 1 97.62 124 GLY B O 1
ATOM 2653 N N . SER B 1 125 ? 1.187 -12.281 9.133 1 98.19 125 SER B N 1
ATOM 2654 C CA . SER B 1 125 ? 0.617 -13.5 9.703 1 98.19 125 SER B CA 1
ATOM 2655 C C . SER B 1 125 ? -0.127 -13.211 11 1 98.19 125 SER B C 1
ATOM 2657 O O . SER B 1 125 ? 0.398 -12.531 11.883 1 98.19 125 SER B O 1
ATOM 2659 N N . PRO B 1 126 ? -1.33 -13.75 11.133 1 97.06 126 PRO B N 1
ATOM 2660 C CA . PRO B 1 126 ? -2 -13.664 12.438 1 97.06 126 PRO B CA 1
ATOM 2661 C C . PRO B 1 126 ? -1.439 -14.656 13.453 1 97.06 126 PRO B C 1
ATOM 2663 O O . PRO B 1 126 ? -1.676 -14.508 14.656 1 97.06 126 PRO B O 1
ATOM 2666 N N . SER B 1 127 ? -0.684 -15.68 12.961 1 96.06 127 SER B N 1
ATOM 2667 C CA . SER B 1 127 ? -0.357 -16.812 13.82 1 96.06 127 SER B CA 1
ATOM 2668 C C . SER B 1 127 ? 1.11 -16.781 14.227 1 96.06 127 SER B C 1
ATOM 2670 O O . SER B 1 127 ? 1.516 -17.5 15.141 1 96.06 127 SER B O 1
ATOM 2672 N N . ILE B 1 128 ? 1.906 -16.078 13.547 1 95 128 ILE B N 1
ATOM 2673 C CA . ILE B 1 128 ? 3.332 -16.047 13.859 1 95 128 ILE B CA 1
ATOM 2674 C C . ILE B 1 128 ? 3.668 -14.742 14.586 1 95 128 ILE B C 1
ATOM 2676 O O . ILE B 1 128 ? 3.406 -13.648 14.078 1 95 128 ILE B O 1
ATOM 2680 N N . THR B 1 129 ? 4.32 -14.875 15.75 1 92.88 129 THR B N 1
ATOM 2681 C CA . THR B 1 129 ? 4.633 -13.734 16.609 1 92.88 129 THR B CA 1
ATOM 2682 C C . THR B 1 129 ? 5.5 -12.727 15.859 1 92.88 129 THR B C 1
ATOM 2684 O O . THR B 1 129 ? 6.449 -13.102 15.172 1 92.88 129 THR B O 1
ATOM 2687 N N . GLU B 1 130 ? 5.152 -11.422 15.938 1 92.94 130 GLU B N 1
ATOM 2688 C CA . GLU B 1 130 ? 5.898 -10.273 15.438 1 92.94 130 GLU B CA 1
ATOM 2689 C C . GLU B 1 130 ? 5.934 -10.25 13.914 1 92.94 130 GLU B C 1
ATOM 2691 O O . GLU B 1 130 ? 6.777 -9.578 13.312 1 92.94 130 GLU B O 1
ATOM 2696 N N . GLN B 1 131 ? 5.039 -11.023 13.359 1 96 131 GLN B N 1
ATOM 2697 C CA . GLN B 1 131 ? 5.027 -11.062 11.898 1 96 131 GLN B CA 1
ATOM 2698 C C . GLN B 1 131 ? 3.65 -10.711 11.352 1 96 131 GLN B C 1
ATOM 2700 O O . GLN B 1 131 ? 3.293 -11.125 10.242 1 96 131 GLN B O 1
ATOM 2705 N N . GLY B 1 132 ? 2.883 -10.055 12.188 1 97.56 132 GLY B N 1
ATOM 2706 C CA . GLY B 1 132 ? 1.566 -9.594 11.773 1 97.56 132 GLY B CA 1
ATOM 2707 C C . GLY B 1 132 ? 1.159 -8.281 12.422 1 97.56 132 GLY B C 1
ATOM 2708 O O . GLY B 1 132 ? 1.578 -7.984 13.539 1 97.56 132 GLY B O 1
ATOM 2709 N N . LEU B 1 133 ? 0.402 -7.547 11.766 1 98.25 133 LEU B N 1
ATOM 2710 C CA . LEU B 1 133 ? -0.214 -6.312 12.242 1 98.25 133 LEU B CA 1
ATOM 2711 C C . LEU B 1 133 ? -1.701 -6.281 11.906 1 98.25 133 LEU B C 1
ATOM 2713 O O . LEU B 1 133 ? -2.076 -6.266 10.727 1 98.25 133 LEU B O 1
ATOM 2717 N N . ARG B 1 134 ? -2.516 -6.336 12.898 1 98.25 134 ARG B N 1
ATOM 2718 C CA . ARG B 1 134 ? -3.955 -6.242 12.672 1 98.25 134 ARG B CA 1
ATOM 2719 C C . ARG B 1 134 ? -4.355 -4.82 12.297 1 98.25 134 ARG B C 1
ATOM 2721 O O . ARG B 1 134 ? -4.059 -3.871 13.023 1 98.25 134 ARG B O 1
ATOM 2728 N N . VAL B 1 135 ? -5.023 -4.695 11.133 1 98.19 135 VAL B N 1
ATOM 2729 C CA . VAL B 1 135 ? -5.383 -3.369 10.648 1 98.19 135 VAL B CA 1
ATOM 2730 C C . VAL B 1 135 ? -6.879 -3.311 10.352 1 98.19 135 VAL B C 1
ATOM 2732 O O . VAL B 1 135 ? -7.52 -4.344 10.156 1 98.19 135 VAL B O 1
ATOM 2735 N N . ARG B 1 136 ? -7.402 -2.146 10.391 1 97.69 136 ARG B N 1
ATOM 2736 C CA . ARG B 1 136 ? -8.742 -1.852 9.891 1 97.69 136 ARG B CA 1
ATOM 2737 C C . ARG B 1 136 ? -8.672 -0.993 8.633 1 97.69 136 ARG B C 1
ATOM 2739 O O . ARG B 1 136 ? -7.887 -0.048 8.555 1 97.69 136 ARG B O 1
ATOM 2746 N N . VAL B 1 137 ? -9.445 -1.373 7.676 1 97.44 137 VAL B N 1
ATOM 2747 C CA . VAL B 1 137 ? -9.461 -0.679 6.395 1 97.44 137 VAL B CA 1
ATOM 2748 C C . VAL B 1 137 ? -10.781 0.074 6.23 1 97.44 137 VAL B C 1
ATOM 2750 O O . VAL B 1 137 ? -11.852 -0.476 6.484 1 97.44 137 VAL B O 1
ATOM 2753 N N . TRP B 1 138 ? -10.664 1.32 5.836 1 97.31 138 TRP B N 1
ATOM 2754 C CA . TRP B 1 138 ? -11.797 2.217 5.629 1 97.31 138 TRP B CA 1
ATOM 2755 C C . TRP B 1 138 ? -11.781 2.797 4.219 1 97.31 138 TRP B C 1
ATOM 2757 O O . TRP B 1 138 ? -10.719 3.002 3.637 1 97.31 138 TRP B O 1
ATOM 2767 N N . ASN B 1 139 ? -12.906 2.979 3.643 1 97.19 139 ASN B N 1
ATOM 2768 C CA . ASN B 1 139 ? -12.992 3.625 2.338 1 97.19 139 ASN B CA 1
ATOM 2769 C C . ASN B 1 139 ? -14.062 4.707 2.312 1 97.19 139 ASN B C 1
ATOM 2771 O O . ASN B 1 139 ? -14.898 4.781 3.219 1 97.19 139 ASN B O 1
ATOM 2775 N N . GLY B 1 140 ? -13.938 5.586 1.359 1 97.31 140 GLY B N 1
ATOM 2776 C CA . GLY B 1 140 ? -14.914 6.645 1.186 1 97.31 140 GLY B CA 1
ATOM 2777 C C . GLY B 1 140 ? -14.719 7.441 -0.089 1 97.31 140 GLY B C 1
ATOM 2778 O O . GLY B 1 140 ? -13.859 7.105 -0.91 1 97.31 140 GLY B O 1
ATOM 2779 N N . LYS B 1 141 ? -15.609 8.414 -0.229 1 97.06 141 LYS B N 1
ATOM 2780 C CA . LYS B 1 141 ? -15.586 9.281 -1.405 1 97.06 141 LYS B CA 1
ATOM 2781 C C . LYS B 1 141 ? -15.305 10.727 -1.017 1 97.06 141 LYS B C 1
ATOM 2783 O O . LYS B 1 141 ? -15.547 11.133 0.122 1 97.06 141 LYS B O 1
ATOM 2788 N N . LEU B 1 142 ? -14.664 11.398 -1.906 1 95.56 142 LEU B N 1
ATOM 2789 C CA . LEU B 1 142 ? -14.492 12.852 -1.874 1 95.56 142 LEU B CA 1
ATOM 2790 C C . LEU B 1 142 ? -15.102 13.5 -3.109 1 95.56 142 LEU B C 1
ATOM 2792 O O . LEU B 1 142 ? -14.383 13.922 -4.016 1 95.56 142 LEU B O 1
ATOM 2796 N N . PRO B 1 143 ? -16.391 13.672 -3.043 1 94 143 PRO B N 1
ATOM 2797 C CA . PRO B 1 143 ? -17.094 14.109 -4.242 1 94 143 PRO B CA 1
ATOM 2798 C C . PRO B 1 143 ? -16.609 15.461 -4.766 1 94 143 PRO B C 1
ATOM 2800 O O . PRO B 1 143 ? -16.531 15.664 -5.98 1 94 143 PRO B O 1
ATOM 2803 N N . GLU B 1 144 ? -16.266 16.312 -3.891 1 91.12 144 GLU B N 1
ATOM 2804 C CA . GLU B 1 144 ? -15.828 17.641 -4.293 1 91.12 144 GLU B CA 1
ATOM 2805 C C . GLU B 1 144 ? -14.539 17.578 -5.105 1 91.12 144 GLU B C 1
ATOM 2807 O O . GLU B 1 144 ? -14.25 18.469 -5.895 1 91.12 144 GLU B O 1
ATOM 2812 N N . LEU B 1 145 ? -13.758 16.562 -4.887 1 93.06 145 LEU B N 1
ATOM 2813 C CA . LEU B 1 145 ? -12.492 16.391 -5.594 1 93.06 145 LEU B CA 1
ATOM 2814 C C . LEU B 1 145 ? -12.609 15.32 -6.676 1 93.06 145 LEU B C 1
ATOM 2816 O O . LEU B 1 145 ? -11.625 14.969 -7.32 1 93.06 145 LEU B O 1
ATOM 2820 N N . HIS B 1 146 ? -13.844 14.766 -6.871 1 94.5 146 HIS B N 1
ATOM 2821 C CA . HIS B 1 146 ? -14.07 13.656 -7.789 1 94.5 146 HIS B CA 1
ATOM 2822 C C . HIS B 1 146 ? -13.086 12.523 -7.535 1 94.5 146 HIS B C 1
ATOM 2824 O O . HIS B 1 146 ? -12.445 12.031 -8.469 1 94.5 146 HIS B O 1
ATOM 2830 N N . ALA B 1 147 ? -12.977 12.258 -6.254 1 96.62 147 ALA B N 1
ATOM 2831 C CA . ALA B 1 147 ? -11.984 11.273 -5.836 1 96.62 147 ALA B CA 1
ATOM 2832 C C . ALA B 1 147 ? -12.57 10.305 -4.812 1 96.62 147 ALA B C 1
ATOM 2834 O O . ALA B 1 147 ? -13.656 10.531 -4.285 1 96.62 147 ALA B O 1
ATOM 2835 N N . HIS B 1 148 ? -11.977 9.164 -4.641 1 97.81 148 HIS B N 1
ATOM 2836 C CA . HIS B 1 148 ? -12.258 8.242 -3.541 1 97.81 148 HIS B CA 1
ATOM 2837 C C . HIS B 1 148 ? -10.977 7.816 -2.838 1 97.81 148 HIS B C 1
ATOM 2839 O O . HIS B 1 148 ? -9.875 8.07 -3.334 1 97.81 148 HIS B O 1
ATOM 2845 N N . TYR B 1 149 ? -11.117 7.363 -1.677 1 97.81 149 TYR B N 1
ATOM 2846 C CA . TYR B 1 149 ? -9.945 7.066 -0.867 1 97.81 149 TYR B CA 1
ATOM 2847 C C . TYR B 1 149 ? -10.117 5.754 -0.112 1 97.81 149 TYR B C 1
ATOM 2849 O O . TYR B 1 149 ? -11.234 5.234 -0.01 1 97.81 149 TYR B O 1
ATOM 2857 N N . SER B 1 150 ? -9.047 5.168 0.292 1 97.69 150 SER B N 1
ATOM 2858 C CA . SER B 1 150 ? -8.961 4.078 1.262 1 97.69 150 SER B CA 1
ATOM 2859 C C . SER B 1 150 ? -7.91 4.367 2.326 1 97.69 150 SER B C 1
ATOM 2861 O O . SER B 1 150 ? -6.875 4.973 2.035 1 97.69 150 SER B O 1
ATOM 2863 N N . LEU B 1 151 ? -8.188 4 3.547 1 97.62 151 LEU B N 1
ATOM 2864 C CA . LEU B 1 151 ? -7.266 4.195 4.664 1 97.62 151 LEU B CA 1
ATOM 2865 C C . LEU B 1 151 ? -7.172 2.934 5.516 1 97.62 151 LEU B C 1
ATOM 2867 O O . LEU B 1 151 ? -8.148 2.195 5.648 1 97.62 151 LEU B O 1
ATOM 2871 N N . SER B 1 152 ? -6 2.752 6.062 1 98.06 152 SER B N 1
ATOM 2872 C CA . SER B 1 152 ? -5.852 1.682 7.043 1 98.06 152 SER B CA 1
ATOM 2873 C C . SER B 1 152 ? -5.195 2.191 8.32 1 98.06 152 SER B C 1
ATOM 2875 O O . SER B 1 152 ? -4.301 3.037 8.273 1 98.06 152 SER B O 1
ATOM 2877 N N . THR B 1 153 ? -5.652 1.751 9.43 1 98.44 153 THR B N 1
ATOM 2878 C CA . THR B 1 153 ? -5.109 2.035 10.75 1 98.44 153 THR B CA 1
ATOM 2879 C C . THR B 1 153 ? -4.863 0.741 11.523 1 98.44 153 THR B C 1
ATOM 2881 O O . THR B 1 153 ? -5.398 -0.311 11.172 1 98.44 153 THR B O 1
ATOM 2884 N N . THR B 1 154 ? -3.979 0.91 12.5 1 98.19 154 THR B N 1
ATOM 2885 C CA . THR B 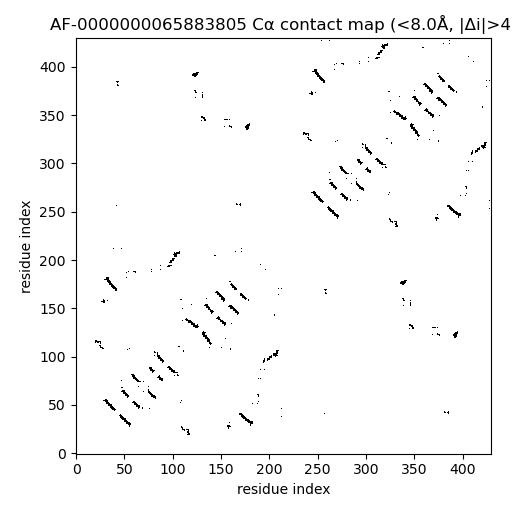1 154 ? -3.918 -0.216 13.422 1 98.19 154 THR B CA 1
ATOM 2886 C C . THR B 1 154 ? -5.273 -0.443 14.086 1 98.19 154 THR B C 1
ATOM 2888 O O . THR B 1 154 ? -5.996 0.512 14.383 1 98.19 154 THR B O 1
ATOM 2891 N N . SER B 1 155 ? -5.664 -1.664 14.367 1 95.44 155 SER B N 1
ATOM 2892 C CA . SER B 1 155 ? -6.977 -2.027 14.891 1 95.44 155 SER B CA 1
ATOM 2893 C C . SER B 1 155 ? -7.148 -1.553 16.328 1 95.44 155 SER B C 1
ATOM 2895 O O . SER B 1 155 ? -8.242 -1.138 16.719 1 95.44 155 SER B O 1
ATOM 2897 N N . CYS B 1 156 ? -6.223 -1.608 17.234 1 89.31 156 CYS B N 1
ATOM 2898 C CA . CYS B 1 156 ? -6.379 -1.24 18.641 1 89.31 156 CYS B CA 1
ATOM 2899 C C . CYS B 1 156 ? -5.992 0.216 18.859 1 89.31 156 CYS B C 1
ATOM 2901 O O . CYS B 1 156 ? -6.727 0.962 19.516 1 89.31 156 CYS B O 1
ATOM 2903 N N . GLY B 1 157 ? -5.047 0.83 18.25 1 94.31 157 GLY B N 1
ATOM 2904 C CA . GLY B 1 157 ? -4.477 2.131 18.547 1 94.31 157 GLY B CA 1
ATOM 2905 C C . GLY B 1 157 ? -4.836 3.195 17.531 1 94.31 157 GLY B C 1
ATOM 2906 O O . GLY B 1 157 ? -4.594 4.383 17.75 1 94.31 157 GLY B O 1
ATOM 2907 N N . CYS B 1 158 ? -5.473 2.826 16.531 1 97.31 158 CYS B N 1
ATOM 2908 C CA . CYS B 1 158 ? -5.902 3.73 15.469 1 97.31 158 CYS B CA 1
ATOM 2909 C C . CYS B 1 158 ? -4.727 4.543 14.938 1 97.31 158 CYS B C 1
ATOM 2911 O O . CYS B 1 158 ? -4.852 5.746 14.711 1 97.31 158 CYS B O 1
ATOM 2913 N N . LEU B 1 159 ? -3.561 3.928 14.867 1 98.44 159 LEU B N 1
ATOM 2914 C CA . LEU B 1 159 ? -2.395 4.555 14.25 1 98.44 159 LEU B CA 1
ATOM 2915 C C . LEU B 1 159 ? -2.455 4.445 12.734 1 98.44 159 LEU B C 1
ATOM 2917 O O . LEU B 1 159 ? -2.852 3.406 12.195 1 98.44 159 LEU B O 1
ATOM 2921 N N . PRO B 1 160 ? -2.111 5.523 12.047 1 98.5 160 PRO B N 1
ATOM 2922 C CA . PRO B 1 160 ? -2.121 5.406 10.594 1 98.5 160 PRO B CA 1
ATOM 2923 C C . PRO B 1 160 ? -1.133 4.367 10.07 1 98.5 160 PRO B C 1
ATOM 2925 O O . PRO B 1 160 ? -0.023 4.246 10.602 1 98.5 160 PRO B O 1
ATOM 2928 N N . VAL B 1 161 ? -1.546 3.615 9.07 1 98.38 161 VAL B N 1
ATOM 2929 C CA . VAL B 1 161 ? -0.685 2.605 8.461 1 98.38 161 VAL B CA 1
ATOM 2930 C C . VAL B 1 161 ? -0.479 2.924 6.98 1 98.38 161 VAL B C 1
ATOM 2932 O O . VAL B 1 161 ? 0.657 2.984 6.508 1 98.38 161 VAL B O 1
ATOM 2935 N N . SER B 1 162 ? -1.552 3.137 6.238 1 98.06 162 SER B N 1
ATOM 2936 C CA . SER B 1 162 ? -1.464 3.488 4.824 1 98.06 162 SER B CA 1
ATOM 2937 C C . SER B 1 162 ? -2.723 4.211 4.355 1 98.06 162 SER B C 1
ATOM 2939 O O . SER B 1 162 ? -3.736 4.219 5.059 1 98.06 162 SER B O 1
ATOM 2941 N N . GLY B 1 163 ? -2.621 4.914 3.27 1 97.88 163 GLY B N 1
ATOM 2942 C CA . GLY B 1 163 ? -3.736 5.582 2.621 1 97.88 163 GLY B CA 1
ATOM 2943 C C . GLY B 1 163 ? -3.576 5.695 1.117 1 97.88 163 GLY B C 1
ATOM 2944 O O . GLY B 1 163 ? -2.455 5.68 0.606 1 97.88 163 GLY B O 1
ATOM 2945 N N . SER B 1 164 ? -4.711 5.707 0.471 1 98.31 164 SER B N 1
ATOM 2946 C CA . SER B 1 164 ? -4.711 5.934 -0.971 1 98.31 164 SER B CA 1
ATOM 2947 C C . SER B 1 164 ? -5.758 6.969 -1.367 1 98.31 164 SER B C 1
ATOM 2949 O O . SER B 1 164 ? -6.84 7.02 -0.784 1 98.31 164 SER B O 1
ATOM 2951 N N . TYR B 1 165 ? -5.359 7.801 -2.232 1 97.81 165 TYR B N 1
ATOM 2952 C CA . TYR B 1 165 ? -6.207 8.805 -2.865 1 97.81 165 TYR B CA 1
ATOM 2953 C C . TYR B 1 165 ? -6.242 8.609 -4.379 1 97.81 165 TYR B C 1
ATOM 2955 O O . TYR B 1 165 ? -5.199 8.625 -5.035 1 97.81 165 TYR B O 1
ATOM 2963 N N . TYR B 1 166 ? -7.406 8.391 -4.926 1 97.38 166 TYR B N 1
ATOM 2964 C CA . TYR B 1 166 ? -7.594 8.203 -6.359 1 97.38 166 TYR B CA 1
ATOM 2965 C C . TYR B 1 166 ? -8.422 9.336 -6.949 1 97.38 166 TYR B C 1
ATOM 2967 O O . TYR B 1 166 ? -9.648 9.352 -6.82 1 97.38 166 TYR B O 1
ATOM 2975 N N . GLY B 1 167 ? -7.727 10.227 -7.539 1 94.38 167 GLY B N 1
ATOM 2976 C CA . GLY B 1 167 ? -8.375 11.367 -8.172 1 94.38 167 GLY B CA 1
ATOM 2977 C C . GLY B 1 167 ? -8.383 11.281 -9.688 1 94.38 167 GLY B C 1
ATOM 2978 O O . GLY B 1 167 ? -7.945 10.281 -10.258 1 94.38 167 GLY B O 1
ATOM 2979 N N . ASP B 1 168 ? -8.891 12.359 -10.336 1 88.38 168 ASP B N 1
ATOM 2980 C CA . ASP B 1 168 ? -9.016 12.391 -11.789 1 88.38 168 ASP B CA 1
ATOM 2981 C C . ASP B 1 168 ? -7.645 12.43 -12.461 1 88.38 168 ASP B C 1
ATOM 2983 O O . ASP B 1 168 ? -7.438 11.812 -13.508 1 88.38 168 ASP B O 1
ATOM 2987 N N . LYS B 1 169 ? -6.742 13.078 -11.773 1 84.56 169 LYS B N 1
ATOM 2988 C CA . LYS B 1 169 ? -5.48 13.344 -12.453 1 84.56 169 LYS B CA 1
ATOM 2989 C C . LYS B 1 169 ? -4.371 12.438 -11.938 1 84.56 169 LYS B C 1
ATOM 2991 O O . LYS B 1 169 ? -3.422 12.133 -12.656 1 84.56 169 LYS B O 1
ATOM 2996 N N . LYS B 1 170 ? -4.484 12.07 -10.727 1 90.19 170 LYS B N 1
ATOM 2997 C CA . LYS B 1 170 ? -3.383 11.289 -10.164 1 90.19 170 LYS B CA 1
ATOM 2998 C C . LYS B 1 170 ? -3.865 10.406 -9.016 1 90.19 170 LYS B C 1
ATOM 3000 O O . LYS B 1 170 ? -4.863 10.719 -8.359 1 90.19 170 LYS B O 1
ATOM 3005 N N . ASP B 1 171 ? -3.15 9.367 -8.852 1 96 171 ASP B N 1
ATOM 3006 C CA . ASP B 1 171 ? -3.26 8.562 -7.637 1 96 171 ASP B CA 1
ATOM 3007 C C . ASP B 1 171 ? -2.15 8.898 -6.645 1 96 171 ASP B C 1
ATOM 3009 O O . ASP B 1 171 ? -1.019 9.18 -7.047 1 96 171 ASP B O 1
ATOM 3013 N N . LEU B 1 172 ? -2.465 8.977 -5.367 1 97.75 172 LEU B N 1
ATOM 3014 C CA . LEU B 1 172 ? -1.483 9.141 -4.301 1 97.75 172 LEU B CA 1
ATOM 3015 C C . LEU B 1 172 ? -1.533 7.977 -3.322 1 97.75 172 LEU B C 1
ATOM 3017 O O . LEU B 1 172 ? -2.609 7.598 -2.855 1 97.75 172 LEU B O 1
ATOM 3021 N N . LEU B 1 173 ? -0.402 7.422 -3.086 1 97.94 173 LEU B N 1
ATOM 3022 C CA . LEU B 1 173 ? -0.272 6.348 -2.105 1 97.94 173 LEU B CA 1
ATOM 3023 C C . LEU B 1 173 ? 0.562 6.801 -0.913 1 97.94 173 LEU B C 1
ATOM 3025 O O . LEU B 1 173 ? 1.728 7.172 -1.07 1 97.94 173 LEU B O 1
ATOM 3029 N N . PHE B 1 174 ? -0.04 6.766 0.252 1 98.12 174 PHE B N 1
ATOM 3030 C CA . PHE B 1 174 ? 0.608 7.172 1.493 1 98.12 174 PHE B CA 1
ATOM 3031 C C . PHE B 1 174 ? 1.021 5.953 2.312 1 98.12 174 PHE B C 1
ATOM 3033 O O . PHE B 1 174 ? 0.269 4.984 2.416 1 98.12 174 PHE B O 1
ATOM 3040 N N . SER B 1 175 ? 2.172 5.949 2.857 1 97.94 175 SER B N 1
ATOM 3041 C CA . SER B 1 175 ? 2.637 4.969 3.832 1 97.94 175 SER B CA 1
ATOM 3042 C C . SER B 1 175 ? 3.213 5.648 5.07 1 97.94 175 SER B C 1
ATOM 3044 O O . SER B 1 175 ? 3.92 6.652 4.961 1 97.94 175 SER B O 1
ATOM 3046 N N . PHE B 1 176 ? 2.918 5.121 6.195 1 98.38 176 PHE B N 1
ATOM 3047 C CA . PHE B 1 176 ? 3.369 5.691 7.461 1 98.38 176 PHE B CA 1
ATOM 3048 C C . PHE B 1 176 ? 4.223 4.691 8.234 1 98.38 176 PHE B C 1
ATOM 3050 O O . PHE B 1 176 ? 3.85 3.523 8.367 1 98.38 176 PHE B O 1
ATOM 3057 N N . PHE B 1 177 ? 5.309 5.156 8.766 1 98.38 177 PHE B N 1
ATOM 3058 C CA . PHE B 1 177 ? 6.258 4.258 9.414 1 98.38 177 PHE B CA 1
ATOM 3059 C C . PHE B 1 177 ? 6.73 4.844 10.742 1 98.38 177 PHE B C 1
ATOM 3061 O O . PHE B 1 177 ? 6.75 6.062 10.922 1 98.38 177 PHE B O 1
ATOM 3068 N N . GLY B 1 178 ? 7.145 3.93 11.602 1 98.31 178 GLY B N 1
ATOM 3069 C CA . GLY B 1 178 ? 7.703 4.375 12.867 1 98.31 178 GLY B CA 1
ATOM 3070 C C . GLY B 1 178 ? 6.793 5.324 13.625 1 98.31 178 GLY B C 1
ATOM 3071 O O . GLY B 1 178 ? 7.246 6.332 14.164 1 98.31 178 GLY B O 1
ATOM 3072 N N . VAL B 1 179 ? 5.562 5.027 13.664 1 98.56 179 VAL B N 1
ATOM 3073 C CA . VAL B 1 179 ? 4.566 5.957 14.188 1 98.56 179 VAL B CA 1
ATOM 3074 C C . VAL B 1 179 ? 4.617 5.969 15.711 1 98.56 179 VAL B C 1
ATOM 3076 O O . VAL B 1 179 ? 4.633 4.914 16.344 1 98.56 179 VAL B O 1
ATOM 3079 N N . GLU B 1 180 ? 4.703 7.141 16.266 1 98.31 180 GLU B N 1
ATOM 3080 C CA . GLU B 1 180 ? 4.664 7.367 17.703 1 98.31 180 GLU B CA 1
ATOM 3081 C C . GLU B 1 180 ? 3.439 8.188 18.109 1 98.31 180 GLU B C 1
ATOM 3083 O O . GLU B 1 180 ? 2.889 8.93 17.281 1 98.31 180 GLU B O 1
ATOM 3088 N N . THR B 1 181 ? 3.061 8.039 19.375 1 98.06 181 THR B N 1
ATOM 3089 C CA . THR B 1 181 ? 1.884 8.758 19.844 1 98.06 181 THR B CA 1
ATOM 3090 C C . THR B 1 181 ? 2.289 10.023 20.594 1 98.06 181 THR B C 1
ATOM 3092 O O . THR B 1 181 ? 1.613 10.438 21.531 1 98.06 181 THR B O 1
ATOM 3095 N N . GLU B 1 182 ? 3.41 10.492 20.266 1 97.88 182 GLU B N 1
ATOM 3096 C CA . GLU B 1 182 ? 3.934 11.727 20.828 1 97.88 182 GLU B CA 1
ATOM 3097 C C . GLU B 1 182 ? 4.613 12.578 19.75 1 97.88 182 GLU B C 1
ATOM 3099 O O . GLU B 1 182 ? 4.98 12.07 18.688 1 97.88 182 GLU B O 1
ATOM 3104 N N . VAL B 1 183 ? 4.641 13.805 19.953 1 98.06 183 VAL B N 1
ATOM 3105 C CA . VAL B 1 183 ? 5.41 14.766 19.172 1 98.06 183 VAL B CA 1
ATOM 3106 C C . VAL B 1 183 ? 6.422 15.477 20.062 1 98.06 183 VAL B C 1
ATOM 3108 O O . VAL B 1 183 ? 6.043 16.109 21.047 1 98.06 183 VAL B O 1
ATOM 3111 N N . ASP B 1 184 ? 7.672 15.406 19.734 1 95.75 184 ASP B N 1
ATOM 3112 C CA . ASP B 1 184 ? 8.742 15.883 20.594 1 95.75 184 ASP B CA 1
ATOM 3113 C C . ASP B 1 184 ? 8.633 17.391 20.844 1 95.75 184 ASP B C 1
ATOM 3115 O O . ASP B 1 184 ? 8.766 17.844 21.969 1 95.75 184 ASP B O 1
ATOM 3119 N N . ASP B 1 185 ? 8.422 18.156 19.812 1 96.31 185 ASP B N 1
ATOM 3120 C CA . ASP B 1 185 ? 8.336 19.609 19.891 1 96.31 185 ASP B CA 1
ATOM 3121 C C . ASP B 1 185 ? 6.988 20.109 19.391 1 96.31 185 ASP B C 1
ATOM 3123 O O . ASP B 1 185 ? 6.805 20.297 18.188 1 96.31 185 ASP B O 1
ATOM 3127 N N . PRO B 1 186 ? 6.113 20.469 20.281 1 95.19 186 PRO B N 1
ATOM 3128 C CA . PRO B 1 186 ? 4.797 20.938 19.859 1 95.19 186 PRO B CA 1
ATOM 3129 C C . PRO B 1 186 ? 4.871 22.234 19.047 1 95.19 186 PRO B C 1
ATOM 3131 O O . PRO B 1 186 ? 3.895 22.609 18.391 1 95.19 186 PRO B O 1
ATOM 3134 N N . GLN B 1 187 ? 6.039 22.875 19.062 1 96.69 187 GLN B N 1
ATOM 3135 C CA . GLN B 1 187 ? 6.199 24.109 18.312 1 96.69 187 GLN B CA 1
ATOM 3136 C C . GLN B 1 187 ? 6.156 23.859 16.812 1 96.69 187 GLN B C 1
ATOM 3138 O O . GLN B 1 187 ? 6.031 24.812 16.031 1 96.69 187 GLN B O 1
ATOM 3143 N N . VAL B 1 188 ? 6.176 22.625 16.438 1 98.06 188 VAL B N 1
ATOM 3144 C CA . VAL B 1 188 ? 6.141 22.297 15.016 1 98.06 188 VAL B CA 1
ATOM 3145 C C . VAL B 1 188 ? 4.797 22.719 14.43 1 98.06 188 VAL B C 1
ATOM 3147 O O . VAL B 1 188 ? 4.66 22.844 13.211 1 98.06 188 VAL B O 1
ATOM 3150 N N . PHE B 1 189 ? 3.756 22.906 15.305 1 98.62 189 PHE B N 1
ATOM 3151 C CA . PHE B 1 189 ? 2.414 23.219 14.836 1 98.62 189 PHE B CA 1
ATOM 3152 C C . PHE B 1 189 ? 2.168 24.734 14.875 1 98.62 189 PHE B C 1
ATOM 3154 O O . PHE B 1 189 ? 1.045 25.188 14.648 1 98.62 189 PHE B O 1
ATOM 3161 N N . VAL B 1 190 ? 3.211 25.453 15.219 1 98.06 190 VAL B N 1
ATOM 3162 C CA . VAL B 1 190 ? 3.129 26.922 15.258 1 98.06 190 VAL B CA 1
ATOM 3163 C C . VAL B 1 190 ? 3.926 27.516 14.102 1 98.06 190 VAL B C 1
ATOM 3165 O O . VAL B 1 190 ? 5.117 27.234 13.945 1 98.06 190 VAL B O 1
ATOM 3168 N N . PRO B 1 191 ? 3.234 28.266 13.266 1 97.62 191 PRO B N 1
ATOM 3169 C CA . PRO B 1 191 ? 4.012 28.891 12.195 1 97.62 191 PRO B CA 1
ATOM 3170 C C . PRO B 1 191 ? 5.141 29.781 12.727 1 97.62 191 PRO B C 1
ATOM 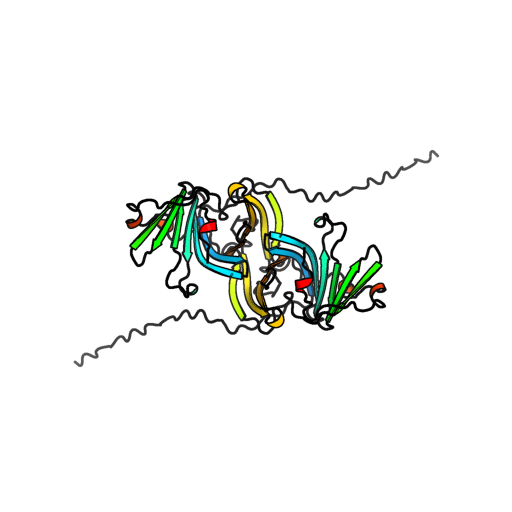3172 O O . PRO B 1 191 ? 4.973 30.453 13.742 1 97.62 191 PRO B O 1
ATOM 3175 N N . PRO B 1 192 ? 6.227 29.75 12.07 1 97.19 192 PRO B N 1
ATOM 3176 C CA . PRO B 1 192 ? 7.297 30.672 12.453 1 97.19 192 PRO B CA 1
ATOM 3177 C C . PRO B 1 192 ? 6.863 32.125 12.414 1 97.19 192 PRO B C 1
ATOM 3179 O O . PRO B 1 192 ? 5.938 32.5 11.68 1 97.19 192 PRO B O 1
ATOM 3182 N N . ALA B 1 193 ? 7.641 32.938 13.086 1 96.38 193 ALA B N 1
ATOM 3183 C CA . ALA B 1 193 ? 7.27 34.344 13.242 1 96.38 193 ALA B CA 1
ATOM 3184 C C . ALA B 1 193 ? 7.25 35.062 11.891 1 96.38 193 ALA B C 1
ATOM 3186 O O . ALA B 1 193 ? 6.406 35.906 11.656 1 96.38 193 ALA B O 1
ATOM 3187 N N . TYR B 1 194 ? 8.125 34.656 11.008 1 96.56 194 TYR B N 1
ATOM 3188 C CA . TYR B 1 194 ? 8.242 35.375 9.734 1 96.56 194 TYR B CA 1
ATOM 3189 C C . TYR B 1 194 ? 7.086 35 8.805 1 96.56 194 TYR B C 1
ATOM 3191 O O . TYR B 1 194 ? 6.965 35.562 7.715 1 96.56 194 TYR B O 1
ATOM 3199 N N . CYS B 1 195 ? 6.207 34.094 9.227 1 96.75 195 CYS B N 1
ATOM 3200 C CA . CYS B 1 195 ? 5.02 33.781 8.445 1 96.75 195 CYS B CA 1
ATOM 3201 C C . CYS B 1 195 ? 3.869 34.719 8.797 1 96.75 195 CYS B C 1
ATOM 3203 O O . CYS B 1 195 ? 2.879 34.781 8.062 1 96.75 195 CYS B O 1
ATOM 3205 N N . GLU B 1 196 ? 3.854 35.375 9.898 1 92.19 196 GLU B N 1
ATOM 3206 C CA . GLU B 1 196 ? 2.742 36.125 10.477 1 92.19 196 GLU B CA 1
ATOM 3207 C C . GLU B 1 196 ? 2.268 37.219 9.523 1 92.19 196 GLU B C 1
ATOM 3209 O O . GLU B 1 196 ? 1.069 37.344 9.258 1 92.19 196 GLU B O 1
ATOM 3214 N N . ALA B 1 197 ? 3.166 37.969 8.977 1 91.12 197 ALA B N 1
ATOM 3215 C CA . ALA B 1 197 ? 2.781 39.156 8.203 1 91.12 197 ALA B CA 1
ATOM 3216 C C . ALA B 1 197 ? 2.629 38.812 6.723 1 91.12 197 ALA B C 1
ATOM 3218 O O . ALA B 1 197 ? 2.35 39.688 5.902 1 91.12 197 ALA B O 1
ATOM 3219 N N . VAL B 1 198 ? 2.805 37.531 6.418 1 94.62 198 VAL B N 1
ATOM 3220 C CA . VAL B 1 198 ? 2.748 37.156 5.012 1 94.62 198 VAL B CA 1
ATOM 3221 C C . VAL B 1 198 ? 1.295 37.094 4.547 1 94.62 198 VAL B C 1
ATOM 3223 O O . VAL B 1 198 ? 0.424 36.594 5.258 1 94.62 198 VAL B O 1
ATOM 3226 N N . ALA B 1 199 ? 1.018 37.75 3.389 1 93.69 199 ALA B N 1
ATOM 3227 C CA . ALA B 1 199 ? -0.336 37.75 2.838 1 93.69 199 ALA B CA 1
ATOM 3228 C C . ALA B 1 199 ? -0.684 36.406 2.199 1 93.69 199 ALA B C 1
ATOM 3230 O O . ALA B 1 199 ? 0.2 35.688 1.721 1 93.69 199 ALA B O 1
ATOM 3231 N N . PHE B 1 200 ? -1.961 36.156 2.154 1 93.56 200 PHE B N 1
ATOM 3232 C CA . PHE B 1 200 ? -2.439 34.906 1.53 1 93.56 200 PHE B CA 1
ATOM 3233 C C . PHE B 1 200 ? -2.25 34.969 0.019 1 93.56 200 PHE B C 1
ATOM 3235 O O . PHE B 1 200 ? -2.502 36 -0.609 1 93.56 200 PHE B O 1
ATOM 3242 N N . GLU B 1 201 ? -1.732 33.938 -0.432 1 90.62 201 GLU B N 1
ATOM 3243 C CA . GLU B 1 201 ? -1.676 33.781 -1.884 1 90.62 201 GLU B CA 1
ATOM 3244 C C . GLU B 1 201 ? -2.961 33.156 -2.43 1 90.62 201 GLU B C 1
ATOM 3246 O O . GLU B 1 201 ? -3.582 32.312 -1.771 1 90.62 201 GLU B O 1
ATOM 3251 N N . GLU B 1 202 ? -3.336 33.594 -3.584 1 83.25 202 GLU B N 1
ATOM 3252 C CA . GLU B 1 202 ? -4.512 33.062 -4.242 1 83.25 202 GLU B CA 1
ATOM 3253 C C . GLU B 1 202 ? -4.34 31.562 -4.52 1 83.25 202 GLU B C 1
ATOM 3255 O O . GLU B 1 202 ? -3.293 31.141 -5.016 1 83.25 202 GLU B O 1
ATOM 3260 N N . ALA B 1 203 ? -5.297 30.797 -4.031 1 85.25 203 ALA B N 1
ATOM 3261 C CA . ALA B 1 203 ? -5.324 29.359 -4.324 1 85.25 203 ALA B CA 1
ATOM 3262 C C . ALA B 1 203 ? -6.66 28.953 -4.938 1 85.25 203 ALA B C 1
ATOM 3264 O O . ALA B 1 203 ? -7.684 29.594 -4.695 1 85.25 203 ALA B O 1
ATOM 3265 N N . PRO B 1 204 ? -6.582 27.969 -5.812 1 83.81 204 PRO B N 1
ATOM 3266 C CA . PRO B 1 204 ? -7.848 27.516 -6.391 1 83.81 204 PRO B CA 1
ATOM 3267 C C . PRO B 1 204 ? -8.852 27.078 -5.328 1 83.81 204 PRO B C 1
ATOM 3269 O O . PRO B 1 204 ? -8.461 26.719 -4.211 1 83.81 204 PRO B O 1
ATOM 3272 N N . ASP B 1 205 ? -10.156 27.078 -5.754 1 80.94 205 ASP B N 1
ATOM 3273 C CA . ASP B 1 205 ? -11.234 26.734 -4.832 1 80.94 205 ASP B CA 1
ATOM 3274 C C . ASP B 1 205 ? -11.125 25.281 -4.383 1 80.94 205 ASP B C 1
ATOM 3276 O O . ASP B 1 205 ? -11.617 24.922 -3.311 1 80.94 205 ASP B O 1
ATOM 3280 N N . ASP B 1 206 ? -10.469 24.516 -5.18 1 81.88 206 ASP B N 1
ATOM 3281 C CA . ASP B 1 206 ? -10.383 23.109 -4.836 1 81.88 206 ASP B CA 1
ATOM 3282 C C . ASP B 1 206 ? -8.984 22.75 -4.336 1 81.88 206 ASP B C 1
ATOM 3284 O O . ASP B 1 206 ? -8.602 21.578 -4.348 1 81.88 206 ASP B O 1
ATOM 3288 N N . HIS B 1 20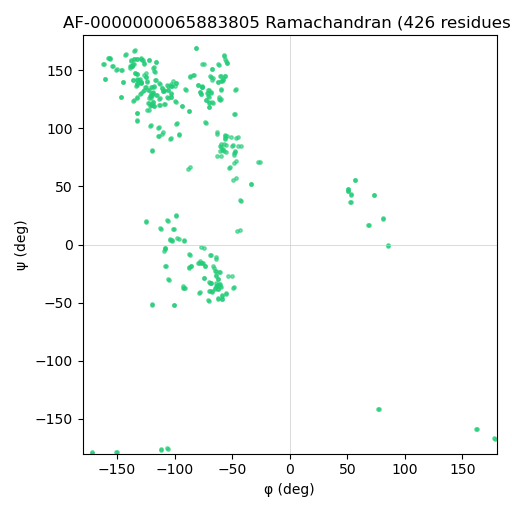7 ? -8.266 23.797 -3.891 1 89 207 HIS B N 1
ATOM 3289 C CA . HIS B 1 207 ? -6.969 23.531 -3.285 1 89 207 HIS B CA 1
ATOM 3290 C C . HIS B 1 207 ? -7.102 22.641 -2.062 1 89 207 HIS B C 1
ATOM 3292 O O . HIS B 1 207 ? -7.934 22.891 -1.188 1 89 207 HIS B O 1
ATOM 3298 N N . SER B 1 208 ? -6.383 21.531 -2.088 1 92.44 208 SER B N 1
ATOM 3299 C CA . SER B 1 208 ? -6.559 20.516 -1.062 1 92.44 208 SER B CA 1
ATOM 3300 C C . SER B 1 208 ? -5.215 20.016 -0.548 1 92.44 208 SER B C 1
ATOM 3302 O O . SER B 1 208 ? -4.172 20.297 -1.137 1 92.44 208 SER B O 1
ATOM 3304 N N . PHE B 1 209 ? -5.23 19.312 0.531 1 95.31 209 PHE B N 1
ATOM 3305 C CA . PHE B 1 209 ? -4.105 18.594 1.106 1 95.31 209 PHE B CA 1
ATOM 3306 C C . PHE B 1 209 ? -3.406 17.75 0.047 1 95.31 209 PHE B C 1
ATOM 3308 O O . PHE B 1 209 ? -2.176 17.656 0.025 1 95.31 209 PHE B O 1
ATOM 3315 N N . PHE B 1 210 ? -4.125 17.188 -0.829 1 95.75 210 PHE B N 1
ATOM 3316 C CA . PHE B 1 210 ? -3.615 16.25 -1.829 1 95.75 210 PHE B CA 1
ATOM 3317 C C . PHE B 1 210 ? -2.818 17 -2.898 1 95.75 210 PHE B C 1
ATOM 3319 O O . PHE B 1 210 ? -1.983 16.391 -3.58 1 95.75 210 PHE B O 1
ATOM 3326 N N . ASP B 1 211 ? -3 18.25 -2.988 1 93.38 211 ASP B N 1
ATOM 3327 C CA . ASP B 1 211 ? -2.301 19.078 -3.971 1 93.38 211 ASP B CA 1
ATOM 3328 C C . ASP B 1 211 ? -0.865 19.344 -3.529 1 93.38 211 ASP B C 1
ATOM 3330 O O . ASP B 1 211 ? -0.04 19.797 -4.328 1 93.38 211 ASP B O 1
ATOM 3334 N N . LEU B 1 212 ? -0.561 19.109 -2.266 1 92.62 212 LEU B N 1
ATOM 3335 C CA . LEU B 1 212 ? 0.787 19.297 -1.736 1 92.62 212 LEU B CA 1
ATOM 3336 C C . LEU B 1 212 ? 1.774 18.359 -2.439 1 92.62 212 LEU B C 1
ATOM 3338 O O . LEU B 1 212 ? 2.959 18.688 -2.555 1 92.62 212 LEU B O 1
ATOM 3342 N N . PHE B 1 213 ? 1.255 17.219 -2.867 1 92.75 213 PHE B N 1
ATOM 3343 C CA . PHE B 1 213 ? 2.129 16.172 -3.4 1 92.75 213 PHE B CA 1
ATOM 3344 C C . PHE B 1 213 ? 2.053 16.141 -4.922 1 92.75 213 PHE B C 1
ATOM 3346 O O . PHE B 1 213 ? 1.136 15.531 -5.484 1 92.75 213 PHE B O 1
ATOM 3353 N N . HIS B 1 214 ? 2.91 16.859 -5.539 1 82.31 214 HIS B N 1
ATOM 3354 C CA . HIS B 1 214 ? 2.955 16.938 -6.996 1 82.31 214 HIS B CA 1
ATOM 3355 C C . HIS B 1 214 ? 4.391 16.906 -7.508 1 82.31 214 HIS B C 1
ATOM 3357 O O . HIS B 1 214 ? 5.332 17.094 -6.734 1 82.31 214 HIS B O 1
ATOM 3363 N N . ASP B 1 215 ? 4.555 16.391 -8.766 1 68.12 215 ASP B N 1
ATOM 3364 C CA . ASP B 1 215 ? 5.863 16.328 -9.414 1 68.12 215 ASP B CA 1
ATOM 3365 C C . ASP B 1 215 ? 6.418 17.719 -9.695 1 68.12 215 ASP B C 1
ATOM 3367 O O . ASP B 1 215 ? 5.656 18.672 -9.898 1 68.12 215 ASP B O 1
#

Nearest PDB structures (foldseek):
  6jld-assembly2_C  TM=7.953E-01  e=8.857E-13  Homo sapiens
  9c89-assembly1_A  TM=7.452E-01  e=2.359E-06  Ehrlichia chaffeensis str. Arkansas
  9azz-assembly3_C  TM=7.163E-01  e=2.631E-06  Ehrlichia ruminantium str. Gardel
  9azz-assembly2_B  TM=6.997E-01  e=1.778E-05  Ehrlichia ruminantium str. Gardel
  8veh-assembly4_D  TM=6.467E-01  e=9.752E-06  Rickettsia bellii RML369-C

Solvent-accessible surface area (backbone atoms only — not comparable to full-atom values): 23622 Å² total; per-residue (Å²): 137,84,81,76,80,81,77,80,78,78,74,75,76,75,74,72,78,61,84,60,68,53,88,54,74,67,67,68,55,52,58,27,31,21,31,38,38,38,34,32,31,68,70,66,41,78,56,46,44,25,42,35,38,35,31,58,78,74,38,30,39,27,40,40,40,39,65,83,75,34,89,45,97,66,62,59,29,38,36,33,36,40,79,78,22,38,35,34,41,48,36,75,91,75,61,40,52,45,35,32,52,26,69,37,57,72,62,85,91,48,66,54,86,82,41,41,43,70,47,74,49,23,41,17,14,78,83,47,86,78,37,25,26,46,27,31,34,31,33,45,73,36,73,93,64,60,25,36,38,40,39,30,22,29,62,88,66,35,38,61,33,37,34,37,39,25,36,83,84,48,35,41,37,39,39,31,26,49,36,37,76,50,59,95,58,73,63,65,79,47,80,57,76,69,43,71,84,50,65,73,41,92,55,59,78,76,29,34,63,71,65,74,64,59,134,136,84,83,78,80,79,76,80,77,78,75,78,75,74,73,73,79,62,85,60,68,53,88,52,74,68,67,67,53,50,59,27,31,21,32,37,38,38,35,32,32,68,69,66,42,81,56,46,44,25,42,35,38,35,32,59,79,72,37,29,41,29,39,40,41,37,67,84,75,33,89,46,95,65,62,60,28,40,38,33,35,41,80,79,22,39,36,36,41,49,36,76,91,76,62,42,52,46,35,30,50,27,67,36,56,71,62,85,90,49,67,53,85,82,40,41,44,70,50,73,49,23,41,16,14,78,82,46,88,76,36,25,27,46,28,30,35,33,33,45,75,37,71,94,65,59,23,36,37,39,38,29,22,28,61,87,64,35,38,62,35,37,36,37,39,25,37,84,87,48,36,39,38,41,40,31,27,48,35,38,76,50,60,95,59,73,63,65,78,49,80,58,76,70,42,71,83,50,65,74,41,93,53,58,78,75,30,36,63,72,65,73,65,58,134

pLDDT: mean 87.98, std 18.31, range [29.72, 98.75]

Sequence (430 aa):
MHTVKLLCVVFSCLCAVAWASSNRQPCHSPPLTSGTMKVVSTGGHDLASGEFSYDSKANKFRFVEDTAHANKTSHMDVLVHFEEGVLYEIDSKNESCKKETLQFRKHLMEIPPDATHESEIYMGSPSITEQGLRVRVWNGKLPELHAHYSLSTTSCGCLPVSGSYYGDKKDLLFSFFGVETEVDDPQVFVPPAYCEAVAFEEAPDDHSFFDLFHDMHTVKLLCVVFSCLCAVAWASSNRQPCHSPPLTSGTMKVVSTGGHDLASGEFSYDSKANKFRFVEDTAHANKTSHMDVLVHFEEGVLYEIDSKNESCKKETLQFRKHLMEIPPDATHESEIYMGSPSITEQGLRVRVWNGKLPELHAHYSLSTTSCGCLPVSGSYYGDKKDLLFSFFGVETEVDDPQVFVPPAYCEAVAFEEAPDDHSFFDLFHD